Protein AF-A0A0K0G0W7-F1 (afdb_monomer)

InterPro domains:
  IPR012340 Nucleic acid-binding, OB-fold [G3DSA:2.40.50.140] (9-122)
  IPR012340 Nucleic acid-binding, OB-fold [G3DSA:2.40.50.140] (170-282)
  IPR012340 Nucleic acid-binding, OB-fold [G3DSA:2.40.50.140] (296-405)
  IPR012340 Nucleic acid-binding, OB-fold [G3DSA:2.40.50.140] (406-592)
  IPR012340 Nucleic acid-binding, OB-fold [SSF50249] (8-112)
  IPR012340 Nucleic acid-binding, OB-fold [SSF50249] (171-283)
  IPR012340 Nucleic acid-binding, OB-fold [SSF50249] (294-398)
  IPR012340 Nucleic acid-binding, OB-fold [SSF50249] (419-581)
  IPR013955 Replication factor A, C-terminal [PF08646] (444-582)
  IPR031657 Replication protein A, OB domain [PF16900] (301-377)
  IPR047192 Replication factor A, C-terminal, eukaryotes [cd04476] (421-559)

Nearest PDB structures (foldseek):
  4gop-assembly2_Z  TM=4.334E-01  e=2.723E-31  Mycosarcoma maydis
  8rk2-assembly1_A  TM=8.733E-01  e=5.234E-13  Homo sapiens
  1l1o-assembly1_C  TM=8.180E-01  e=8.986E-13  Homo sapiens
  1l1o-assembly1_F  TM=8.497E-01  e=6.424E-11  Homo sapiens
  8aaj-assembly1_A  TM=4.268E-01  e=4.652E-16  Pyrococcus abyssi GE5

Radius of gyration: 32.48 Å; Cα contacts (8 Å, |Δi|>4): 1171; chains: 1; bounding box: 71×64×106 Å

Solvent-accessible surface area (backbone atoms only — not comparable to full-atom values): 34057 Å² total; per-residue (Å²): 142,78,86,82,76,87,72,85,77,80,42,34,59,61,48,66,62,29,53,44,65,73,61,53,87,93,67,65,47,30,33,35,39,69,45,61,42,74,41,97,84,69,74,40,34,40,30,31,35,30,21,36,40,36,33,44,71,53,28,37,30,29,67,64,28,40,54,53,43,58,76,67,66,43,72,87,38,28,25,33,32,37,39,74,39,69,49,80,43,84,42,80,55,94,96,43,70,30,51,31,44,37,34,39,31,61,46,83,77,36,71,65,51,79,88,64,61,72,73,40,80,55,89,44,46,56,82,84,50,79,88,64,62,64,73,60,50,52,56,66,61,69,64,73,67,84,79,83,81,71,83,77,90,77,85,91,76,94,76,79,73,78,64,56,84,74,73,66,62,79,61,46,63,64,85,72,68,56,69,85,41,70,63,52,30,34,56,26,31,23,78,42,71,53,79,73,40,71,52,96,47,96,88,44,94,70,46,31,38,23,44,35,29,33,24,18,85,84,32,41,49,40,44,38,38,24,62,29,80,60,11,60,58,49,51,74,72,56,55,76,61,30,24,35,40,42,34,37,41,31,88,32,48,42,76,42,52,73,92,83,40,73,49,90,41,73,42,29,38,42,58,49,95,76,42,50,78,43,64,55,35,78,53,94,60,78,57,47,82,74,79,70,70,48,61,74,89,54,46,75,81,39,67,75,37,67,43,23,34,62,34,29,30,67,48,67,58,94,52,43,83,40,84,52,99,92,44,80,37,39,40,24,51,33,32,31,27,42,94,84,69,51,60,36,46,34,38,29,47,44,77,64,37,70,77,68,49,80,86,46,49,70,38,57,33,38,39,36,41,26,34,27,39,76,58,96,72,36,67,29,37,35,52,49,98,62,33,46,80,44,74,42,93,75,49,88,63,64,70,70,63,74,71,56,84,56,91,80,67,69,77,67,71,75,81,40,57,75,35,52,57,42,55,49,54,57,52,58,72,73,53,58,94,72,45,72,48,56,36,26,34,62,31,24,34,74,51,68,51,89,65,40,62,45,55,13,37,68,53,90,97,41,79,51,64,51,42,81,52,95,92,35,45,31,27,84,88,77,70,44,67,52,96,62,67,36,57,40,34,51,32,39,33,34,34,33,48,100,65,39,72,47,68,36,32,26,47,42,74,56,35,29,64,67,50,73,46,54,45,57,60,53,49,53,50,46,72,76,32,84,81,62,58,67,58,83,60,39,56,93,47,45,77,43,48,30,42,35,37,30,38,38,39,40,46,76,56,93,94,41,79,46,73,48,37,34,52,77,47,73,43,83,53,55,67,68,60,52,51,52,52,52,50,51,55,49,53,53,50,52,52,52,64,73,77,105

Sequence (596 aa):
MTSTSNINYKLSSGFFHLVTNNKTNGIKPILQILRSRPMADGSDIRLCVSDGTFTYGTVVLKDKGFEKFKSHNLENKQPVIKVNDYFLVPVSKEFLKKMQLTIYDFELLCEESPQIGILKCHSGNPNDYPEVDIDKLIKEIATIEPNIVVKKEIPDNKSNNNASDEDFSGIIPIISINPHLRSWKICGTVTDKRETHGPRSELSESIQVTDFIITDDNGTEIKLTCFGIRASEVDDMVQLNERYIIRGNQKAIRNANKLYNPTRHEYEVFITDDVEIICCGNSSSQPVLKIYRIPLSEIKTRKGEYVDVIAKIVDMDSGKRLKTKSGFATKKNVRVCDEDKVPVTLTVWGDDCDQFTEEMIGKSFVLRNVMVQEFRGFFTLNYGFNSRIITCDNIQISKTLEDLDCSNLKTSSKTFTTLTIHAAKALTLRMNNKEEEYVTIFGRISTFNRNLIYEGCPQLNCKKKLIIKNNNYFCPKCNIYPESFKYFYLVSFEVYDHSGSLWLKAFDECAEKILGKTASEVGDIINKDKDFNIYDIAKDVIQKRYSFQVKASTQVYKESKSTTWIVQDYKEIDPKIDAENLRLMYEDVEKFLVEA

Secondary structure (DSSP, 8-state):
------------TTHHHHHHTT--TT---EEEEEEEEE-TTSS-EEEEEE-SSEEEEEEEE-HHHHHHHHHTT-TTS--EEEEEEEEEEEEEETTEEEEEEEEEEEEEEES--PPPS-PEEP-S-GGG-TT--HHHHHHHHHT-PPPPPP--------------GGGGTTPPPGGG--TT-SEEEEEEEEEEEPPPB--SSTT-TT--EEEEEEE-TT--EEEEEEESTHHHHHHHH--TTEEEEEEEEGGGEEE--TTT--S--SEEEEE-TT-EEEEEEE-SS-------B--GGGGGGGTT-EEEEEEEEEEE---EEEEETTEEEEEEEEEEE-TT---EEEEEEGGGGGG--GGGTT-EEEEEEEEEEEETTEEEEE--TT-EEEEGGGS---HHHHT---TT-------PEEE-HHHHHHHHHTPPTT-EEEEEEEEEEEEE-S--EEEE--STT--PBPEEETTEEEBTTTTB--S--EEEEEEEEEEEETTEEEEEEEEHHHHHHHHTS-HHHHHHHHHH-TT--HHHHHTTTBT-EEEEEEEEEEEEETTEEEEEEEEEEEEEPPHHHHHHHHHHHHHHHHHHHHH-

Structure (mmCIF, N/CA/C/O backbone):
data_AF-A0A0K0G0W7-F1
#
_entry.id   AF-A0A0K0G0W7-F1
#
loop_
_atom_site.group_PDB
_atom_site.id
_atom_site.type_symbol
_atom_site.label_atom_id
_atom_site.label_alt_id
_atom_site.label_comp_id
_atom_site.label_asym_id
_atom_site.label_entity_id
_atom_site.label_seq_id
_atom_site.pdbx_PDB_ins_code
_atom_site.Cartn_x
_atom_site.Cartn_y
_atom_site.Cartn_z
_atom_site.occupancy
_atom_site.B_iso_or_equiv
_atom_site.auth_seq_id
_atom_site.auth_comp_id
_atom_site.auth_asym_id
_atom_site.auth_atom_id
_atom_site.pdbx_PDB_model_num
ATOM 1 N N . MET A 1 1 ? 13.897 6.559 -49.600 1.00 34.81 1 MET A N 1
ATOM 2 C CA . MET A 1 1 ? 13.233 7.378 -48.567 1.00 34.81 1 MET A CA 1
ATOM 3 C C . MET A 1 1 ? 11.974 6.653 -48.122 1.00 34.81 1 MET A C 1
ATOM 5 O O . MET A 1 1 ? 10.967 6.764 -48.798 1.00 34.81 1 MET A O 1
ATOM 9 N N . THR A 1 2 ? 12.050 5.892 -47.034 1.00 23.89 2 THR A N 1
ATOM 10 C CA . THR A 1 2 ? 10.893 5.421 -46.255 1.00 23.89 2 THR A CA 1
ATOM 11 C C . THR A 1 2 ? 11.414 5.184 -44.844 1.00 23.89 2 THR A C 1
ATOM 13 O O . THR A 1 2 ? 12.189 4.264 -44.601 1.00 23.89 2 THR A O 1
ATOM 16 N N . SER A 1 3 ? 11.081 6.106 -43.951 1.00 26.61 3 SER A N 1
ATOM 17 C CA . SER A 1 3 ? 11.418 6.095 -42.532 1.00 26.61 3 SER A CA 1
ATOM 18 C C . SER A 1 3 ? 10.708 4.933 -41.834 1.00 26.61 3 SER A C 1
ATOM 20 O O . SER A 1 3 ? 9.497 4.986 -41.629 1.00 26.61 3 SER A O 1
ATOM 22 N N . THR A 1 4 ? 11.441 3.889 -41.457 1.00 28.16 4 THR A N 1
ATOM 23 C CA . THR A 1 4 ? 10.947 2.841 -40.555 1.00 28.16 4 THR A CA 1
ATOM 24 C C . THR A 1 4 ? 10.907 3.395 -39.132 1.00 28.16 4 THR A C 1
ATOM 26 O O . THR A 1 4 ? 11.891 3.338 -38.398 1.00 28.16 4 THR A O 1
ATOM 29 N N . SER A 1 5 ? 9.778 3.984 -38.742 1.00 32.12 5 SER A N 1
ATOM 30 C CA . SER A 1 5 ? 9.480 4.300 -37.346 1.00 32.12 5 SER A CA 1
ATOM 31 C C . SER A 1 5 ? 9.315 2.992 -36.565 1.00 32.12 5 SER A C 1
ATOM 33 O O . SER A 1 5 ? 8.343 2.270 -36.783 1.00 32.12 5 SER A O 1
ATOM 35 N N . ASN A 1 6 ? 10.256 2.685 -35.666 1.00 38.34 6 ASN A N 1
ATOM 36 C CA . ASN A 1 6 ? 10.173 1.558 -34.729 1.00 38.34 6 ASN A CA 1
ATOM 37 C C . ASN A 1 6 ? 9.067 1.814 -33.693 1.00 38.34 6 ASN A C 1
ATOM 39 O O . ASN A 1 6 ? 9.306 2.247 -32.569 1.00 38.34 6 ASN A O 1
ATOM 43 N N . ILE A 1 7 ? 7.823 1.570 -34.089 1.00 47.00 7 ILE A N 1
ATOM 44 C CA . ILE A 1 7 ? 6.672 1.554 -33.192 1.00 47.00 7 ILE A CA 1
ATOM 45 C C . ILE A 1 7 ? 6.669 0.184 -32.501 1.00 47.00 7 ILE A C 1
ATOM 47 O O . ILE A 1 7 ? 6.553 -0.851 -33.154 1.00 47.00 7 ILE A O 1
ATOM 51 N N . ASN A 1 8 ? 6.823 0.161 -31.174 1.00 54.88 8 ASN A N 1
ATOM 52 C CA . ASN A 1 8 ? 6.697 -1.068 -30.388 1.00 54.88 8 ASN A CA 1
ATOM 53 C C . ASN A 1 8 ? 5.213 -1.429 -30.231 1.00 54.88 8 ASN A C 1
ATOM 55 O O . ASN A 1 8 ? 4.490 -0.812 -29.446 1.00 54.88 8 ASN A O 1
ATOM 59 N N . TYR A 1 9 ? 4.762 -2.436 -30.975 1.00 71.00 9 TYR A N 1
ATOM 60 C CA . TYR A 1 9 ? 3.390 -2.930 -30.909 1.00 71.00 9 TYR A CA 1
ATOM 61 C C . TYR A 1 9 ? 3.210 -3.880 -29.724 1.00 71.00 9 TYR A C 1
ATOM 63 O O . TYR A 1 9 ? 3.895 -4.897 -29.614 1.00 71.00 9 TYR A O 1
ATOM 71 N N . LYS A 1 10 ? 2.257 -3.575 -28.837 1.00 80.75 10 LYS A N 1
ATOM 72 C CA . LYS A 1 10 ? 1.816 -4.514 -27.801 1.00 80.75 10 LYS A CA 1
ATOM 73 C C . LYS A 1 10 ? 0.923 -5.565 -28.460 1.00 80.75 10 LYS A C 1
ATOM 75 O O . LYS A 1 10 ? -0.211 -5.262 -28.827 1.00 80.75 10 LYS A O 1
ATOM 80 N N . LEU A 1 11 ? 1.450 -6.775 -28.630 1.00 86.75 11 LEU A N 1
ATOM 81 C CA . LEU A 1 11 ? 0.671 -7.910 -29.118 1.00 86.75 11 LEU A CA 1
ATOM 82 C C . LEU A 1 11 ? -0.378 -8.330 -28.074 1.00 86.75 11 LEU A C 1
ATOM 84 O O . LEU A 1 11 ? -0.230 -8.068 -26.876 1.00 86.75 11 LEU A O 1
ATOM 88 N N . SER A 1 12 ? -1.457 -8.959 -28.532 1.00 89.56 12 SER A N 1
ATOM 89 C CA . SER A 1 12 ? -2.566 -9.412 -27.686 1.00 89.56 12 SER A CA 1
ATOM 90 C C . SER A 1 12 ? -2.225 -10.702 -26.929 1.00 89.56 12 SER A C 1
ATOM 92 O O . SER A 1 12 ? -2.841 -11.739 -27.163 1.00 89.56 12 SER A O 1
ATOM 94 N N . SER A 1 13 ? -1.240 -10.639 -26.027 1.00 87.06 13 SER A N 1
ATOM 95 C CA . SER A 1 13 ? -0.742 -11.781 -25.248 1.00 87.06 13 SER A CA 1
ATOM 96 C C . SER A 1 13 ? -1.863 -12.586 -24.592 1.00 87.06 13 SER A C 1
ATOM 98 O O . SER A 1 13 ? -2.705 -12.031 -23.891 1.00 87.06 13 SER A O 1
ATOM 100 N N . GLY A 1 14 ? -1.852 -13.906 -24.794 1.00 85.75 14 GLY A N 1
ATOM 101 C CA . GLY A 1 14 ? -2.859 -14.820 -24.252 1.00 85.75 14 GLY A CA 1
ATOM 102 C C . GLY A 1 14 ? -4.077 -15.016 -25.160 1.00 85.75 14 GLY A C 1
ATOM 103 O O . GLY A 1 14 ? -4.949 -15.828 -24.843 1.00 85.75 14 GLY A O 1
ATOM 104 N N . PHE A 1 15 ? -4.133 -14.351 -26.319 1.00 89.50 15 PHE A N 1
ATOM 105 C CA . PHE A 1 15 ? -5.217 -14.510 -27.288 1.00 89.50 15 PHE A CA 1
ATOM 106 C C . PHE A 1 15 ? -5.418 -15.970 -27.716 1.00 89.50 15 PHE A C 1
ATOM 108 O O . PHE A 1 15 ? -6.557 -16.411 -27.880 1.00 89.50 15 PHE A O 1
ATOM 115 N N . PHE A 1 16 ? -4.352 -16.768 -27.840 1.00 90.06 16 PHE A N 1
ATOM 116 C CA . PHE A 1 16 ? -4.512 -18.167 -28.256 1.00 90.06 16 PHE A CA 1
ATOM 117 C C . PHE A 1 16 ? -5.198 -19.055 -27.208 1.00 90.06 16 PHE A C 1
ATOM 119 O O . PHE A 1 16 ? -5.850 -20.027 -27.595 1.00 90.06 16 PHE A O 1
ATOM 126 N N . HIS A 1 17 ? -5.169 -18.688 -25.921 1.00 88.38 17 HIS A N 1
ATOM 127 C CA . HIS A 1 17 ? -5.996 -19.349 -24.905 1.00 88.38 17 HIS A CA 1
ATOM 128 C C . HIS A 1 17 ? -7.488 -19.073 -25.127 1.00 88.38 17 HIS A C 1
ATOM 130 O O . HIS A 1 17 ? -8.315 -19.972 -24.955 1.00 88.38 17 HIS A O 1
ATOM 136 N N . LEU A 1 18 ? -7.842 -17.860 -25.567 1.00 84.75 18 LEU A N 1
ATOM 137 C CA . LEU A 1 18 ? -9.220 -17.515 -25.925 1.00 84.75 18 LEU A CA 1
ATOM 138 C C . LEU A 1 18 ? -9.681 -18.276 -27.171 1.00 84.75 18 LEU A C 1
ATOM 140 O O . LEU A 1 18 ? -10.796 -18.802 -27.194 1.00 84.75 18 LEU A O 1
ATOM 144 N N . VAL A 1 19 ? -8.799 -18.393 -28.172 1.00 84.69 19 VAL A N 1
ATOM 145 C CA . VAL A 1 19 ? -9.047 -19.155 -29.407 1.00 84.69 19 VAL A CA 1
ATOM 146 C C . VAL A 1 19 ? -9.369 -20.613 -29.097 1.00 84.69 19 VAL A C 1
ATOM 148 O O . VAL A 1 19 ? -10.351 -21.142 -29.611 1.00 84.69 19 VAL A O 1
ATOM 151 N N . THR A 1 20 ? -8.600 -21.275 -28.228 1.00 83.19 20 THR A N 1
ATOM 152 C CA . THR A 1 20 ? -8.856 -22.689 -27.912 1.00 83.19 20 THR A CA 1
ATOM 153 C C . THR A 1 20 ? -10.107 -22.915 -27.067 1.00 83.19 20 THR A C 1
ATOM 155 O O . THR A 1 20 ? -10.694 -23.990 -27.151 1.00 83.19 20 THR A O 1
ATOM 158 N N . ASN A 1 21 ? -10.543 -21.911 -26.300 1.00 80.19 21 ASN A N 1
ATOM 159 C CA . ASN A 1 21 ? -11.760 -21.963 -25.482 1.00 80.19 21 ASN A CA 1
ATOM 160 C C . ASN A 1 21 ? -13.009 -21.410 -26.196 1.00 80.19 21 ASN A C 1
ATOM 162 O O . ASN A 1 21 ? -14.071 -21.333 -25.584 1.00 80.19 21 ASN A O 1
ATOM 166 N N . ASN A 1 22 ? -12.899 -21.032 -27.477 1.00 77.25 22 ASN A N 1
ATOM 167 C CA . ASN A 1 22 ? -13.978 -20.433 -28.273 1.00 77.25 22 ASN A CA 1
ATOM 168 C C . ASN A 1 22 ? -14.619 -19.184 -27.625 1.00 77.25 22 ASN A C 1
ATOM 170 O O . ASN A 1 22 ? -15.819 -18.946 -27.756 1.00 77.25 22 ASN A O 1
ATOM 174 N N . LYS A 1 23 ? -13.820 -18.394 -26.896 1.00 79.25 23 LYS A N 1
ATOM 175 C CA . LYS A 1 23 ? -14.254 -17.193 -26.158 1.00 79.25 23 LYS A CA 1
ATOM 176 C C . LYS A 1 23 ? -13.596 -15.927 -26.729 1.00 79.25 23 LYS A C 1
ATOM 178 O O . LYS A 1 23 ? -12.933 -15.184 -26.014 1.00 79.25 23 LYS A O 1
ATOM 183 N N . THR A 1 24 ? -13.743 -15.691 -28.034 1.00 76.06 24 THR A N 1
ATOM 184 C CA . THR A 1 24 ? -13.083 -14.570 -28.740 1.00 76.06 24 THR A CA 1
ATOM 185 C C . THR A 1 24 ? -14.039 -13.461 -29.209 1.00 76.06 24 THR A C 1
ATOM 187 O O . THR A 1 24 ? -13.632 -12.572 -29.955 1.00 76.06 24 THR A O 1
ATOM 190 N N . ASN A 1 25 ? -15.314 -13.495 -28.801 1.00 71.94 25 ASN A N 1
ATOM 191 C CA . ASN A 1 25 ? -16.356 -12.597 -29.316 1.00 71.94 25 ASN A CA 1
ATOM 192 C C . ASN A 1 25 ? -15.981 -11.110 -29.183 1.00 71.94 25 ASN A C 1
ATOM 194 O O . ASN A 1 25 ? -15.765 -10.611 -28.083 1.00 71.94 25 ASN A O 1
ATOM 198 N N . GLY A 1 26 ? -15.943 -10.403 -30.319 1.00 66.94 26 GLY A N 1
ATOM 199 C CA . GLY A 1 26 ? -15.713 -8.954 -30.386 1.00 66.94 26 GLY A CA 1
ATOM 200 C C . GLY A 1 26 ? -14.256 -8.500 -30.232 1.00 66.94 26 GLY A C 1
ATOM 201 O O . GLY A 1 26 ? -13.990 -7.302 -30.306 1.00 66.94 26 GLY A O 1
ATOM 202 N N . ILE A 1 27 ? -13.302 -9.418 -30.051 1.00 83.19 27 ILE A N 1
ATOM 203 C CA . ILE A 1 27 ? -11.888 -9.080 -29.844 1.00 83.19 27 ILE A CA 1
ATOM 204 C C . ILE A 1 27 ? -11.184 -8.914 -31.190 1.00 83.19 27 ILE A C 1
ATOM 206 O O . ILE A 1 27 ? -11.219 -9.831 -32.006 1.00 83.19 27 ILE A O 1
ATOM 210 N N . LYS A 1 28 ? -10.483 -7.791 -31.388 1.00 89.38 28 LYS A N 1
ATOM 211 C CA . LYS A 1 28 ? -9.618 -7.528 -32.552 1.00 89.38 28 LYS A CA 1
ATOM 212 C C . LYS A 1 28 ? -8.142 -7.585 -32.143 1.00 89.38 28 LYS A C 1
ATOM 214 O O . LYS A 1 28 ? -7.605 -6.564 -31.706 1.00 89.38 28 LYS A O 1
ATOM 219 N N . PRO A 1 29 ? -7.491 -8.760 -32.213 1.00 91.75 29 PRO A N 1
ATOM 220 C CA . PRO A 1 29 ? -6.152 -8.936 -31.671 1.00 91.75 29 PRO A CA 1
ATOM 221 C C . PRO A 1 29 ? -5.077 -8.293 -32.554 1.00 91.75 29 PRO A C 1
ATOM 223 O O . PRO A 1 29 ? -5.190 -8.258 -33.781 1.00 91.75 29 PRO A O 1
ATOM 226 N N . ILE A 1 30 ? -3.994 -7.848 -31.921 1.00 92.88 30 ILE A N 1
ATOM 227 C CA . ILE A 1 30 ? 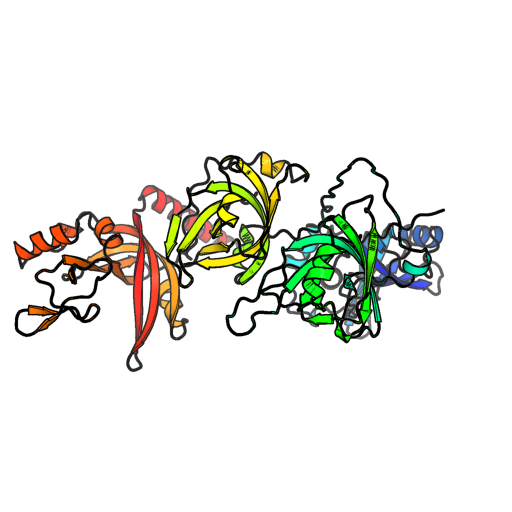-2.750 -7.461 -32.590 1.00 92.88 30 ILE A CA 1
ATOM 228 C C . ILE A 1 30 ? -1.795 -8.652 -32.513 1.00 92.88 30 ILE A C 1
ATOM 230 O O . ILE A 1 30 ? -1.437 -9.091 -31.419 1.00 92.88 30 ILE A O 1
ATOM 234 N N . LEU A 1 31 ? -1.399 -9.185 -33.667 1.00 93.44 31 LEU A N 1
ATOM 235 C CA . LEU A 1 31 ? -0.579 -10.390 -33.801 1.00 93.44 31 LEU A CA 1
ATOM 236 C C . LEU A 1 31 ? 0.617 -10.123 -34.719 1.00 93.44 31 LEU A C 1
ATOM 238 O O . LEU A 1 31 ? 0.537 -9.319 -35.647 1.00 93.44 31 LEU A O 1
ATOM 242 N N . GLN A 1 32 ? 1.716 -10.836 -34.499 1.00 93.88 32 GLN A N 1
ATOM 243 C CA . GLN A 1 32 ? 2.868 -10.823 -35.400 1.00 93.88 32 GLN A CA 1
ATOM 244 C C . GLN A 1 32 ? 2.872 -12.084 -36.263 1.00 93.88 32 GLN A C 1
ATOM 246 O O . GLN A 1 32 ? 2.783 -13.198 -35.743 1.00 93.88 32 GLN A O 1
ATOM 251 N N . ILE A 1 33 ? 3.009 -11.935 -37.579 1.00 93.69 33 ILE A N 1
ATOM 252 C CA . ILE A 1 33 ? 3.249 -13.069 -38.476 1.00 93.69 33 ILE A CA 1
ATOM 253 C C . ILE A 1 33 ? 4.738 -13.406 -38.406 1.00 93.69 33 ILE A C 1
ATOM 255 O O . ILE A 1 33 ? 5.581 -12.560 -38.676 1.00 93.69 33 ILE A O 1
ATOM 259 N N . LEU A 1 34 ? 5.072 -14.646 -38.053 1.00 90.00 34 LEU A N 1
ATOM 260 C CA . LEU A 1 34 ? 6.463 -15.104 -37.973 1.00 90.00 34 LEU A CA 1
ATOM 261 C C . LEU A 1 34 ? 6.914 -15.835 -39.230 1.00 90.00 34 LEU A C 1
ATOM 263 O O . LEU A 1 34 ? 8.085 -15.777 -39.600 1.00 90.00 34 LEU A O 1
ATOM 267 N N . ARG A 1 35 ? 6.005 -16.615 -39.823 1.00 89.81 35 ARG A N 1
ATOM 268 C CA . ARG A 1 35 ? 6.256 -17.403 -41.034 1.00 89.81 35 ARG A CA 1
ATOM 269 C C . ARG A 1 35 ? 4.979 -17.505 -41.848 1.00 89.81 35 ARG A C 1
ATOM 271 O O . ARG A 1 35 ? 3.903 -17.699 -41.281 1.00 89.81 35 ARG A O 1
ATOM 278 N N . SER A 1 36 ? 5.129 -17.474 -43.163 1.00 91.25 36 SER A N 1
ATOM 279 C CA . SER A 1 36 ? 4.056 -17.722 -44.117 1.00 91.25 36 SER A CA 1
ATOM 280 C C . SER A 1 36 ? 4.441 -18.881 -45.041 1.00 91.25 36 SER A C 1
ATOM 282 O O . SER A 1 36 ? 5.621 -19.088 -45.331 1.00 91.25 36 SER A O 1
ATOM 284 N N . ARG A 1 37 ? 3.469 -19.707 -45.435 1.00 87.88 37 ARG A N 1
ATOM 285 C CA . ARG A 1 37 ? 3.648 -20.761 -46.443 1.00 87.88 37 ARG A CA 1
ATOM 286 C C . ARG A 1 37 ? 2.408 -20.824 -47.336 1.00 87.88 37 ARG A C 1
ATOM 288 O O . ARG A 1 37 ? 1.320 -21.026 -46.794 1.00 87.88 37 ARG A O 1
ATOM 295 N N . PRO A 1 38 ? 2.539 -20.691 -48.664 1.00 85.62 38 PRO A N 1
ATOM 296 C CA . PRO A 1 38 ? 1.409 -20.882 -49.565 1.00 85.62 38 PRO A CA 1
ATOM 297 C C . PRO A 1 38 ? 0.929 -22.338 -49.513 1.00 85.62 38 PRO A C 1
ATOM 299 O O . PRO A 1 38 ? 1.731 -23.262 -49.338 1.00 85.62 38 PRO A O 1
ATOM 302 N N . MET A 1 39 ? -0.382 -22.542 -49.623 1.00 82.12 39 MET A N 1
ATOM 303 C CA . MET A 1 39 ? -0.975 -23.875 -49.747 1.00 82.12 39 MET A CA 1
ATOM 304 C C . MET A 1 39 ? -0.877 -24.390 -51.193 1.00 82.12 39 MET A C 1
ATOM 306 O O . MET A 1 39 ? -0.584 -23.634 -52.117 1.00 82.12 39 MET A O 1
ATOM 310 N N . ALA A 1 40 ? -1.056 -25.702 -51.385 1.00 74.69 40 ALA A N 1
ATOM 311 C CA . ALA A 1 40 ? -0.842 -26.369 -52.676 1.00 74.69 40 ALA A CA 1
ATOM 312 C C . ALA A 1 40 ? -1.823 -25.924 -53.780 1.00 74.69 40 ALA A C 1
ATOM 314 O O . ALA A 1 40 ? -1.523 -26.078 -54.959 1.00 74.69 40 ALA A O 1
ATOM 315 N N . ASP A 1 41 ? -2.973 -25.376 -53.393 1.00 72.38 41 ASP A N 1
ATOM 316 C CA . ASP A 1 41 ? -3.987 -24.780 -54.269 1.00 72.38 41 ASP A CA 1
ATOM 317 C C . ASP A 1 41 ? -3.654 -23.337 -54.693 1.00 72.38 41 ASP A C 1
ATOM 319 O O . ASP A 1 41 ? -4.267 -22.813 -55.620 1.00 72.38 41 ASP A O 1
ATOM 323 N N . GLY A 1 42 ? -2.682 -22.692 -54.038 1.00 70.50 42 GLY A N 1
ATOM 324 C CA . GLY A 1 42 ? -2.259 -21.317 -54.305 1.00 70.50 42 GLY A CA 1
ATOM 325 C C . GLY A 1 42 ? -3.264 -20.234 -53.895 1.00 70.50 42 GLY A C 1
ATOM 326 O O . GLY A 1 42 ? -2.941 -19.054 -54.034 1.00 70.50 42 GLY A O 1
ATOM 327 N N . SER A 1 43 ? -4.444 -20.604 -53.384 1.00 74.75 43 SER A N 1
ATOM 328 C CA . SER A 1 43 ? -5.514 -19.673 -52.997 1.00 74.75 43 SER A CA 1
ATOM 329 C C . SER A 1 43 ? -5.413 -19.197 -51.549 1.00 74.75 43 SER A C 1
ATOM 331 O O . SER A 1 43 ? -5.887 -18.111 -51.230 1.00 74.75 43 SER A O 1
ATOM 333 N N . ASP A 1 44 ? -4.774 -19.987 -50.682 1.00 83.75 44 ASP A N 1
ATOM 334 C CA . ASP A 1 44 ? -4.657 -19.704 -49.253 1.00 83.75 44 ASP A CA 1
ATOM 335 C C . ASP A 1 44 ? -3.188 -19.639 -48.799 1.00 83.75 44 ASP A C 1
ATOM 337 O O . ASP A 1 44 ? -2.292 -20.283 -49.361 1.00 83.75 44 ASP A O 1
ATOM 341 N N . ILE A 1 45 ? -2.935 -18.915 -47.703 1.00 88.75 45 ILE A N 1
ATOM 342 C CA . ILE A 1 45 ? -1.624 -18.896 -47.037 1.00 88.75 45 ILE A CA 1
ATOM 343 C C . ILE A 1 45 ? -1.770 -19.426 -45.617 1.00 88.75 45 ILE A C 1
ATOM 345 O O . ILE A 1 45 ? -2.555 -18.919 -44.816 1.00 88.75 45 ILE A O 1
ATOM 349 N N . ARG A 1 46 ? -0.958 -20.424 -45.268 1.00 89.38 46 ARG A N 1
ATOM 350 C CA . ARG A 1 46 ? -0.833 -20.898 -43.894 1.00 89.38 46 ARG A CA 1
ATOM 351 C C . ARG A 1 46 ? 0.167 -20.037 -43.135 1.00 89.38 46 ARG A C 1
ATOM 353 O O . ARG A 1 46 ? 1.303 -19.856 -43.576 1.00 89.38 46 ARG A O 1
ATOM 360 N N . LEU A 1 47 ? -0.242 -19.556 -41.970 1.00 93.12 47 LEU A N 1
ATOM 361 C CA . LEU A 1 47 ? 0.556 -18.675 -41.130 1.00 93.12 47 LEU A CA 1
ATOM 362 C C . LEU A 1 47 ? 0.991 -19.370 -39.837 1.00 93.12 47 LEU A C 1
ATOM 364 O O . LEU A 1 47 ? 0.272 -20.190 -39.261 1.00 93.12 47 LEU A O 1
ATOM 368 N N . CYS A 1 48 ? 2.181 -19.003 -39.371 1.00 91.50 48 CYS A N 1
ATOM 369 C CA . CYS A 1 48 ? 2.575 -19.134 -37.976 1.00 91.50 48 CYS A CA 1
ATOM 370 C C . CYS A 1 48 ? 2.556 -17.733 -37.369 1.00 91.50 48 CYS A C 1
ATOM 372 O O . CYS A 1 48 ? 3.336 -16.876 -37.792 1.00 91.50 48 CYS A O 1
ATOM 374 N N . VAL A 1 49 ? 1.656 -17.503 -36.420 1.00 93.88 49 VAL A N 1
ATOM 375 C CA . VAL A 1 49 ? 1.439 -16.195 -35.790 1.00 93.88 49 VAL A CA 1
ATOM 376 C C . VAL A 1 49 ? 1.794 -16.232 -34.311 1.00 93.88 49 VAL A C 1
ATOM 378 O O . VAL A 1 49 ? 1.726 -17.282 -33.672 1.00 93.88 49 VAL A O 1
ATOM 381 N N . SER A 1 50 ? 2.170 -15.077 -33.780 1.00 92.31 50 SER A N 1
ATOM 382 C CA . SER A 1 50 ? 2.523 -14.850 -32.386 1.00 92.31 50 SER A CA 1
ATOM 383 C C . SER A 1 50 ? 1.596 -13.818 -31.759 1.00 92.31 50 SER A C 1
ATOM 385 O O . SER A 1 50 ? 1.286 -12.804 -32.387 1.00 92.31 50 SER A O 1
ATOM 387 N N . ASP A 1 51 ? 1.201 -14.062 -30.513 1.00 91.12 51 ASP A N 1
ATOM 388 C CA . ASP A 1 51 ? 0.509 -13.091 -29.664 1.00 91.12 51 ASP A CA 1
ATOM 389 C C . ASP A 1 51 ? 1.464 -12.402 -28.669 1.00 91.12 51 ASP A C 1
ATOM 391 O O . ASP A 1 51 ? 1.024 -11.617 -27.840 1.00 91.12 51 ASP A O 1
ATOM 395 N N . GLY A 1 52 ? 2.772 -12.679 -28.752 1.00 84.19 52 GLY A N 1
ATOM 396 C CA . GLY A 1 52 ? 3.811 -12.145 -27.861 1.00 84.19 52 GLY A CA 1
ATOM 397 C C . GLY A 1 52 ? 4.192 -13.070 -26.703 1.00 84.19 52 GLY A C 1
ATOM 398 O O . GLY A 1 52 ? 5.241 -12.884 -26.090 1.00 84.19 52 GLY A O 1
ATOM 399 N N . THR A 1 53 ? 3.390 -14.098 -26.423 1.00 85.19 53 THR A N 1
ATOM 400 C CA . THR A 1 53 ? 3.694 -15.132 -25.412 1.00 85.19 53 THR A CA 1
ATOM 401 C C . THR A 1 53 ? 3.705 -16.522 -26.040 1.00 85.19 53 THR A C 1
ATOM 403 O O . THR A 1 53 ? 4.564 -17.363 -25.761 1.00 85.19 53 THR A O 1
ATOM 406 N N . PHE A 1 54 ? 2.757 -16.759 -26.937 1.00 88.88 54 PHE A N 1
ATOM 407 C CA . PHE A 1 54 ? 2.526 -18.021 -27.595 1.00 88.88 54 PHE A CA 1
ATOM 408 C C . PHE A 1 54 ? 2.597 -17.886 -29.111 1.00 88.88 54 PHE A C 1
ATOM 410 O O . PHE A 1 54 ? 2.322 -16.841 -29.693 1.00 88.88 54 PHE A O 1
ATOM 417 N N . THR A 1 55 ? 2.942 -18.994 -29.756 1.00 90.25 55 THR A N 1
ATOM 418 C CA . THR A 1 55 ? 2.865 -19.166 -31.206 1.00 90.25 55 THR A CA 1
ATOM 419 C C . THR A 1 55 ? 1.782 -20.159 -31.565 1.00 90.25 55 THR A C 1
ATOM 421 O O . THR A 1 55 ? 1.616 -21.189 -30.901 1.00 90.25 55 THR A O 1
ATOM 424 N N . TYR A 1 56 ? 1.070 -19.858 -32.647 1.00 91.31 56 TYR A N 1
ATOM 425 C CA . TYR A 1 56 ? -0.007 -20.683 -33.167 1.00 91.31 56 TYR A CA 1
ATOM 426 C C . TYR A 1 56 ? 0.157 -20.912 -34.669 1.00 91.31 56 TYR A C 1
ATOM 428 O O . TYR A 1 56 ? 0.260 -19.973 -35.455 1.00 91.31 56 TYR A O 1
ATOM 436 N N . GLY A 1 57 ? 0.206 -22.187 -35.066 1.00 86.62 57 GLY A N 1
ATOM 437 C CA . GLY A 1 57 ? 0.462 -22.615 -36.451 1.00 86.62 57 GLY A CA 1
ATOM 438 C C . GLY A 1 57 ? -0.756 -23.178 -37.194 1.00 86.62 57 GLY A C 1
ATOM 439 O O . GLY A 1 57 ? -0.635 -23.648 -38.332 1.00 86.62 57 GLY A O 1
ATOM 440 N N . THR A 1 58 ? -1.928 -23.189 -36.556 1.00 87.06 58 THR A N 1
ATOM 441 C CA . THR A 1 58 ? -3.201 -23.596 -37.176 1.00 87.06 58 THR A CA 1
ATOM 442 C C . THR A 1 58 ? -3.955 -22.352 -37.642 1.00 87.06 58 THR A C 1
ATOM 444 O O . THR A 1 58 ? -5.098 -22.125 -37.252 1.00 87.06 58 THR A O 1
ATOM 447 N N . VAL A 1 59 ? -3.275 -21.509 -38.426 1.00 91.25 59 VAL A N 1
ATOM 448 C CA . VAL A 1 59 ? -3.809 -20.230 -38.907 1.00 91.25 59 VAL A CA 1
ATOM 449 C C . VAL A 1 59 ? -3.773 -20.181 -40.427 1.00 91.25 59 VAL A C 1
ATOM 451 O O . VAL A 1 59 ? -2.758 -20.536 -41.030 1.00 91.25 59 VAL A O 1
ATOM 454 N N . VAL A 1 60 ? -4.878 -19.764 -41.039 1.00 89.38 60 VAL A N 1
ATOM 455 C CA . VAL A 1 60 ? -5.029 -19.644 -42.494 1.00 89.38 60 VAL A CA 1
ATOM 456 C C . VAL A 1 60 ? -5.485 -18.232 -42.836 1.00 89.38 60 VAL A C 1
ATOM 458 O O . VAL A 1 60 ? -6.345 -17.680 -42.159 1.00 89.38 60 VAL A O 1
ATOM 461 N N . LEU A 1 61 ? -4.899 -17.651 -43.873 1.00 90.25 61 LEU A N 1
ATOM 462 C CA . LEU A 1 61 ? -5.242 -16.339 -44.405 1.00 90.25 61 LEU A CA 1
ATOM 463 C C . LEU A 1 61 ? -5.987 -16.507 -45.734 1.00 90.25 61 LEU A C 1
ATOM 465 O O . LEU A 1 61 ? -5.478 -17.199 -46.620 1.00 90.25 61 LEU A O 1
ATOM 469 N N . LYS A 1 62 ? -7.163 -15.880 -45.849 1.00 85.69 62 LYS A N 1
ATOM 470 C CA . LYS A 1 62 ? -8.072 -15.972 -47.006 1.00 85.69 62 LYS A CA 1
ATOM 471 C C . LYS A 1 62 ? -8.568 -14.596 -47.462 1.00 85.69 62 LYS A C 1
ATOM 473 O O . LYS A 1 62 ? -8.376 -13.597 -46.767 1.00 85.69 62 LYS A O 1
ATOM 478 N N . ASP A 1 63 ? -9.222 -14.569 -48.623 1.00 84.56 63 ASP A N 1
ATOM 479 C CA . ASP A 1 63 ? -9.971 -13.437 -49.184 1.00 84.56 63 ASP A CA 1
ATOM 480 C C . ASP A 1 63 ? -9.191 -12.107 -49.174 1.00 84.56 63 ASP A C 1
ATOM 482 O O . ASP A 1 63 ? -8.062 -12.030 -49.664 1.00 84.56 63 ASP A O 1
ATOM 486 N N . LYS A 1 64 ? -9.769 -11.044 -48.597 1.00 83.69 64 LYS A N 1
ATOM 487 C CA . LYS A 1 64 ? -9.183 -9.693 -48.562 1.00 83.69 64 LYS A CA 1
ATOM 488 C C . LYS A 1 64 ? -7.824 -9.667 -47.864 1.00 83.69 64 LYS A C 1
ATOM 490 O O . LYS A 1 64 ? -6.934 -8.917 -48.264 1.00 83.69 64 LYS A O 1
ATOM 495 N N . GLY A 1 65 ? -7.645 -10.490 -46.833 1.00 86.25 65 GLY A N 1
ATOM 496 C CA . GLY A 1 65 ? -6.379 -10.656 -46.133 1.00 86.25 65 GLY A CA 1
ATOM 497 C C . GLY A 1 65 ? -5.299 -11.234 -47.046 1.00 86.25 65 GLY A C 1
ATOM 498 O O . GLY A 1 65 ? -4.172 -10.741 -47.043 1.00 86.25 65 GLY A O 1
ATOM 499 N N . PHE A 1 66 ? -5.639 -12.225 -47.873 1.00 88.12 66 PHE A N 1
ATOM 500 C CA . PHE A 1 66 ? -4.710 -12.795 -48.853 1.00 88.12 66 PHE A CA 1
ATOM 501 C C . PHE A 1 66 ? -4.276 -11.750 -49.893 1.00 88.12 66 PHE A C 1
ATOM 503 O O . PHE A 1 66 ? -3.077 -11.575 -50.126 1.00 88.12 66 PHE A O 1
ATOM 510 N N . GLU A 1 67 ? -5.230 -10.999 -50.452 1.00 86.56 67 GLU A N 1
ATOM 511 C CA . GLU A 1 67 ? -4.945 -9.930 -51.420 1.00 86.56 67 GLU A CA 1
ATOM 512 C C . GLU A 1 67 ? -4.029 -8.849 -50.825 1.00 86.56 67 GLU A C 1
ATOM 514 O O . GLU A 1 67 ? -3.014 -8.493 -51.431 1.00 86.56 67 GLU A O 1
ATOM 519 N N . LYS A 1 68 ? -4.320 -8.387 -49.598 1.00 89.00 68 LYS A N 1
ATOM 520 C CA . LYS A 1 68 ? -3.493 -7.403 -48.873 1.00 89.00 68 LYS A CA 1
ATOM 521 C C . LYS A 1 68 ? -2.089 -7.917 -48.570 1.00 89.00 68 LYS A C 1
ATOM 523 O O . LYS A 1 68 ? -1.124 -7.155 -48.634 1.00 89.00 68 LYS A O 1
ATOM 528 N N . PHE A 1 69 ? -1.957 -9.194 -48.224 1.00 88.88 69 PHE A N 1
ATOM 529 C CA . PHE A 1 69 ? -0.663 -9.798 -47.912 1.00 88.88 69 PHE A CA 1
ATOM 530 C C . PHE A 1 69 ? 0.243 -9.877 -49.144 1.00 88.88 69 PHE A C 1
ATOM 532 O O . PHE A 1 69 ? 1.442 -9.598 -49.053 1.00 88.88 69 PHE A O 1
ATOM 539 N N . LYS A 1 70 ? -0.342 -10.186 -50.308 1.00 86.81 70 LYS A N 1
ATOM 540 C CA . LYS A 1 70 ? 0.353 -10.157 -51.600 1.00 86.81 70 LYS A CA 1
ATOM 541 C C . LYS A 1 70 ? 0.694 -8.732 -52.030 1.00 86.81 70 LYS A C 1
ATOM 543 O O . LYS A 1 70 ? 1.830 -8.486 -52.419 1.00 86.81 70 LYS A O 1
ATOM 548 N N . SER A 1 71 ? -0.237 -7.782 -51.905 1.00 86.19 71 SER A N 1
ATOM 549 C CA . SER A 1 71 ? -0.012 -6.396 -52.343 1.00 86.19 71 SER A CA 1
ATOM 550 C C . SER A 1 71 ? 1.122 -5.698 -51.581 1.00 86.19 71 SER A C 1
ATOM 552 O O . SER A 1 71 ? 1.828 -4.877 -52.157 1.00 86.19 71 SER A O 1
ATOM 554 N N . HIS A 1 72 ? 1.319 -6.040 -50.302 1.00 85.12 72 HIS A N 1
ATOM 555 C CA . HIS A 1 72 ? 2.382 -5.486 -49.451 1.00 85.12 72 HIS A CA 1
ATOM 556 C C . HIS A 1 72 ? 3.688 -6.310 -49.471 1.00 85.12 72 HIS A C 1
ATOM 558 O O . HIS A 1 72 ? 4.619 -5.996 -48.728 1.00 85.12 72 HIS A O 1
ATOM 564 N N . ASN A 1 73 ? 3.788 -7.355 -50.308 1.00 86.19 73 ASN A N 1
ATOM 565 C CA . ASN A 1 73 ? 4.973 -8.218 -50.444 1.00 86.19 73 ASN A CA 1
ATOM 566 C C . ASN A 1 73 ? 5.493 -8.786 -49.102 1.00 86.19 73 ASN A C 1
ATOM 568 O O . ASN A 1 73 ? 6.678 -8.680 -48.777 1.00 86.19 73 ASN A O 1
ATOM 572 N N . LEU A 1 74 ? 4.606 -9.393 -48.305 1.00 87.31 74 LEU A N 1
ATOM 573 C CA . LEU A 1 74 ? 4.907 -9.821 -46.928 1.00 87.31 74 LEU A CA 1
ATOM 574 C C . LEU A 1 74 ? 5.450 -11.261 -46.790 1.00 87.31 74 LEU A C 1
ATOM 576 O O . LEU A 1 74 ? 5.690 -11.719 -45.676 1.00 87.31 74 LEU A O 1
ATOM 580 N N . GLU A 1 75 ? 5.671 -11.988 -47.890 1.00 81.56 75 GLU A N 1
ATOM 581 C CA . GLU A 1 75 ? 5.981 -13.436 -47.894 1.00 81.56 75 GLU A CA 1
ATOM 582 C C . GLU A 1 75 ? 7.235 -13.836 -47.100 1.00 81.56 75 GLU A C 1
ATOM 584 O O . GLU A 1 75 ? 7.270 -14.924 -46.522 1.00 81.56 75 GLU A O 1
ATOM 589 N N . ASN A 1 76 ? 8.218 -12.935 -47.003 1.00 82.44 76 ASN A N 1
ATOM 590 C CA . ASN A 1 76 ? 9.490 -13.154 -46.304 1.00 82.44 76 ASN A CA 1
ATOM 591 C C . ASN A 1 76 ? 9.729 -12.178 -45.142 1.00 82.44 76 ASN A C 1
ATOM 593 O O . ASN A 1 76 ? 10.846 -12.099 -44.635 1.00 82.44 76 ASN A O 1
ATOM 597 N N . LYS A 1 77 ? 8.704 -11.428 -44.730 1.00 87.31 77 LYS A N 1
ATOM 598 C CA . LYS A 1 77 ? 8.803 -10.449 -43.643 1.00 87.31 77 LYS A CA 1
ATOM 599 C C . LYS A 1 77 ? 8.139 -10.974 -42.369 1.00 87.31 77 LYS A C 1
ATOM 601 O O . LYS A 1 77 ? 7.385 -11.948 -42.400 1.00 87.31 77 LYS A O 1
ATOM 606 N N . GLN A 1 78 ? 8.392 -10.294 -41.251 1.00 89.69 78 GLN A N 1
ATOM 607 C CA . GLN A 1 78 ? 7.714 -10.536 -39.974 1.00 89.69 78 GLN A CA 1
ATOM 608 C C . GLN A 1 78 ? 6.791 -9.364 -39.599 1.00 89.69 78 GLN A C 1
ATOM 610 O O . GLN A 1 78 ? 7.115 -8.594 -38.689 1.00 89.69 78 GLN A O 1
ATOM 615 N N . PRO A 1 79 ? 5.667 -9.173 -40.318 1.00 91.69 79 PRO A N 1
ATOM 616 C CA . PRO A 1 79 ? 4.796 -8.028 -40.111 1.00 91.69 79 PRO A CA 1
ATOM 617 C C . PRO A 1 79 ? 3.987 -8.138 -38.818 1.00 91.69 79 PRO A C 1
ATOM 619 O O . PRO A 1 79 ? 3.642 -9.231 -38.356 1.00 91.69 79 PRO A O 1
ATOM 622 N N . VAL A 1 80 ? 3.609 -6.978 -38.286 1.00 91.25 80 VAL A N 1
ATOM 623 C CA . VAL A 1 80 ? 2.626 -6.863 -37.205 1.00 91.25 80 VAL A CA 1
ATOM 624 C C . VAL A 1 80 ? 1.297 -6.424 -37.801 1.00 91.25 80 VAL A C 1
ATOM 626 O O . VAL A 1 80 ? 1.219 -5.416 -38.508 1.00 91.25 80 VAL A O 1
ATOM 629 N N . ILE A 1 81 ? 0.251 -7.190 -37.509 1.00 93.00 81 ILE A N 1
ATOM 630 C CA . ILE A 1 81 ? -1.089 -6.998 -38.052 1.00 93.00 81 ILE A CA 1
ATOM 631 C C . ILE A 1 81 ? -2.111 -6.855 -36.927 1.00 93.00 81 ILE A C 1
ATOM 633 O O . ILE A 1 81 ? -2.031 -7.531 -35.902 1.00 93.00 81 ILE A O 1
ATOM 637 N N . LYS A 1 82 ? -3.110 -6.002 -37.135 1.00 92.56 82 LYS A N 1
ATOM 638 C CA . LYS A 1 82 ? -4.331 -5.976 -36.330 1.00 92.56 82 LYS A CA 1
ATOM 639 C C . LYS A 1 82 ? -5.417 -6.724 -37.086 1.00 92.56 82 LYS A C 1
ATOM 641 O O . LYS A 1 82 ? -5.794 -6.333 -38.189 1.00 92.56 82 LYS A O 1
ATOM 646 N N . VAL A 1 83 ? -5.898 -7.821 -36.517 1.00 91.75 83 VAL A N 1
ATOM 647 C CA . VAL A 1 83 ? -6.908 -8.663 -37.160 1.00 91.75 83 VAL A CA 1
ATOM 648 C C . VAL A 1 83 ? -8.277 -8.010 -36.988 1.00 91.75 83 VAL A C 1
ATOM 650 O O . VAL A 1 83 ? -8.738 -7.805 -35.865 1.00 91.75 83 VAL A O 1
ATOM 653 N N . ASN A 1 84 ? -8.917 -7.673 -38.106 1.00 85.94 84 ASN A N 1
ATOM 654 C CA . ASN A 1 84 ? -10.227 -7.025 -38.116 1.00 85.94 84 ASN A CA 1
ATOM 655 C C . ASN A 1 84 ? -11.365 -8.033 -38.225 1.00 85.94 84 ASN A C 1
ATOM 657 O O . ASN A 1 84 ? -12.402 -7.824 -37.595 1.00 85.94 84 ASN A O 1
ATOM 661 N N . ASP A 1 85 ? -11.154 -9.092 -39.008 1.00 80.56 85 ASP A N 1
ATOM 662 C CA . ASP A 1 85 ? -12.147 -10.127 -39.268 1.00 80.56 85 ASP A CA 1
ATOM 663 C C . ASP A 1 85 ? -11.489 -11.511 -39.327 1.00 80.56 85 ASP A C 1
ATOM 665 O O . ASP A 1 85 ? -10.495 -11.726 -40.035 1.00 80.56 85 ASP A O 1
ATOM 669 N N . TYR A 1 86 ? -12.027 -12.443 -38.546 1.00 89.69 86 TYR A N 1
ATOM 670 C CA . TYR A 1 86 ? -11.564 -13.821 -38.462 1.00 89.69 86 TYR A CA 1
ATOM 671 C C . TYR A 1 86 ? -12.680 -14.754 -38.001 1.00 89.69 86 TYR A C 1
ATOM 673 O O . TYR A 1 86 ? -13.647 -14.350 -37.358 1.00 89.69 86 TYR A O 1
ATOM 681 N N . PHE A 1 87 ? -12.498 -16.039 -38.280 1.00 78.38 87 PHE A N 1
ATOM 682 C CA . PHE A 1 87 ? -13.428 -17.091 -37.909 1.00 78.38 87 PHE A CA 1
ATOM 683 C C . PHE A 1 87 ? -12.693 -18.311 -37.353 1.00 78.38 87 PHE A C 1
ATOM 685 O O . PHE A 1 87 ? -11.605 -18.664 -37.818 1.00 78.38 87 PHE A O 1
ATOM 692 N N . LEU A 1 88 ? -13.290 -18.963 -36.356 1.00 83.19 88 LEU A N 1
ATOM 693 C CA . LEU A 1 88 ? -12.742 -20.157 -35.719 1.00 83.19 88 LEU A CA 1
ATOM 694 C C . LEU A 1 88 ? -13.462 -21.406 -36.226 1.00 83.19 88 LEU A C 1
ATOM 696 O O . LEU A 1 88 ? -14.683 -21.506 -36.138 1.00 83.19 88 LEU A O 1
ATOM 700 N N . VAL A 1 89 ? -12.701 -22.377 -36.729 1.00 75.00 89 VAL A N 1
ATOM 701 C CA . VAL A 1 89 ? -13.229 -23.666 -37.198 1.00 75.00 89 VAL A CA 1
ATOM 702 C C . VAL A 1 89 ? -12.653 -24.787 -36.334 1.00 75.00 89 VAL A C 1
ATOM 704 O O . VAL A 1 89 ? -11.431 -24.920 -36.267 1.00 75.00 89 VAL A O 1
ATOM 707 N N . PRO A 1 90 ? -13.469 -25.632 -35.686 1.00 73.44 90 PRO A N 1
ATOM 708 C CA . PRO A 1 90 ? -12.952 -26.802 -34.989 1.00 73.44 90 PRO A CA 1
ATOM 709 C C . PRO A 1 90 ? -12.424 -27.824 -36.003 1.00 73.44 90 PRO A C 1
ATOM 711 O O . PRO A 1 90 ? -13.147 -28.275 -36.890 1.00 73.44 90 PRO A O 1
ATOM 714 N N . VAL A 1 91 ? -11.163 -28.228 -35.854 1.00 71.62 91 VAL A N 1
ATOM 715 C CA . VAL A 1 91 ? -10.513 -29.245 -36.686 1.00 71.62 91 VAL A CA 1
ATOM 716 C C . VAL A 1 91 ? -10.177 -30.450 -35.818 1.00 71.62 91 VAL A C 1
ATOM 718 O O . VAL A 1 91 ? -9.451 -30.346 -34.827 1.00 71.62 91 VAL A O 1
ATOM 721 N N . SER A 1 92 ? -10.705 -31.612 -36.199 1.00 57.62 92 SER A N 1
ATOM 722 C CA . SER A 1 92 ? -10.395 -32.884 -35.544 1.00 57.62 92 SER A CA 1
ATOM 723 C C . SER A 1 92 ? -9.323 -33.621 -36.340 1.00 57.62 92 SER A C 1
ATOM 725 O O . SER A 1 92 ? -9.556 -34.016 -37.481 1.00 57.62 92 SER A O 1
ATOM 727 N N . LYS A 1 93 ? -8.149 -33.819 -35.738 1.00 53.22 93 LYS A N 1
ATOM 728 C CA . LYS A 1 93 ? -7.134 -34.766 -36.220 1.00 53.22 93 LYS A CA 1
ATOM 729 C C . LYS A 1 93 ? -6.679 -35.623 -35.045 1.00 53.22 93 LYS A C 1
ATOM 731 O O . LYS A 1 93 ? -6.324 -35.074 -34.009 1.00 53.22 93 LYS A O 1
ATOM 736 N N . GLU A 1 94 ? -6.713 -36.945 -35.221 1.00 45.56 94 GLU A N 1
ATOM 737 C CA . GLU A 1 94 ? -6.040 -37.923 -34.347 1.00 45.56 94 GLU A CA 1
ATOM 738 C C . GLU A 1 94 ? -6.262 -37.668 -32.842 1.00 45.56 94 GLU A C 1
ATOM 740 O O . GLU A 1 94 ? -5.322 -37.454 -32.085 1.00 45.56 94 GLU A O 1
ATOM 745 N N . PHE A 1 95 ? -7.527 -37.667 -32.404 1.00 49.62 95 PHE A N 1
ATOM 746 C CA . PHE A 1 95 ? -7.944 -37.523 -30.996 1.00 49.62 95 PHE A CA 1
ATOM 747 C C . PHE A 1 95 ? -7.700 -36.151 -30.329 1.00 49.62 95 PHE A C 1
ATOM 749 O O . PHE A 1 95 ? -8.090 -35.966 -29.177 1.00 49.62 95 PHE A O 1
ATOM 756 N N . LEU A 1 96 ? -7.163 -35.155 -31.046 1.00 55.03 96 LEU A N 1
ATOM 757 C CA . LEU A 1 96 ? -7.027 -33.774 -30.567 1.00 55.03 96 LEU A CA 1
ATOM 758 C C . LEU A 1 96 ? -8.052 -32.854 -31.253 1.00 55.03 96 LEU A C 1
ATOM 760 O O . LEU A 1 96 ? -8.040 -32.685 -32.475 1.00 55.03 96 LEU A O 1
ATOM 764 N N . LYS A 1 97 ? -8.924 -32.215 -30.461 1.00 61.03 97 LYS A N 1
ATOM 765 C CA . LYS A 1 97 ? -9.757 -31.092 -30.922 1.00 61.03 97 LYS A CA 1
ATOM 766 C C . LYS A 1 97 ? -8.900 -29.825 -30.905 1.00 61.03 97 LYS A C 1
ATOM 768 O O . LYS A 1 97 ? -8.612 -29.307 -29.831 1.00 61.03 97 LYS A O 1
ATOM 773 N N . LYS A 1 98 ? -8.476 -29.335 -32.074 1.00 73.38 98 LYS A N 1
ATOM 774 C CA . LYS A 1 98 ? -7.788 -28.037 -32.210 1.00 73.38 98 LYS A CA 1
ATOM 775 C C . LYS A 1 98 ? -8.703 -27.037 -32.904 1.00 73.38 98 LYS A C 1
ATOM 777 O O . LYS A 1 98 ? -9.495 -27.417 -33.758 1.00 73.38 98 LYS A O 1
ATOM 782 N N . MET A 1 99 ? -8.573 -25.760 -32.570 1.00 81.12 99 MET A N 1
ATOM 783 C CA . MET A 1 99 ? -9.261 -24.687 -33.287 1.00 81.12 99 MET A CA 1
ATOM 784 C C . MET A 1 99 ? -8.366 -24.162 -34.411 1.00 81.12 99 MET A C 1
ATOM 786 O O . MET A 1 99 ? -7.190 -23.884 -34.207 1.00 81.12 99 MET A O 1
ATOM 790 N N . GLN A 1 100 ? -8.899 -24.041 -35.617 1.00 84.50 100 GLN A N 1
ATOM 791 C CA . GLN A 1 100 ? -8.243 -23.354 -36.720 1.00 84.50 100 GLN A CA 1
ATOM 792 C C . GLN A 1 100 ? -8.719 -21.906 -36.759 1.00 84.50 100 GLN A C 1
ATOM 794 O O . GLN A 1 100 ? -9.917 -21.652 -36.840 1.00 84.50 100 GLN A O 1
ATOM 799 N N . LEU A 1 101 ? -7.773 -20.969 -36.744 1.00 88.00 101 LEU A N 1
ATOM 800 C CA . LEU A 1 101 ? -8.037 -19.543 -36.902 1.00 88.00 101 LEU A CA 1
ATOM 801 C C . LEU A 1 101 ? -7.939 -19.175 -38.386 1.00 88.00 101 LEU A C 1
ATOM 803 O O . LEU A 1 101 ? -6.875 -19.296 -38.986 1.00 88.00 101 LEU A O 1
ATOM 807 N N . THR A 1 102 ? -9.035 -18.723 -38.982 1.00 85.25 102 THR A N 1
ATOM 808 C CA . THR A 1 102 ? -9.062 -18.248 -40.370 1.00 85.25 102 THR A CA 1
ATOM 809 C C . THR A 1 102 ? -9.196 -16.733 -40.369 1.00 85.25 102 THR A C 1
ATOM 811 O O . THR A 1 102 ? -10.192 -16.224 -39.875 1.00 85.25 102 THR A O 1
ATOM 814 N N . ILE A 1 103 ? -8.197 -16.015 -40.875 1.00 90.75 103 ILE A N 1
ATOM 815 C CA . ILE A 1 103 ? -8.179 -14.550 -40.953 1.00 90.75 103 ILE A CA 1
ATOM 816 C C . ILE A 1 103 ? -8.671 -14.130 -42.341 1.00 90.75 103 ILE A C 1
ATOM 818 O O . ILE A 1 103 ? -8.076 -14.531 -43.344 1.00 90.75 103 ILE A O 1
ATOM 822 N N . TYR A 1 104 ? -9.726 -13.315 -42.385 1.00 84.38 104 TYR A N 1
ATOM 823 C CA . TYR A 1 104 ? -10.306 -12.779 -43.623 1.00 84.38 104 TYR A CA 1
ATOM 824 C C . TYR A 1 104 ? -9.871 -11.346 -43.900 1.00 84.38 104 TYR A C 1
ATOM 826 O O . TYR A 1 104 ? -9.751 -10.962 -45.062 1.00 84.38 104 TYR A O 1
ATOM 834 N N . ASP A 1 105 ? -9.618 -10.553 -42.853 1.00 88.50 105 ASP A N 1
ATOM 835 C CA . ASP A 1 105 ? -9.140 -9.184 -43.009 1.00 88.50 105 ASP A CA 1
ATOM 836 C C . ASP A 1 105 ? -8.223 -8.734 -41.868 1.00 88.50 105 ASP A C 1
ATOM 838 O O . ASP A 1 105 ? -8.437 -9.040 -40.689 1.00 88.50 105 ASP A O 1
ATOM 842 N N . PHE A 1 106 ? -7.217 -7.941 -42.228 1.00 92.50 106 PHE A N 1
ATOM 843 C CA . PHE A 1 106 ? -6.316 -7.302 -41.282 1.00 92.50 106 PHE A CA 1
ATOM 844 C C . PHE A 1 106 ? -5.929 -5.885 -41.719 1.00 92.50 106 PHE A C 1
ATOM 846 O O . PHE A 1 106 ? -5.987 -5.507 -42.895 1.00 92.50 106 PHE A O 1
ATOM 853 N N . GLU A 1 107 ? -5.528 -5.096 -40.732 1.00 91.75 107 GLU A N 1
ATOM 854 C CA . GLU A 1 107 ? -4.855 -3.814 -40.886 1.00 91.75 107 GLU A CA 1
ATOM 855 C C . GLU A 1 107 ? -3.357 -4.029 -40.644 1.00 91.75 107 GLU A C 1
ATOM 857 O O . GLU A 1 107 ? -2.953 -4.595 -39.623 1.00 91.75 107 GLU A O 1
ATOM 862 N N . LEU A 1 108 ? -2.530 -3.640 -41.615 1.00 89.12 108 LEU A N 1
ATOM 863 C CA . LEU A 1 108 ? -1.081 -3.744 -41.504 1.00 89.12 108 LEU A CA 1
ATOM 864 C C . LEU A 1 108 ? -0.572 -2.601 -40.630 1.00 89.12 108 LEU A C 1
ATOM 866 O O . LEU A 1 108 ? -0.711 -1.439 -41.000 1.00 89.12 108 LEU A O 1
ATOM 870 N N . LEU A 1 109 ? 0.020 -2.935 -39.487 1.00 86.19 109 LEU A N 1
ATOM 871 C CA . LEU A 1 109 ? 0.603 -1.941 -38.590 1.00 86.19 109 LEU A CA 1
ATOM 872 C C . LEU A 1 109 ? 2.101 -1.761 -38.862 1.00 86.19 109 LEU A C 1
ATOM 874 O O . LEU A 1 109 ? 2.622 -0.651 -38.832 1.00 86.19 109 LEU A O 1
ATOM 878 N N . CYS A 1 110 ? 2.803 -2.859 -39.145 1.00 85.69 110 CYS A N 1
ATOM 879 C CA . CYS A 1 110 ? 4.225 -2.839 -39.468 1.00 85.69 110 CYS A CA 1
ATOM 880 C C . CYS A 1 110 ? 4.558 -3.891 -40.513 1.00 85.69 110 CYS A C 1
ATOM 882 O O . CYS A 1 110 ? 4.126 -5.034 -40.379 1.00 85.69 110 CYS A O 1
ATOM 884 N N . GLU A 1 111 ? 5.357 -3.529 -41.513 1.00 84.31 111 GLU A N 1
ATOM 885 C CA . GLU A 1 111 ? 5.816 -4.465 -42.541 1.00 84.31 111 GLU A CA 1
ATOM 886 C C . GLU A 1 111 ? 6.848 -5.462 -42.018 1.00 84.31 111 GLU A C 1
ATOM 888 O O . GLU A 1 111 ? 6.836 -6.619 -42.428 1.00 84.31 111 GLU A O 1
ATOM 893 N N . GLU A 1 112 ? 7.731 -5.034 -41.118 1.00 84.38 112 GLU A N 1
ATOM 894 C CA . GLU A 1 112 ? 8.804 -5.868 -40.593 1.00 84.38 112 GLU A CA 1
ATOM 895 C C . GLU A 1 112 ? 9.144 -5.458 -39.164 1.00 84.38 112 GLU A C 1
ATOM 897 O O . GLU A 1 112 ? 9.430 -4.299 -38.873 1.00 84.38 112 GLU A O 1
ATOM 902 N N . SER A 1 113 ? 9.082 -6.423 -38.255 1.00 82.06 113 SER A N 1
ATOM 903 C CA . SER A 1 113 ? 9.400 -6.234 -36.849 1.00 82.06 113 SER A CA 1
ATOM 904 C C . SER A 1 113 ? 10.206 -7.436 -36.363 1.00 82.06 113 SER A C 1
ATOM 906 O O . SER A 1 113 ? 9.865 -8.563 -36.733 1.00 82.06 113 SER A O 1
ATOM 908 N N . PRO A 1 114 ? 11.256 -7.242 -35.541 1.00 82.06 114 PRO A N 1
ATOM 909 C CA . PRO A 1 114 ? 11.926 -8.362 -34.891 1.00 82.06 114 PRO A CA 1
ATOM 910 C C . PRO A 1 114 ? 10.923 -9.157 -34.050 1.00 82.06 114 PRO A C 1
ATOM 912 O O . PRO A 1 114 ? 9.891 -8.635 -33.631 1.00 82.06 114 PRO A O 1
ATOM 915 N N . GLN A 1 115 ? 11.212 -10.431 -33.795 1.00 83.00 115 GLN A N 1
ATOM 916 C CA . GLN A 1 115 ? 10.330 -11.286 -33.003 1.00 83.00 115 GLN A CA 1
ATOM 917 C C . GLN A 1 115 ? 10.002 -10.646 -31.641 1.00 83.00 115 GLN A C 1
ATOM 919 O O . GLN A 1 115 ? 10.894 -10.413 -30.824 1.00 83.00 115 GLN A O 1
ATOM 924 N N . ILE A 1 116 ? 8.715 -10.397 -31.390 1.00 81.56 116 ILE A N 1
ATOM 925 C CA . ILE A 1 116 ? 8.231 -9.753 -30.168 1.00 81.56 116 ILE A CA 1
ATOM 926 C C . ILE A 1 116 ? 7.888 -10.834 -29.136 1.00 81.56 116 ILE A C 1
ATOM 928 O O . ILE A 1 116 ? 6.994 -11.652 -29.358 1.00 81.56 116 ILE A O 1
ATOM 932 N N . GLY A 1 117 ? 8.578 -10.808 -27.993 1.00 77.81 117 GLY A N 1
ATOM 933 C CA . GLY A 1 117 ? 8.306 -11.665 -26.834 1.00 77.81 117 GLY A CA 1
ATOM 934 C C . GLY A 1 117 ? 9.046 -13.010 -26.805 1.00 77.81 117 GLY A C 1
ATOM 935 O O . GLY A 1 117 ? 9.732 -13.405 -27.752 1.00 77.81 117 GLY A O 1
ATOM 936 N N . ILE A 1 118 ? 8.925 -13.720 -25.676 1.00 72.81 118 ILE A N 1
ATOM 937 C CA . ILE A 1 118 ? 9.514 -15.054 -25.469 1.00 72.81 118 ILE A CA 1
ATOM 938 C C . ILE A 1 118 ? 8.464 -16.098 -25.827 1.00 72.81 118 ILE A C 1
ATOM 940 O O . ILE A 1 118 ? 7.511 -16.326 -25.085 1.00 72.81 118 ILE A O 1
ATOM 944 N N . LEU A 1 119 ? 8.649 -16.731 -26.981 1.00 80.69 119 LEU A N 1
ATOM 945 C CA . LEU A 1 119 ? 7.596 -17.504 -27.621 1.00 80.69 119 LEU A CA 1
ATOM 946 C C . LEU A 1 119 ? 7.595 -18.971 -27.202 1.00 80.69 119 LEU A C 1
ATOM 948 O O . LEU A 1 119 ? 8.567 -19.697 -27.413 1.00 80.69 119 LEU A O 1
ATOM 952 N N . LYS A 1 120 ? 6.455 -19.431 -26.686 1.00 85.19 120 LYS A N 1
ATOM 953 C CA . LYS A 1 120 ? 6.161 -20.855 -26.471 1.00 85.19 120 LYS A CA 1
ATOM 954 C C . LYS A 1 120 ? 5.208 -21.359 -27.554 1.00 85.19 120 LYS A C 1
ATOM 956 O O . LYS A 1 120 ? 4.325 -20.636 -27.999 1.00 85.19 120 LYS A O 1
ATOM 961 N N . CYS A 1 121 ? 5.352 -22.599 -28.012 1.00 82.75 121 CYS A N 1
ATOM 962 C CA . CYS A 1 121 ? 4.337 -23.196 -28.887 1.00 82.75 121 CYS A CA 1
ATOM 963 C C . CYS A 1 121 ? 3.079 -23.494 -28.067 1.00 82.75 121 CYS A C 1
ATOM 965 O O . CYS A 1 121 ? 3.158 -24.206 -27.067 1.00 82.75 121 CYS A O 1
ATOM 967 N N . HIS A 1 122 ? 1.928 -22.966 -28.482 1.00 86.44 122 HIS A N 1
ATOM 968 C CA . HIS A 1 122 ? 0.661 -23.305 -27.843 1.00 86.44 122 HIS A CA 1
ATOM 969 C C . HIS A 1 122 ? 0.191 -24.676 -28.338 1.00 86.44 122 HIS A C 1
ATOM 971 O O . HIS A 1 122 ? 0.133 -24.920 -29.548 1.00 86.44 122 HIS A O 1
ATOM 977 N N . SER A 1 123 ? -0.165 -25.578 -27.422 1.00 78.88 123 SER A N 1
ATOM 978 C CA . SER A 1 123 ? -0.531 -26.959 -27.779 1.00 78.88 123 SER A CA 1
ATOM 979 C C . SER A 1 123 ? -1.801 -27.040 -28.640 1.00 78.88 123 SER A C 1
ATOM 981 O O . SER A 1 123 ? -1.943 -27.922 -29.497 1.00 78.88 123 SER A O 1
ATOM 983 N N . GLY A 1 124 ? -2.699 -26.067 -28.462 1.00 76.88 124 GLY A N 1
ATOM 984 C CA . GLY A 1 124 ? -4.001 -26.007 -29.122 1.00 76.88 124 GLY A CA 1
ATOM 985 C C . GLY A 1 124 ? -5.096 -26.775 -28.383 1.00 76.88 124 GLY A C 1
ATOM 986 O O . GLY A 1 124 ? -6.222 -26.786 -28.868 1.00 76.88 124 GLY A O 1
ATOM 987 N N . ASN A 1 125 ? -4.766 -27.383 -27.241 1.00 77.12 125 ASN A N 1
ATOM 988 C CA . ASN A 1 125 ? -5.681 -28.110 -26.373 1.00 77.12 125 ASN A CA 1
ATOM 989 C C . ASN A 1 125 ? -5.912 -27.304 -25.078 1.00 77.12 125 ASN A C 1
ATOM 991 O O . ASN A 1 125 ? -4.945 -27.056 -24.357 1.00 77.12 125 ASN A O 1
ATOM 995 N N . PRO A 1 126 ? -7.158 -26.906 -24.756 1.00 72.56 126 PRO A N 1
ATOM 996 C CA . PRO A 1 126 ? -7.468 -26.179 -23.521 1.00 72.56 126 PRO A CA 1
ATOM 997 C C . PRO A 1 126 ? -7.024 -26.898 -22.241 1.00 72.56 126 PRO A C 1
ATOM 999 O O . PRO A 1 126 ? -6.606 -26.249 -21.288 1.00 72.56 126 PRO A O 1
ATOM 1002 N N . ASN A 1 127 ? -7.071 -28.235 -22.231 1.00 76.75 127 ASN A N 1
ATOM 1003 C CA . ASN A 1 127 ? -6.794 -29.040 -21.037 1.00 76.75 127 ASN A CA 1
ATOM 1004 C C . ASN A 1 127 ? -5.327 -29.001 -20.588 1.00 76.75 127 ASN A C 1
ATOM 1006 O O . ASN A 1 127 ? -5.034 -29.375 -19.457 1.00 76.75 127 ASN A O 1
ATOM 1010 N N . ASP A 1 128 ? -4.412 -28.542 -21.445 1.00 77.56 128 ASP A N 1
ATOM 1011 C CA . ASP A 1 128 ? -2.994 -28.415 -21.096 1.00 77.56 128 ASP A CA 1
ATOM 1012 C C . ASP A 1 128 ? -2.724 -27.150 -20.254 1.00 77.56 128 ASP A C 1
ATOM 1014 O O . ASP A 1 128 ? -1.613 -26.959 -19.760 1.00 77.56 128 ASP A O 1
ATOM 1018 N N . TYR A 1 129 ? -3.737 -26.287 -20.086 1.00 80.62 129 TYR A N 1
ATOM 1019 C CA . TYR A 1 129 ? -3.652 -25.009 -19.375 1.00 80.62 129 TYR A CA 1
ATOM 1020 C C . TYR A 1 129 ? -4.848 -24.791 -18.414 1.00 80.62 129 TYR A C 1
ATOM 1022 O O . TYR A 1 129 ? -5.563 -23.796 -18.545 1.00 80.62 129 TYR A O 1
ATOM 1030 N N . PRO A 1 130 ? -5.094 -25.687 -17.434 1.00 66.75 130 PRO A N 1
ATOM 1031 C CA . PRO A 1 130 ? -6.279 -25.626 -16.567 1.00 66.75 130 PRO A CA 1
ATOM 1032 C C . PRO A 1 130 ? -6.256 -24.468 -15.553 1.00 66.75 130 PRO A C 1
ATOM 1034 O O . PRO A 1 130 ? -7.294 -24.110 -15.010 1.00 66.75 130 PRO A O 1
ATOM 1037 N N . GLU A 1 131 ? -5.085 -23.881 -15.293 1.00 73.06 131 GLU A N 1
ATOM 1038 C CA . GLU A 1 131 ? -4.890 -22.795 -14.318 1.00 73.06 131 GLU A CA 1
ATOM 1039 C C . GLU A 1 131 ? -5.215 -21.395 -14.882 1.00 73.06 131 GLU A C 1
ATOM 1041 O O . GLU A 1 131 ? -5.126 -20.399 -14.164 1.00 73.06 131 GLU A O 1
ATOM 1046 N N . VAL A 1 132 ? -5.563 -21.288 -16.169 1.00 75.50 132 VAL A N 1
ATOM 1047 C CA . VAL A 1 132 ? -5.773 -19.999 -16.844 1.00 75.50 132 VAL A CA 1
ATOM 1048 C C . VAL A 1 132 ? -7.205 -19.498 -16.636 1.00 75.50 132 VAL A C 1
ATOM 1050 O O . VAL A 1 132 ? -8.161 -20.093 -17.129 1.00 75.50 132 VAL A O 1
ATOM 1053 N N . ASP A 1 133 ? -7.352 -18.353 -15.965 1.00 77.19 133 ASP A N 1
ATOM 1054 C CA . ASP A 1 133 ? -8.632 -17.646 -15.836 1.00 77.19 133 ASP A CA 1
ATOM 1055 C C . ASP A 1 133 ? -8.978 -16.902 -17.138 1.00 77.19 133 ASP A C 1
ATOM 1057 O O . ASP A 1 133 ? -8.440 -15.834 -17.449 1.00 77.19 133 ASP A O 1
ATOM 1061 N N . ILE A 1 134 ? -9.892 -17.490 -17.912 1.00 76.38 134 ILE A N 1
ATOM 1062 C CA . ILE A 1 134 ? -10.303 -16.979 -19.222 1.00 76.38 134 ILE A CA 1
ATOM 1063 C C . ILE A 1 134 ? -11.074 -15.656 -19.118 1.00 76.38 134 ILE A C 1
ATOM 1065 O O . ILE A 1 134 ? -10.925 -14.795 -19.987 1.00 76.38 134 ILE A O 1
ATOM 1069 N N . ASP A 1 135 ? -11.867 -15.456 -18.065 1.00 71.44 135 ASP A N 1
ATOM 1070 C CA . ASP A 1 135 ? -12.707 -14.260 -17.937 1.00 71.44 135 ASP A CA 1
ATOM 1071 C C . ASP A 1 135 ? -11.868 -13.041 -17.516 1.00 71.44 135 ASP A C 1
ATOM 1073 O O . ASP A 1 135 ? -12.147 -11.909 -17.929 1.00 71.44 135 ASP A O 1
ATOM 1077 N N . LYS A 1 136 ? -10.772 -13.275 -16.781 1.00 77.06 136 LYS A N 1
ATOM 1078 C CA . LYS A 1 136 ? -9.728 -12.271 -16.537 1.00 77.06 136 LYS A CA 1
ATOM 1079 C C . LYS A 1 136 ? -8.997 -11.871 -17.825 1.00 77.06 136 LYS A C 1
ATOM 1081 O O . LYS A 1 136 ? -8.858 -10.676 -18.085 1.00 77.06 136 LYS A O 1
ATOM 1086 N N . LEU A 1 137 ? -8.600 -12.836 -18.663 1.00 74.69 137 LEU A N 1
ATOM 1087 C CA . LEU A 1 137 ? -7.922 -12.544 -19.938 1.00 74.69 137 LEU A CA 1
ATOM 1088 C C . LEU A 1 137 ? -8.780 -11.699 -20.891 1.00 74.69 137 LEU A C 1
ATOM 1090 O O . LEU A 1 137 ? -8.257 -10.809 -21.562 1.00 74.69 137 LEU A O 1
ATOM 1094 N N . ILE A 1 138 ? -10.094 -11.948 -20.951 1.00 71.50 138 ILE A N 1
ATOM 1095 C CA . ILE A 1 138 ? -11.014 -11.164 -21.794 1.00 71.50 138 ILE A CA 1
ATOM 1096 C C . ILE A 1 138 ? -10.987 -9.683 -21.389 1.00 71.50 138 ILE A C 1
ATOM 1098 O O . ILE A 1 138 ? -10.919 -8.814 -22.257 1.00 71.50 138 ILE A O 1
ATOM 1102 N N . LYS A 1 139 ? -10.975 -9.384 -20.082 1.00 69.19 139 LYS A N 1
ATOM 1103 C CA . LYS A 1 139 ? -10.906 -8.003 -19.570 1.00 69.19 139 LYS A CA 1
ATOM 1104 C C . LYS A 1 139 ? -9.566 -7.332 -19.878 1.00 69.19 139 LYS A C 1
ATOM 1106 O O . LYS A 1 139 ? -9.550 -6.161 -20.254 1.00 69.19 139 LYS A O 1
ATOM 1111 N N . GLU A 1 140 ? -8.462 -8.067 -19.763 1.00 68.88 140 GLU A N 1
ATOM 1112 C CA . GLU A 1 140 ? -7.108 -7.563 -20.052 1.00 68.88 140 GLU A CA 1
ATOM 1113 C C . GLU A 1 140 ? -6.886 -7.278 -21.547 1.00 68.88 140 GLU A C 1
ATOM 1115 O O . GLU A 1 140 ? -6.194 -6.323 -21.904 1.00 68.88 140 GLU A O 1
ATOM 1120 N N . ILE A 1 141 ? -7.490 -8.077 -22.433 1.00 63.25 141 ILE A N 1
ATOM 1121 C CA . ILE A 1 141 ? -7.391 -7.888 -23.888 1.00 63.25 141 ILE A CA 1
ATOM 1122 C C . ILE A 1 141 ? -8.368 -6.804 -24.381 1.00 63.25 141 ILE A C 1
ATOM 1124 O O . ILE A 1 141 ? -8.047 -6.078 -25.322 1.00 63.25 141 ILE A O 1
ATOM 1128 N N . ALA A 1 142 ? -9.531 -6.644 -23.737 1.00 54.81 142 ALA A N 1
ATOM 1129 C CA . ALA A 1 142 ? -10.527 -5.628 -24.094 1.00 54.81 142 ALA A CA 1
ATOM 1130 C C . ALA A 1 142 ? -10.154 -4.195 -23.659 1.00 54.81 142 ALA A C 1
ATOM 1132 O O . ALA A 1 142 ? -10.645 -3.240 -24.250 1.00 54.81 142 ALA A O 1
ATOM 1133 N N . THR A 1 143 ? -9.270 -4.024 -22.669 1.00 52.16 143 THR A N 1
ATOM 1134 C CA . THR A 1 143 ? -8.833 -2.707 -22.149 1.00 52.16 143 THR A CA 1
ATOM 1135 C C . THR A 1 143 ? -7.690 -2.063 -22.945 1.00 52.16 143 THR A C 1
ATOM 1137 O O . THR A 1 143 ? -7.132 -1.049 -22.526 1.00 52.16 143 THR A O 1
ATOM 1140 N N . ILE A 1 144 ? -7.328 -2.614 -24.110 1.00 45.59 144 ILE A N 1
ATOM 1141 C CA . ILE A 1 144 ? -6.305 -2.040 -24.997 1.00 45.59 144 ILE A CA 1
ATOM 1142 C C . ILE A 1 144 ? -6.913 -0.859 -25.784 1.00 45.59 144 ILE A C 1
ATOM 1144 O O . ILE A 1 144 ? -7.175 -0.950 -26.981 1.00 45.59 144 ILE A O 1
ATOM 1148 N N . GLU A 1 145 ? -7.139 0.263 -25.101 1.00 30.92 145 GLU A N 1
ATOM 1149 C CA . GLU A 1 145 ?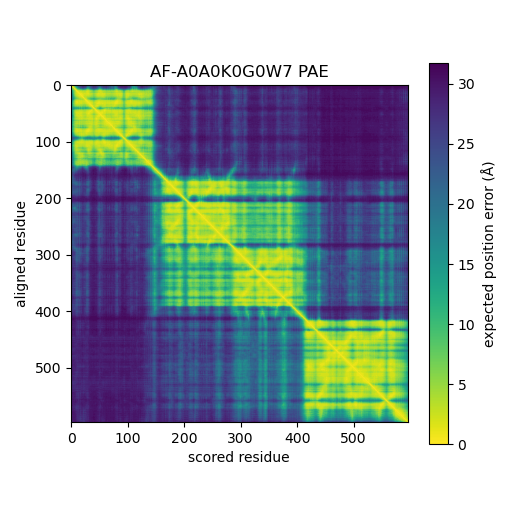 -7.290 1.592 -25.707 1.00 30.92 145 GLU A CA 1
ATOM 1150 C C . GLU A 1 145 ? -5.924 2.314 -25.756 1.00 30.92 145 GLU A C 1
ATOM 1152 O O . GLU A 1 145 ? -5.006 1.957 -25.008 1.00 30.92 145 GLU A O 1
ATOM 1157 N N . PRO A 1 146 ? -5.715 3.258 -26.696 1.00 30.92 146 PRO A N 1
ATOM 1158 C CA . PRO A 1 146 ? -4.382 3.714 -27.079 1.00 30.92 146 PRO A CA 1
ATOM 1159 C C . PRO A 1 146 ? -3.686 4.496 -25.957 1.00 30.92 146 PRO A C 1
ATOM 1161 O O . PRO A 1 146 ? -4.266 5.378 -25.329 1.00 30.92 146 PRO A O 1
ATOM 1164 N N . ASN A 1 147 ? -2.406 4.181 -25.740 1.00 30.91 147 ASN A N 1
ATOM 1165 C CA . ASN A 1 147 ? -1.530 4.872 -24.795 1.00 30.91 147 ASN A CA 1
ATOM 1166 C C . ASN A 1 147 ? -1.479 6.386 -25.076 1.00 30.91 147 ASN A C 1
ATOM 1168 O O . ASN A 1 147 ? -1.295 6.805 -26.220 1.00 30.91 147 ASN A O 1
ATOM 1172 N N . ILE A 1 148 ? -1.580 7.192 -24.016 1.00 35.53 148 ILE A N 1
ATOM 1173 C CA . ILE A 1 148 ? -1.427 8.652 -24.055 1.00 35.53 148 ILE A CA 1
ATOM 1174 C C . ILE A 1 148 ? 0.024 8.997 -24.427 1.00 35.53 148 ILE A C 1
ATOM 1176 O O . ILE A 1 148 ? 0.967 8.560 -23.767 1.00 35.53 148 ILE A O 1
ATOM 1180 N N . VAL A 1 149 ? 0.193 9.782 -25.493 1.00 34.09 149 VAL A N 1
ATOM 1181 C CA . VAL A 1 149 ? 1.487 10.252 -26.011 1.00 34.09 149 VAL A CA 1
ATOM 1182 C C . VAL A 1 149 ? 1.758 11.658 -25.480 1.00 34.09 149 VAL A C 1
ATOM 1184 O O . VAL A 1 149 ? 0.948 12.559 -25.676 1.00 34.09 149 VAL A O 1
ATOM 1187 N N . VAL A 1 150 ? 2.916 11.863 -24.852 1.00 33.00 150 VAL A N 1
ATOM 1188 C CA . VAL A 1 150 ? 3.404 13.193 -24.458 1.00 33.00 150 VAL A CA 1
ATOM 1189 C C . VAL A 1 150 ? 4.444 13.647 -25.482 1.00 33.00 150 VAL A C 1
ATOM 1191 O O . VAL A 1 150 ? 5.444 12.962 -25.687 1.00 33.00 150 VAL A O 1
ATOM 1194 N N . LYS A 1 151 ? 4.222 14.799 -26.123 1.00 28.84 151 LYS A N 1
ATOM 1195 C CA . LYS A 1 151 ? 5.250 15.533 -26.876 1.00 28.84 151 LYS A CA 1
ATOM 1196 C C . LYS A 1 151 ? 5.467 16.876 -26.192 1.00 28.84 151 LYS A C 1
ATOM 1198 O O . LYS A 1 151 ? 4.499 17.579 -25.922 1.00 28.84 151 LYS A O 1
ATOM 1203 N N . LYS A 1 152 ? 6.724 17.226 -25.932 1.00 32.28 152 LYS A N 1
ATOM 1204 C CA . LYS A 1 152 ? 7.129 18.548 -25.451 1.00 32.28 152 LYS A CA 1
ATOM 1205 C C . LYS A 1 152 ? 8.045 19.156 -26.508 1.00 32.28 152 LYS A C 1
ATOM 1207 O O . LYS A 1 152 ? 9.034 18.528 -26.869 1.00 32.28 152 LYS A O 1
ATOM 1212 N N . GLU A 1 153 ? 7.699 20.329 -27.026 1.00 27.02 153 GLU A N 1
ATOM 1213 C CA . GLU A 1 153 ? 8.571 21.107 -27.914 1.00 27.02 153 GLU A CA 1
ATOM 1214 C C . GLU A 1 153 ? 9.337 22.138 -27.076 1.00 27.02 153 GLU A C 1
ATOM 1216 O O . GLU A 1 153 ? 8.749 22.817 -26.232 1.00 27.02 153 GLU A O 1
ATOM 1221 N N . ILE A 1 154 ? 10.652 22.242 -27.285 1.00 32.44 154 ILE A N 1
ATOM 1222 C CA . ILE A 1 154 ? 11.522 23.279 -26.709 1.00 32.44 154 ILE A CA 1
ATOM 1223 C C . ILE A 1 154 ? 12.416 23.817 -27.846 1.00 32.44 154 ILE A C 1
ATOM 1225 O O . ILE A 1 154 ? 12.773 23.034 -28.726 1.00 32.44 154 ILE A O 1
ATOM 1229 N N . PRO A 1 155 ? 12.758 25.123 -27.878 1.00 31.77 155 PRO A N 1
ATOM 1230 C CA . PRO A 1 155 ? 13.462 25.735 -29.005 1.00 31.77 155 PRO A CA 1
ATOM 1231 C C . PRO A 1 155 ? 14.930 25.304 -29.113 1.00 31.77 155 PRO A C 1
ATOM 1233 O O . PRO A 1 155 ? 15.628 25.195 -28.106 1.00 31.77 155 PRO A O 1
ATOM 1236 N N . ASP A 1 156 ? 15.391 25.149 -30.355 1.00 27.31 156 ASP A N 1
ATOM 1237 C CA . ASP A 1 156 ? 16.762 24.796 -30.730 1.00 27.31 156 ASP A CA 1
ATOM 1238 C C . ASP A 1 156 ? 17.803 25.794 -30.200 1.00 27.31 156 ASP A C 1
ATOM 1240 O O . ASP A 1 156 ? 17.796 26.973 -30.560 1.00 27.31 156 ASP A O 1
ATOM 1244 N N . ASN A 1 157 ? 18.785 25.287 -29.450 1.00 30.31 157 ASN A N 1
ATOM 1245 C CA . ASN A 1 157 ? 20.084 25.934 -29.288 1.00 30.31 157 ASN A CA 1
ATOM 1246 C C . ASN A 1 157 ? 21.189 24.967 -29.732 1.00 30.31 157 ASN A C 1
ATOM 1248 O O . ASN A 1 157 ? 21.273 23.831 -29.274 1.00 30.31 157 ASN A O 1
ATOM 1252 N N . LYS A 1 158 ? 22.036 25.435 -30.653 1.00 39.72 158 LYS A N 1
ATOM 1253 C CA . LYS A 1 158 ? 23.154 24.677 -31.234 1.00 39.72 158 LYS A CA 1
ATOM 1254 C C . LYS A 1 158 ? 24.257 24.426 -30.199 1.00 39.72 158 LYS A C 1
ATOM 1256 O O . LYS A 1 158 ? 24.775 25.389 -29.637 1.00 39.72 158 LYS A O 1
ATOM 1261 N N . SER A 1 159 ? 24.712 23.179 -30.055 1.00 37.41 159 SER A N 1
ATOM 1262 C CA . SER A 1 159 ? 26.047 22.865 -29.520 1.00 37.41 159 SER A CA 1
ATOM 1263 C C . SER A 1 159 ? 26.586 21.507 -30.011 1.00 37.41 159 SER A C 1
ATOM 1265 O O . SER A 1 159 ? 25.891 20.749 -30.678 1.00 37.41 159 SER A O 1
ATOM 1267 N N . ASN A 1 160 ? 27.886 21.309 -29.770 1.00 36.66 160 ASN A N 1
ATOM 1268 C CA . ASN A 1 160 ? 28.852 20.493 -30.512 1.00 36.66 160 ASN A CA 1
ATOM 1269 C C . ASN A 1 160 ? 28.616 18.970 -30.499 1.00 36.66 160 ASN A C 1
ATOM 1271 O O . ASN A 1 160 ? 28.587 18.348 -29.440 1.00 36.66 160 ASN A O 1
ATOM 1275 N N . ASN A 1 161 ? 28.609 18.360 -31.691 1.00 41.81 161 ASN A N 1
ATOM 1276 C CA . ASN A 1 161 ? 28.615 16.907 -31.873 1.00 41.81 161 ASN A CA 1
ATOM 1277 C C . ASN A 1 161 ? 30.048 16.353 -31.796 1.00 41.81 161 ASN A C 1
ATOM 1279 O O . ASN A 1 161 ? 30.873 16.667 -32.651 1.00 41.81 161 ASN A O 1
ATOM 1283 N N . ASN A 1 162 ? 30.317 15.493 -30.810 1.00 49.97 162 ASN A N 1
ATOM 1284 C CA . ASN A 1 162 ? 31.566 14.724 -30.690 1.00 49.97 162 ASN A CA 1
ATOM 1285 C C . ASN A 1 162 ? 31.441 13.272 -31.210 1.00 49.97 162 ASN A C 1
ATOM 1287 O O . ASN A 1 162 ? 32.407 12.521 -31.119 1.00 49.97 162 ASN A O 1
ATOM 1291 N N . ALA A 1 163 ? 30.276 12.860 -31.726 1.00 53.00 163 ALA A N 1
ATOM 1292 C CA . ALA A 1 163 ? 30.025 11.494 -32.200 1.00 53.00 163 ALA A CA 1
ATOM 1293 C C . ALA A 1 163 ? 30.173 11.388 -33.728 1.00 53.00 163 ALA A C 1
ATOM 1295 O O . ALA A 1 163 ? 29.642 12.222 -34.464 1.00 53.00 163 ALA A O 1
ATOM 1296 N N . SER A 1 164 ? 30.881 10.359 -34.196 1.00 57.41 164 SER A N 1
ATOM 1297 C CA . SER A 1 164 ? 31.047 10.040 -35.620 1.00 57.41 164 SER A CA 1
ATOM 1298 C C . SER A 1 164 ? 29.970 9.048 -36.093 1.00 57.41 164 SER A C 1
ATOM 1300 O O . SER A 1 164 ? 29.420 8.302 -35.287 1.00 57.41 164 SER A O 1
ATOM 1302 N N . ASP A 1 165 ? 29.650 8.992 -37.393 1.00 54.22 165 ASP A N 1
ATOM 1303 C CA . ASP A 1 165 ? 28.611 8.080 -37.923 1.00 54.22 165 ASP A CA 1
ATOM 1304 C C . ASP A 1 165 ? 28.916 6.582 -37.669 1.00 54.22 165 ASP A C 1
ATOM 1306 O O . ASP A 1 165 ? 28.002 5.755 -37.605 1.00 54.22 165 ASP A O 1
ATOM 1310 N N . GLU A 1 166 ? 30.184 6.212 -37.444 1.00 59.19 166 GLU A N 1
ATOM 1311 C CA . GLU A 1 166 ? 30.583 4.851 -37.046 1.00 59.19 166 GLU A CA 1
ATOM 1312 C C . GLU A 1 166 ? 30.103 4.489 -35.625 1.00 59.19 166 GLU A C 1
ATOM 1314 O O . GLU A 1 166 ? 29.806 3.320 -35.330 1.00 59.19 166 GLU A O 1
ATOM 1319 N N . ASP A 1 167 ? 29.919 5.492 -34.759 1.00 63.28 167 ASP A N 1
ATOM 1320 C CA . ASP A 1 167 ? 29.503 5.332 -33.366 1.00 63.28 167 ASP A CA 1
ATOM 1321 C C . ASP A 1 167 ? 28.025 4.962 -33.214 1.00 63.28 167 ASP A C 1
ATOM 1323 O O . ASP A 1 167 ? 27.626 4.521 -32.139 1.00 63.28 167 ASP A O 1
ATOM 1327 N N . PHE A 1 168 ? 27.213 5.008 -34.270 1.00 66.44 168 PHE A N 1
ATOM 1328 C CA . PHE A 1 168 ? 25.820 4.542 -34.221 1.00 66.44 168 PHE A CA 1
ATOM 1329 C C . PHE A 1 168 ? 25.641 3.089 -34.682 1.00 66.44 168 PHE A C 1
ATOM 1331 O O . PHE A 1 168 ? 24.568 2.502 -34.519 1.00 66.44 168 PHE A O 1
ATOM 1338 N N . SER A 1 169 ? 26.699 2.457 -35.196 1.00 69.06 169 SER A N 1
ATOM 1339 C CA . SER A 1 169 ? 26.660 1.044 -35.577 1.00 69.06 169 SER A CA 1
ATOM 1340 C C . SER A 1 169 ? 26.594 0.120 -34.348 1.00 69.06 169 SER A C 1
ATOM 1342 O O . SER A 1 169 ? 27.253 0.354 -33.328 1.00 69.06 169 SER A O 1
ATOM 1344 N N . GLY A 1 170 ? 25.782 -0.942 -34.436 1.00 74.94 170 GLY A N 1
ATOM 1345 C CA . GLY A 1 170 ? 25.712 -2.006 -33.425 1.00 74.94 170 GLY A CA 1
ATOM 1346 C C . GLY A 1 170 ? 24.966 -1.662 -32.130 1.00 74.94 170 GLY A C 1
ATOM 1347 O O . GLY A 1 170 ? 25.167 -2.352 -31.131 1.00 74.94 170 GLY A O 1
ATOM 1348 N N . ILE A 1 171 ? 24.131 -0.616 -32.120 1.00 85.12 171 ILE A N 1
ATOM 1349 C CA . ILE A 1 171 ? 23.284 -0.276 -30.966 1.00 85.12 171 ILE A CA 1
ATOM 1350 C C . ILE A 1 171 ? 22.162 -1.313 -30.819 1.00 85.12 171 ILE A C 1
ATOM 1352 O O . ILE A 1 171 ? 21.425 -1.586 -31.766 1.00 85.12 171 ILE A O 1
ATOM 1356 N N . ILE A 1 172 ? 22.012 -1.864 -29.616 1.00 84.56 172 ILE A N 1
ATOM 1357 C CA . ILE A 1 172 ? 20.904 -2.744 -29.237 1.00 84.56 172 ILE A CA 1
ATOM 1358 C C . ILE A 1 172 ? 19.886 -1.970 -28.385 1.00 84.56 172 ILE A C 1
ATOM 1360 O O . ILE A 1 172 ? 20.268 -1.037 -27.672 1.00 84.56 172 ILE A O 1
ATOM 1364 N N . PRO A 1 173 ? 18.592 -2.335 -28.420 1.00 84.06 173 PRO A N 1
ATOM 1365 C CA . PRO A 1 173 ? 17.598 -1.706 -27.559 1.00 84.06 173 PRO A CA 1
ATOM 1366 C C . PRO A 1 173 ? 17.852 -2.073 -26.094 1.00 84.06 173 PRO A C 1
ATOM 1368 O O . PRO A 1 173 ? 18.293 -3.190 -25.797 1.00 84.06 173 PRO A O 1
ATOM 1371 N N . ILE A 1 174 ? 17.517 -1.165 -25.171 1.00 87.56 174 ILE A N 1
ATOM 1372 C CA . ILE A 1 174 ? 17.833 -1.339 -23.744 1.00 87.56 174 ILE A CA 1
ATOM 1373 C C . ILE A 1 174 ? 17.206 -2.624 -23.191 1.00 87.56 174 ILE A C 1
ATOM 1375 O O . ILE A 1 174 ? 17.858 -3.351 -22.453 1.00 87.56 174 ILE A O 1
ATOM 1379 N N . ILE A 1 175 ? 15.993 -2.969 -23.634 1.00 82.25 175 ILE A N 1
ATOM 1380 C CA . ILE A 1 175 ? 15.280 -4.189 -23.217 1.00 82.25 175 ILE A CA 1
ATOM 1381 C C . ILE A 1 175 ? 16.022 -5.499 -23.537 1.00 82.25 175 ILE A C 1
ATOM 1383 O O . ILE A 1 175 ? 15.716 -6.536 -22.957 1.00 82.25 175 ILE A O 1
ATOM 1387 N N . SER A 1 176 ? 16.969 -5.484 -24.481 1.00 85.00 176 SER A N 1
ATOM 1388 C CA . SER A 1 176 ? 17.749 -6.673 -24.849 1.00 85.00 176 SER A CA 1
ATOM 1389 C C . SER A 1 176 ? 18.977 -6.887 -23.963 1.00 85.00 176 SER A C 1
ATOM 1391 O O . SER A 1 176 ? 19.646 -7.912 -24.108 1.00 85.00 176 SER A O 1
ATOM 1393 N N . ILE A 1 177 ? 19.293 -5.957 -23.054 1.00 86.69 177 ILE A N 1
ATOM 1394 C CA . ILE A 1 177 ? 20.439 -6.077 -22.151 1.00 86.69 177 ILE A CA 1
ATOM 1395 C C . ILE A 1 177 ? 20.253 -7.273 -21.223 1.00 86.69 177 ILE A C 1
ATOM 1397 O O . ILE A 1 177 ? 19.291 -7.359 -20.467 1.00 86.69 177 ILE A O 1
ATOM 1401 N N . ASN A 1 178 ? 21.209 -8.198 -21.266 1.00 84.25 178 ASN A N 1
ATOM 1402 C CA . ASN A 1 178 ? 21.242 -9.363 -20.395 1.00 84.25 178 ASN A CA 1
ATOM 1403 C C . ASN A 1 178 ? 22.690 -9.858 -20.186 1.00 84.25 178 ASN A C 1
ATOM 1405 O O . ASN A 1 178 ? 23.555 -9.599 -21.030 1.00 84.25 178 ASN A O 1
ATOM 1409 N N . PRO A 1 179 ? 22.971 -10.615 -19.109 1.00 84.44 179 PRO A N 1
ATOM 1410 C CA . PRO A 1 179 ? 24.314 -11.095 -18.784 1.00 84.44 179 PRO A CA 1
ATOM 1411 C C . PRO A 1 179 ? 24.925 -12.089 -19.777 1.00 84.44 179 PRO A C 1
ATOM 1413 O O . PRO A 1 179 ? 26.061 -12.496 -19.570 1.00 84.44 179 PRO A O 1
ATOM 1416 N N . HIS A 1 180 ? 24.225 -12.544 -20.819 1.00 81.00 180 HIS A N 1
ATOM 1417 C CA . HIS A 1 180 ? 24.802 -13.451 -21.821 1.00 81.00 180 HIS A CA 1
ATOM 1418 C C . HIS A 1 180 ? 25.470 -12.705 -22.984 1.00 81.00 180 HIS A C 1
ATOM 1420 O O . HIS A 1 180 ? 26.159 -13.321 -23.802 1.00 81.00 180 HIS A O 1
ATOM 1426 N N . LEU A 1 181 ? 25.311 -11.380 -23.053 1.00 81.44 181 LEU A N 1
ATOM 1427 C CA . LEU A 1 181 ? 25.948 -10.547 -24.065 1.00 81.44 181 LEU A CA 1
ATOM 1428 C C . LEU A 1 181 ? 27.432 -10.344 -23.743 1.00 81.44 181 LEU A C 1
ATOM 1430 O O . LEU A 1 181 ? 27.786 -9.734 -22.736 1.00 81.44 181 LEU A O 1
ATOM 1434 N N . ARG A 1 182 ? 28.312 -10.820 -24.632 1.00 83.69 182 ARG A N 1
ATOM 1435 C CA . ARG A 1 182 ? 29.770 -10.631 -24.501 1.00 83.69 182 ARG A CA 1
ATOM 1436 C C . ARG A 1 182 ? 30.163 -9.152 -24.565 1.00 83.69 182 ARG A C 1
ATOM 1438 O O . ARG A 1 182 ? 30.988 -8.701 -23.776 1.00 83.69 182 ARG A O 1
ATOM 1445 N N . SER A 1 183 ? 29.547 -8.415 -25.485 1.00 88.31 183 SER A N 1
ATOM 1446 C CA . SER A 1 183 ? 29.694 -6.972 -25.680 1.00 88.31 183 SER A CA 1
ATOM 1447 C C . SER A 1 183 ? 28.345 -6.377 -26.056 1.00 88.31 183 SER A C 1
ATOM 1449 O O . SER A 1 183 ? 27.588 -7.004 -26.800 1.00 88.31 183 SER A O 1
ATOM 1451 N N . TRP A 1 184 ? 28.062 -5.174 -25.580 1.00 89.81 184 TRP A N 1
ATOM 1452 C CA . TRP A 1 184 ? 26.807 -4.481 -25.839 1.00 89.81 184 TRP A CA 1
ATOM 1453 C C . TRP A 1 184 ? 27.048 -2.983 -25.999 1.00 89.81 184 TRP A C 1
ATOM 1455 O O . TRP A 1 184 ? 28.044 -2.429 -25.528 1.00 89.81 184 TRP A O 1
ATOM 1465 N N . LYS A 1 185 ? 26.118 -2.339 -26.695 1.00 91.19 185 LYS A N 1
ATOM 1466 C CA . LYS A 1 185 ? 26.131 -0.908 -26.960 1.00 91.19 185 LYS A CA 1
ATOM 1467 C C . LYS A 1 185 ? 24.696 -0.414 -26.947 1.00 91.19 185 LYS A C 1
ATOM 1469 O O . LYS A 1 185 ? 23.878 -0.925 -27.704 1.00 91.19 185 LYS A O 1
ATOM 1474 N N . ILE A 1 186 ? 24.385 0.527 -26.071 1.00 91.81 186 ILE A N 1
ATOM 1475 C CA . ILE A 1 186 ? 23.037 1.081 -25.901 1.00 91.81 186 ILE A CA 1
ATOM 1476 C C . ILE A 1 186 ? 23.081 2.588 -26.068 1.00 91.81 186 ILE A C 1
ATOM 1478 O O . ILE A 1 186 ? 24.108 3.220 -25.833 1.00 91.81 186 ILE A O 1
ATOM 1482 N N . CYS A 1 187 ? 21.958 3.158 -26.479 1.00 90.12 187 CYS A N 1
ATOM 1483 C CA . CYS A 1 187 ? 21.799 4.592 -26.628 1.00 90.12 187 CYS A CA 1
ATOM 1484 C C . CYS A 1 187 ? 20.521 5.022 -25.913 1.00 90.12 187 CYS A C 1
ATOM 1486 O O . CYS A 1 187 ? 19.476 4.394 -26.089 1.00 90.12 187 CYS A O 1
ATOM 1488 N N . GLY A 1 188 ? 20.614 6.071 -25.105 1.00 89.25 188 GLY A N 1
ATOM 1489 C CA . GLY A 1 188 ? 19.473 6.595 -24.369 1.00 89.25 188 GLY A CA 1
ATOM 1490 C C . GLY A 1 188 ? 19.715 8.005 -23.855 1.00 89.25 188 GLY A C 1
ATOM 1491 O O . GLY A 1 188 ? 20.854 8.460 -23.738 1.00 89.25 188 GLY A 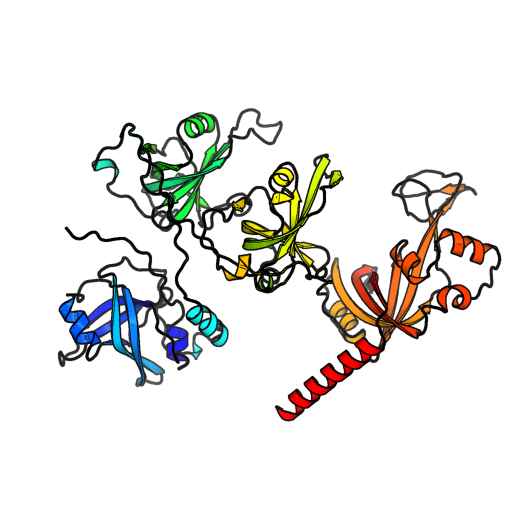O 1
ATOM 1492 N N . THR A 1 189 ? 18.622 8.693 -23.555 1.00 90.50 189 THR A N 1
ATOM 1493 C CA . THR A 1 189 ? 18.625 10.018 -22.938 1.00 90.50 189 THR A CA 1
ATOM 1494 C C . THR A 1 189 ? 18.548 9.871 -21.425 1.00 90.50 189 THR A C 1
ATOM 1496 O O . THR A 1 189 ? 17.772 9.057 -20.919 1.00 90.50 189 THR A O 1
ATOM 1499 N N . VAL A 1 190 ? 19.341 10.652 -20.693 1.00 89.94 190 VAL A N 1
ATOM 1500 C CA . VAL A 1 190 ? 19.337 10.642 -19.224 1.00 89.94 190 VAL A CA 1
ATOM 1501 C C . VAL A 1 190 ? 18.038 11.264 -18.732 1.00 89.94 190 VAL A C 1
ATOM 1503 O O . VAL A 1 190 ? 17.854 12.478 -18.764 1.00 89.94 190 VAL A O 1
ATOM 1506 N N . THR A 1 191 ? 17.118 10.420 -18.285 1.00 85.69 191 THR A N 1
ATOM 1507 C CA . THR A 1 191 ? 15.819 10.849 -17.751 1.00 85.69 191 THR A CA 1
ATOM 1508 C C . THR A 1 191 ? 15.874 11.193 -16.277 1.00 85.69 191 THR A C 1
ATOM 1510 O O . THR A 1 191 ? 14.987 11.869 -15.766 1.00 85.69 191 THR A O 1
ATOM 1513 N N . ASP A 1 192 ? 16.882 10.683 -15.580 1.00 83.38 192 ASP A N 1
ATOM 1514 C CA . ASP A 1 192 ? 17.040 10.913 -14.161 1.00 83.38 192 ASP A CA 1
ATOM 1515 C C . ASP A 1 192 ? 18.493 10.770 -13.745 1.00 83.38 192 ASP A C 1
ATOM 1517 O O . ASP A 1 192 ? 19.212 9.905 -14.244 1.00 83.38 192 ASP A O 1
ATOM 1521 N N . LYS A 1 193 ? 18.895 11.620 -12.811 1.00 86.25 193 LYS A N 1
ATOM 1522 C CA . LYS A 1 193 ? 20.241 11.678 -12.277 1.00 86.25 193 LYS A CA 1
ATOM 1523 C C . LYS A 1 193 ? 20.140 12.059 -10.808 1.00 86.25 193 LYS A C 1
ATOM 1525 O O . LYS A 1 193 ? 19.491 13.051 -10.479 1.00 86.25 193 LYS A O 1
ATOM 1530 N N . ARG A 1 194 ? 20.757 11.268 -9.936 1.00 76.00 194 ARG A N 1
ATOM 1531 C CA . ARG A 1 194 ? 20.844 11.583 -8.509 1.00 76.00 194 ARG A CA 1
ATOM 1532 C C . ARG A 1 194 ? 22.143 12.307 -8.208 1.00 76.00 194 ARG A C 1
ATOM 1534 O O . ARG A 1 194 ? 23.153 12.065 -8.861 1.00 76.00 194 ARG A O 1
ATOM 1541 N N . GLU A 1 195 ? 22.106 13.164 -7.195 1.00 71.94 195 GLU A N 1
ATOM 1542 C CA . GLU A 1 195 ? 23.318 13.776 -6.663 1.00 71.94 195 GLU A CA 1
ATOM 1543 C C . GLU A 1 195 ? 24.245 12.700 -6.093 1.00 71.94 195 GLU A C 1
ATOM 1545 O O . GLU A 1 195 ? 23.811 11.750 -5.422 1.00 71.94 195 GLU A O 1
ATOM 1550 N N . THR A 1 196 ? 25.535 12.860 -6.371 1.00 70.44 196 THR A N 1
ATOM 1551 C CA . THR A 1 196 ? 26.577 11.981 -5.855 1.00 70.44 196 THR A CA 1
ATOM 1552 C C . THR A 1 196 ? 26.548 11.997 -4.333 1.00 70.44 196 THR A C 1
ATOM 1554 O O . THR A 1 196 ? 26.727 13.036 -3.697 1.00 70.44 196 THR A O 1
ATOM 1557 N N . HIS A 1 197 ? 26.318 10.832 -3.730 1.00 65.19 197 HIS A N 1
ATOM 1558 C CA . HIS A 1 197 ? 26.251 10.698 -2.280 1.00 65.19 197 HIS A CA 1
ATOM 1559 C C . HIS A 1 197 ? 27.478 9.964 -1.744 1.00 65.19 197 HIS A C 1
ATOM 1561 O O . HIS A 1 197 ? 27.998 9.020 -2.346 1.00 65.19 197 HIS A O 1
ATOM 1567 N N . GLY A 1 198 ? 27.942 10.422 -0.581 1.00 60.31 198 GLY A N 1
ATOM 1568 C CA . GLY A 1 198 ? 29.034 9.798 0.152 1.00 60.31 198 GLY A CA 1
ATOM 1569 C C . GLY A 1 198 ? 28.626 8.488 0.848 1.00 60.31 198 GLY A C 1
ATOM 1570 O O . GLY A 1 198 ? 27.441 8.142 0.934 1.00 60.31 198 GLY A O 1
ATOM 1571 N N . PRO A 1 199 ? 29.609 7.753 1.384 1.00 52.94 199 PRO A N 1
ATOM 1572 C CA . PRO A 1 199 ? 29.393 6.480 2.059 1.00 52.94 199 PRO A CA 1
ATOM 1573 C C . PRO A 1 199 ? 28.530 6.650 3.323 1.00 52.94 199 PRO A C 1
ATOM 1575 O O . PRO A 1 199 ? 28.727 7.560 4.121 1.00 52.94 199 PRO A O 1
ATOM 1578 N N . ARG A 1 200 ? 27.577 5.730 3.542 1.00 47.75 200 ARG A N 1
ATOM 1579 C CA . ARG A 1 200 ? 26.683 5.708 4.726 1.00 47.75 200 ARG A CA 1
ATOM 1580 C C . ARG A 1 200 ? 27.322 5.102 5.990 1.00 47.75 200 ARG A C 1
ATOM 1582 O O . ARG A 1 200 ? 26.628 4.932 6.989 1.00 47.75 200 ARG A O 1
ATOM 1589 N N . SER A 1 201 ? 28.601 4.719 5.953 1.00 45.53 201 SER A N 1
ATOM 1590 C CA . SER A 1 201 ? 29.290 4.015 7.042 1.00 45.53 201 SER A CA 1
ATOM 1591 C C . SER A 1 201 ? 30.647 4.649 7.341 1.00 45.53 201 SER A C 1
ATOM 1593 O O . SER A 1 201 ? 31.432 4.886 6.428 1.00 45.53 201 SER A O 1
ATOM 1595 N N . GLU A 1 202 ? 30.933 4.844 8.631 1.00 46.09 202 GLU A N 1
ATOM 1596 C CA . GLU A 1 202 ? 32.193 5.381 9.177 1.00 46.09 202 GLU A CA 1
ATOM 1597 C C . GLU A 1 202 ? 33.437 4.526 8.840 1.00 46.09 202 GLU A C 1
ATOM 1599 O O . GLU A 1 202 ? 34.559 4.953 9.070 1.00 46.09 202 GLU A O 1
ATOM 1604 N N . LEU A 1 203 ? 33.265 3.321 8.280 1.00 47.88 203 LEU A N 1
ATOM 1605 C CA . LEU A 1 203 ? 34.354 2.385 7.960 1.00 47.88 203 LEU A CA 1
ATOM 1606 C C . LEU A 1 203 ? 34.919 2.516 6.537 1.00 47.88 203 LEU A C 1
ATOM 1608 O O . LEU A 1 203 ? 35.893 1.841 6.209 1.00 47.88 203 LEU A O 1
ATOM 1612 N N . SER A 1 204 ? 34.331 3.348 5.678 1.00 50.31 204 SER A N 1
ATOM 1613 C CA . SER A 1 204 ? 34.788 3.506 4.294 1.00 50.31 204 SER A CA 1
ATOM 1614 C C . SER A 1 204 ? 34.670 4.959 3.850 1.00 50.31 204 SER A C 1
ATOM 1616 O O . SER A 1 204 ? 33.769 5.280 3.091 1.00 50.31 204 SER A O 1
ATOM 1618 N N . GLU A 1 205 ? 35.559 5.837 4.315 1.00 48.00 205 GLU A N 1
ATOM 1619 C CA . GLU A 1 205 ? 35.525 7.296 4.083 1.00 48.00 205 GLU A CA 1
ATOM 1620 C C . GLU A 1 205 ? 35.645 7.746 2.604 1.00 48.00 205 GLU A C 1
ATOM 1622 O O . GLU A 1 205 ? 35.559 8.938 2.329 1.00 48.00 205 GLU A O 1
ATOM 1627 N N . SER A 1 206 ? 35.808 6.839 1.628 1.00 55.91 206 SER A N 1
ATOM 1628 C CA . SER A 1 206 ? 36.202 7.197 0.251 1.00 55.91 206 SER A CA 1
ATOM 1629 C C . SER A 1 206 ? 35.329 6.665 -0.897 1.00 55.91 206 SER A C 1
ATOM 1631 O O . SER A 1 206 ? 35.649 6.923 -2.057 1.00 55.91 206 SER A O 1
ATOM 1633 N N . ILE A 1 207 ? 34.236 5.935 -0.640 1.00 65.62 207 ILE A N 1
ATOM 1634 C CA . ILE A 1 207 ? 33.417 5.369 -1.731 1.00 65.62 207 ILE A CA 1
ATOM 1635 C C . ILE A 1 207 ? 32.231 6.289 -2.031 1.00 65.62 207 ILE A C 1
ATOM 1637 O O . ILE A 1 207 ? 31.175 6.183 -1.407 1.00 65.62 207 ILE A O 1
ATOM 1641 N N . GLN A 1 208 ? 32.420 7.185 -2.998 1.00 78.50 208 GLN A N 1
ATOM 1642 C CA . GLN A 1 208 ? 31.336 7.940 -3.626 1.00 78.50 208 GLN A CA 1
ATOM 1643 C C . GLN A 1 208 ? 30.533 7.037 -4.566 1.00 78.50 208 GLN A C 1
ATOM 1645 O O . GLN A 1 208 ? 31.079 6.102 -5.165 1.00 78.50 208 GLN A O 1
ATOM 1650 N N . VAL A 1 209 ? 29.233 7.305 -4.677 1.00 83.94 209 VAL A N 1
ATOM 1651 C CA . VAL A 1 209 ? 28.333 6.581 -5.577 1.00 83.94 209 VAL A CA 1
ATOM 1652 C C . VAL A 1 209 ? 27.484 7.576 -6.351 1.00 83.94 209 VAL A C 1
ATOM 1654 O O . VAL A 1 209 ? 26.844 8.447 -5.759 1.00 83.94 209 VAL A O 1
ATOM 1657 N N . THR A 1 210 ? 27.447 7.390 -7.666 1.00 87.75 210 THR A N 1
ATOM 1658 C CA . THR A 1 210 ? 26.602 8.159 -8.583 1.00 87.75 210 THR A CA 1
ATOM 1659 C C . THR A 1 210 ? 25.723 7.188 -9.348 1.00 87.75 210 THR A C 1
ATOM 1661 O O . THR A 1 210 ? 26.213 6.211 -9.926 1.00 87.75 210 THR A O 1
ATOM 1664 N N . ASP A 1 211 ? 24.418 7.441 -9.349 1.00 89.88 211 ASP A N 1
ATOM 1665 C CA . ASP A 1 211 ? 23.451 6.678 -10.121 1.00 89.88 211 ASP A CA 1
ATOM 1666 C C . ASP A 1 211 ? 22.561 7.569 -10.987 1.00 89.88 211 ASP A C 1
ATOM 1668 O O . ASP A 1 211 ? 22.086 8.630 -10.582 1.00 89.88 211 ASP A O 1
ATOM 1672 N N . PHE A 1 212 ? 22.330 7.105 -12.210 1.00 91.75 212 PHE A N 1
ATOM 1673 C CA . PHE A 1 212 ? 21.481 7.769 -13.190 1.00 91.75 212 PHE A CA 1
ATOM 1674 C C . PHE A 1 212 ? 20.721 6.735 -14.022 1.00 91.75 212 PHE A C 1
ATOM 1676 O O . PHE A 1 212 ? 21.064 5.550 -14.060 1.00 91.75 212 PHE A O 1
ATOM 1683 N N . ILE A 1 213 ? 19.644 7.170 -14.664 1.00 91.38 213 ILE A N 1
ATOM 1684 C CA . ILE A 1 213 ? 18.763 6.330 -15.473 1.00 91.38 213 ILE A CA 1
ATOM 1685 C C . ILE A 1 213 ? 18.730 6.905 -16.876 1.00 91.38 213 ILE A C 1
ATOM 1687 O O . ILE A 1 213 ? 18.420 8.085 -17.064 1.00 91.38 213 ILE A O 1
ATOM 1691 N N . ILE A 1 214 ? 18.994 6.047 -17.855 1.00 91.56 214 ILE A N 1
ATOM 1692 C CA . ILE A 1 214 ? 18.805 6.377 -19.264 1.00 91.56 214 ILE A CA 1
ATOM 1693 C C . ILE A 1 214 ? 17.557 5.684 -19.795 1.00 91.56 214 ILE A C 1
ATOM 1695 O O . ILE A 1 214 ? 17.240 4.561 -19.395 1.00 91.56 214 ILE A O 1
ATOM 1699 N N . THR A 1 215 ? 16.887 6.353 -20.723 1.00 88.69 215 THR A N 1
ATOM 1700 C CA . THR A 1 215 ? 15.719 5.837 -21.432 1.00 88.69 215 THR A CA 1
ATOM 1701 C C . THR A 1 215 ? 15.989 5.865 -22.927 1.00 88.69 215 THR A C 1
ATOM 1703 O O . THR A 1 215 ? 16.435 6.885 -23.454 1.00 88.69 215 THR A O 1
ATOM 1706 N N . ASP A 1 216 ? 15.748 4.748 -23.610 1.00 85.75 216 ASP A N 1
ATOM 1707 C CA . ASP A 1 216 ? 15.860 4.682 -25.069 1.00 85.75 216 ASP A CA 1
ATOM 1708 C C . ASP A 1 216 ? 14.644 5.317 -25.761 1.00 85.75 216 ASP A C 1
ATOM 1710 O O . ASP A 1 216 ? 13.646 5.679 -25.136 1.00 85.75 216 ASP A O 1
ATOM 1714 N N . ASP A 1 217 ? 14.696 5.412 -27.089 1.00 80.12 217 ASP A N 1
ATOM 1715 C CA . ASP A 1 217 ? 13.576 5.921 -27.897 1.00 80.12 217 ASP A CA 1
ATOM 1716 C C . ASP A 1 217 ? 12.301 5.078 -27.738 1.00 80.12 217 ASP A C 1
ATOM 1718 O O . ASP A 1 217 ? 11.190 5.548 -27.986 1.00 80.12 217 ASP A O 1
ATOM 1722 N N . ASN A 1 218 ? 12.449 3.829 -27.287 1.00 68.56 218 ASN A N 1
ATOM 1723 C CA . ASN A 1 218 ? 11.343 2.923 -27.023 1.00 68.56 218 ASN A CA 1
ATOM 1724 C C . ASN A 1 218 ? 10.695 3.156 -25.652 1.00 68.56 218 ASN A C 1
ATOM 1726 O O . ASN A 1 218 ? 9.714 2.471 -25.342 1.00 68.56 218 ASN A O 1
ATOM 1730 N N . GLY A 1 219 ? 11.217 4.057 -24.817 1.00 72.69 219 GLY A N 1
ATOM 1731 C CA . GLY A 1 219 ? 10.714 4.299 -23.466 1.00 72.69 219 GLY A CA 1
ATOM 1732 C C . GLY A 1 219 ? 11.099 3.220 -22.450 1.00 72.69 219 GLY A C 1
ATOM 1733 O O . GLY A 1 219 ? 10.451 3.109 -21.407 1.00 72.69 219 GLY A O 1
ATOM 1734 N N . THR A 1 220 ? 12.085 2.371 -22.757 1.00 80.25 220 THR A N 1
ATOM 1735 C CA . THR A 1 220 ? 12.639 1.405 -21.804 1.00 80.25 220 THR A CA 1
ATOM 1736 C C . THR A 1 220 ? 13.765 2.061 -21.021 1.00 80.25 220 THR A C 1
ATOM 1738 O O . THR A 1 220 ? 14.718 2.585 -21.590 1.00 80.25 220 THR A O 1
ATOM 1741 N N . GLU A 1 221 ? 13.663 1.983 -19.701 1.00 88.00 221 GLU A N 1
ATOM 1742 C CA . GLU A 1 221 ? 14.645 2.525 -18.770 1.00 88.00 221 GLU A CA 1
ATOM 1743 C C . GLU A 1 221 ? 15.628 1.465 -18.289 1.00 88.00 221 GLU A C 1
ATOM 1745 O O . GLU A 1 221 ? 15.236 0.327 -18.018 1.00 88.00 221 GLU A O 1
ATOM 1750 N N . ILE A 1 222 ? 16.878 1.867 -18.074 1.00 91.25 222 ILE A N 1
ATOM 1751 C CA . ILE A 1 222 ? 17.858 1.074 -17.331 1.00 91.25 222 ILE A CA 1
ATOM 1752 C C . ILE A 1 222 ? 18.668 1.964 -16.399 1.00 91.25 222 ILE A C 1
ATOM 1754 O O . ILE A 1 222 ? 19.045 3.088 -16.737 1.00 91.25 222 ILE A O 1
ATOM 1758 N N . LYS A 1 223 ? 18.925 1.443 -15.200 1.00 93.06 223 LYS A N 1
ATOM 1759 C CA . LYS A 1 223 ? 19.749 2.110 -14.199 1.00 93.06 223 LYS A CA 1
ATOM 1760 C C . LYS A 1 223 ? 21.229 1.853 -14.467 1.00 93.06 223 LYS A C 1
ATOM 1762 O O . LYS A 1 223 ? 21.633 0.703 -14.662 1.00 93.06 223 LYS A O 1
ATOM 1767 N N . LEU A 1 224 ? 22.023 2.914 -14.379 1.00 94.00 224 LEU A N 1
ATOM 1768 C CA . LEU A 1 224 ? 23.477 2.873 -14.358 1.00 94.00 224 LEU A CA 1
ATOM 1769 C C . LEU A 1 224 ? 24.006 3.353 -13.011 1.00 94.00 224 LEU A C 1
ATOM 1771 O O . LEU A 1 224 ? 23.478 4.299 -12.431 1.00 94.00 224 LEU A O 1
ATOM 1775 N N . THR A 1 225 ? 25.031 2.677 -12.498 1.00 92.00 225 THR A N 1
ATOM 1776 C CA . THR A 1 225 ? 25.659 3.014 -11.215 1.00 92.00 225 THR A CA 1
ATOM 1777 C C . THR A 1 225 ? 27.178 2.991 -11.341 1.00 92.00 225 THR A C 1
ATOM 1779 O O . THR A 1 225 ? 27.746 2.030 -11.860 1.00 92.00 225 THR A O 1
ATOM 1782 N N . CYS A 1 226 ? 27.842 4.024 -10.833 1.00 90.88 226 CYS A N 1
ATOM 1783 C CA . CYS A 1 226 ? 29.296 4.115 -10.738 1.00 90.88 226 CYS A CA 1
ATOM 1784 C C . CYS A 1 226 ? 29.715 4.213 -9.265 1.00 90.88 226 CYS A C 1
ATOM 1786 O O . CYS A 1 226 ? 29.068 4.908 -8.482 1.00 90.88 226 CYS A O 1
ATOM 1788 N N . PHE A 1 227 ? 30.791 3.518 -8.889 1.00 86.94 227 PHE A N 1
ATOM 1789 C CA . PHE A 1 227 ? 31.335 3.510 -7.527 1.00 86.94 227 PHE A CA 1
ATOM 1790 C C . PHE A 1 227 ? 32.778 4.018 -7.515 1.00 86.94 227 PHE A C 1
ATOM 1792 O O . PHE A 1 227 ? 33.536 3.779 -8.455 1.00 86.94 227 PHE A O 1
ATOM 1799 N N . GLY A 1 228 ? 33.185 4.630 -6.404 1.00 83.56 228 GLY A N 1
ATOM 1800 C CA . GLY A 1 228 ? 34.571 5.015 -6.150 1.00 83.56 228 GLY A CA 1
ATOM 1801 C C . GLY A 1 228 ? 34.962 6.329 -6.824 1.00 83.56 228 GLY A C 1
ATOM 1802 O O . GLY A 1 228 ? 34.133 7.208 -7.019 1.00 83.56 228 GLY A O 1
ATOM 1803 N N . ILE A 1 229 ? 36.243 6.466 -7.166 1.00 79.56 229 ILE A N 1
ATOM 1804 C CA . ILE A 1 229 ? 36.846 7.731 -7.629 1.00 79.56 229 ILE A CA 1
ATOM 1805 C C . ILE A 1 229 ? 36.231 8.204 -8.957 1.00 79.56 229 ILE A C 1
ATOM 1807 O O . ILE A 1 229 ? 35.994 9.393 -9.146 1.00 79.56 229 ILE A O 1
ATOM 1811 N N . ARG A 1 230 ? 35.885 7.261 -9.841 1.00 81.50 230 ARG A N 1
ATOM 1812 C CA . ARG A 1 230 ? 35.270 7.535 -11.149 1.00 81.50 230 ARG A CA 1
ATOM 1813 C C . ARG A 1 230 ? 33.815 8.016 -11.045 1.00 81.50 230 ARG A C 1
ATOM 1815 O O . ARG A 1 230 ? 33.268 8.493 -12.031 1.00 81.50 230 ARG A O 1
ATOM 1822 N N . ALA A 1 231 ? 33.183 7.912 -9.870 1.00 85.38 231 ALA A N 1
ATOM 1823 C CA . ALA A 1 231 ? 31.818 8.395 -9.663 1.00 85.38 231 ALA A CA 1
ATOM 1824 C C . ALA A 1 231 ? 31.717 9.910 -9.904 1.00 85.38 231 ALA A C 1
ATOM 1826 O O . ALA A 1 231 ? 30.865 10.326 -10.678 1.00 85.38 231 ALA A O 1
ATOM 1827 N N . SER A 1 232 ? 32.647 10.702 -9.352 1.00 84.38 232 SER A N 1
ATOM 1828 C CA . SER A 1 232 ? 32.686 12.158 -9.566 1.00 84.38 232 SER A CA 1
ATOM 1829 C C . SER A 1 232 ? 32.913 12.523 -11.036 1.00 84.38 232 SER A C 1
ATOM 1831 O O . SER A 1 232 ? 32.251 13.412 -11.553 1.00 84.38 232 SER A O 1
ATOM 1833 N N . GLU A 1 233 ? 33.804 11.809 -11.734 1.00 86.38 233 GLU A N 1
ATOM 1834 C CA . GLU A 1 233 ? 34.070 12.051 -13.161 1.00 86.38 233 GLU A CA 1
ATOM 1835 C C . GLU A 1 233 ? 32.826 11.787 -14.019 1.00 86.38 233 GLU A C 1
ATOM 1837 O O . GLU A 1 233 ? 32.472 12.579 -14.889 1.00 86.38 233 GLU A O 1
ATOM 1842 N N . VAL A 1 234 ? 32.144 10.667 -13.764 1.00 87.75 234 VAL A N 1
ATOM 1843 C CA . VAL A 1 234 ? 30.912 10.300 -14.471 1.00 87.75 234 VAL A CA 1
ATOM 1844 C C . VAL A 1 234 ? 29.785 11.275 -14.140 1.00 87.75 234 VAL A C 1
ATOM 1846 O O . VAL A 1 234 ? 29.003 11.615 -15.025 1.00 87.75 234 VAL A O 1
ATOM 1849 N N . ASP A 1 235 ? 29.710 11.744 -12.895 1.00 87.56 235 ASP A N 1
ATOM 1850 C CA . ASP A 1 235 ? 28.751 12.763 -12.480 1.00 87.56 235 ASP A CA 1
ATOM 1851 C C . ASP A 1 235 ? 28.948 14.064 -13.268 1.00 87.56 235 ASP A C 1
ATOM 1853 O O . ASP A 1 235 ? 27.984 14.596 -13.814 1.00 87.56 235 ASP A O 1
ATOM 1857 N N . ASP A 1 236 ? 30.185 14.533 -13.426 1.00 87.31 236 ASP A N 1
ATOM 1858 C CA . ASP A 1 236 ? 30.479 15.745 -14.201 1.00 87.31 236 ASP A CA 1
ATOM 1859 C C . ASP A 1 236 ? 30.212 15.562 -15.708 1.00 87.31 236 ASP A C 1
ATOM 1861 O O . ASP A 1 236 ? 29.758 16.487 -16.388 1.00 87.31 236 ASP A O 1
ATOM 1865 N N . MET A 1 237 ? 30.455 14.359 -16.244 1.00 87.94 237 MET A N 1
ATOM 1866 C CA . MET A 1 237 ? 30.235 14.036 -17.661 1.00 87.94 237 MET A CA 1
ATOM 1867 C C . MET A 1 237 ? 28.755 13.885 -18.042 1.00 87.94 237 MET A C 1
ATOM 1869 O O . MET A 1 237 ? 28.379 14.161 -19.188 1.00 87.94 237 MET A O 1
ATOM 1873 N N . VAL A 1 238 ? 27.921 13.387 -17.126 1.00 90.06 238 VAL A N 1
ATOM 1874 C CA . VAL A 1 238 ? 26.526 13.022 -17.401 1.00 90.06 238 VAL A CA 1
ATOM 1875 C C . VAL A 1 238 ? 25.589 14.159 -16.998 1.00 90.06 238 VAL A C 1
ATOM 1877 O O . VAL A 1 238 ? 25.505 14.530 -15.830 1.00 90.06 238 VAL A O 1
ATOM 1880 N N . GLN A 1 239 ? 24.823 14.688 -17.948 1.00 88.19 239 GLN A N 1
ATOM 1881 C CA . GLN A 1 239 ? 23.834 15.737 -17.718 1.00 88.19 239 GLN A CA 1
ATOM 1882 C C . GLN A 1 239 ? 22.416 15.236 -17.991 1.00 88.19 239 GLN A C 1
ATOM 1884 O O . GLN A 1 239 ? 22.185 14.345 -18.808 1.00 88.19 239 GLN A O 1
ATOM 1889 N N . LEU A 1 240 ? 21.457 15.800 -17.258 1.00 85.94 240 LEU A N 1
ATOM 1890 C CA . LEU A 1 240 ? 20.045 15.455 -17.386 1.00 85.94 240 LEU A CA 1
ATOM 1891 C C . LEU A 1 240 ? 19.512 15.926 -18.751 1.00 85.94 240 LEU A C 1
ATOM 1893 O O . LEU A 1 240 ? 19.837 17.024 -19.187 1.00 85.94 240 LEU A O 1
ATOM 1897 N N . ASN A 1 241 ? 18.665 15.119 -19.393 1.00 84.12 241 ASN A N 1
ATOM 1898 C CA . ASN A 1 241 ? 18.100 15.326 -20.737 1.00 84.12 241 ASN A CA 1
ATOM 1899 C C . ASN A 1 241 ? 19.092 15.290 -21.916 1.00 84.12 241 ASN A C 1
ATOM 1901 O O . ASN A 1 241 ? 18.669 15.461 -23.057 1.00 84.12 241 ASN A O 1
ATOM 1905 N N . GLU A 1 242 ? 20.367 14.991 -21.679 1.00 86.44 242 GLU A N 1
ATOM 1906 C CA . GLU A 1 242 ? 21.355 14.780 -22.741 1.00 86.44 242 GLU A CA 1
ATOM 1907 C C . GLU A 1 242 ? 21.394 13.301 -23.170 1.00 86.44 242 GLU A C 1
ATOM 1909 O O . GLU A 1 242 ? 21.056 12.391 -22.394 1.00 86.44 242 GLU A O 1
ATOM 1914 N N . ARG A 1 243 ? 21.777 13.044 -24.428 1.00 88.50 243 ARG A N 1
ATOM 1915 C CA . ARG A 1 243 ? 21.807 11.693 -25.006 1.00 88.50 243 ARG A CA 1
ATOM 1916 C C . ARG A 1 243 ? 23.212 11.105 -24.973 1.00 88.50 243 ARG A C 1
ATOM 1918 O O . ARG A 1 243 ? 24.178 11.736 -25.398 1.00 88.50 243 ARG A O 1
ATOM 1925 N N . TYR A 1 244 ? 23.308 9.851 -24.540 1.00 91.50 244 TYR A N 1
ATOM 1926 C CA . TYR A 1 244 ? 24.578 9.143 -24.416 1.00 91.50 244 TYR A CA 1
ATOM 1927 C C . TYR A 1 244 ? 24.538 7.793 -25.124 1.00 91.50 244 TYR A C 1
ATOM 1929 O O . TYR A 1 244 ? 23.527 7.082 -25.110 1.00 91.50 244 TYR A O 1
ATOM 1937 N N . ILE A 1 245 ? 25.671 7.429 -25.719 1.00 92.12 245 ILE A N 1
ATOM 1938 C CA . ILE A 1 245 ? 25.963 6.065 -26.152 1.00 92.12 245 ILE A CA 1
ATOM 1939 C C . ILE A 1 245 ? 26.865 5.442 -25.099 1.00 92.12 245 ILE A C 1
ATOM 1941 O O . ILE A 1 245 ? 27.904 5.997 -24.745 1.00 92.12 245 ILE A O 1
ATOM 1945 N N . ILE A 1 246 ? 26.451 4.286 -24.596 1.00 93.56 246 ILE A N 1
ATOM 1946 C CA . ILE A 1 246 ? 27.168 3.555 -23.559 1.00 93.56 246 ILE A CA 1
ATOM 1947 C C . ILE A 1 246 ? 27.541 2.196 -24.115 1.00 93.56 246 ILE A C 1
ATOM 1949 O O . ILE A 1 246 ? 26.685 1.441 -24.590 1.00 93.56 246 ILE A O 1
ATOM 1953 N N . ARG A 1 247 ? 28.832 1.890 -24.060 1.00 92.12 247 ARG A N 1
ATOM 1954 C CA . ARG A 1 247 ? 29.396 0.635 -24.540 1.00 92.12 247 ARG A CA 1
ATOM 1955 C C . ARG A 1 247 ? 30.043 -0.093 -23.380 1.00 92.12 247 ARG A C 1
ATOM 1957 O O . ARG A 1 247 ? 30.817 0.491 -22.631 1.00 92.12 247 ARG A O 1
ATOM 1964 N N . GLY A 1 248 ? 29.757 -1.382 -23.262 1.00 90.00 248 GLY A N 1
ATOM 1965 C CA . GLY A 1 248 ? 30.338 -2.204 -22.214 1.00 90.00 248 GLY A CA 1
ATOM 1966 C C . GLY A 1 248 ? 30.379 -3.680 -22.571 1.00 90.00 248 GLY A C 1
ATOM 1967 O O . GLY A 1 248 ? 30.061 -4.108 -23.686 1.00 90.00 248 GLY A O 1
ATOM 1968 N N . ASN A 1 249 ? 30.800 -4.471 -21.593 1.00 90.19 249 ASN A N 1
ATOM 1969 C CA . ASN A 1 249 ? 30.919 -5.917 -21.703 1.00 90.19 249 ASN A CA 1
ATOM 1970 C C . ASN A 1 249 ? 30.057 -6.627 -20.648 1.00 90.19 249 ASN A C 1
ATOM 1972 O O . ASN A 1 249 ? 29.384 -5.998 -19.828 1.00 90.19 249 ASN A O 1
ATOM 1976 N N . GLN A 1 250 ? 30.081 -7.957 -20.669 1.00 87.19 250 GLN A N 1
ATOM 1977 C CA . GLN A 1 250 ? 29.316 -8.803 -19.753 1.00 87.19 250 GLN A CA 1
ATOM 1978 C C . GLN A 1 250 ? 29.485 -8.450 -18.261 1.00 87.19 250 GLN A C 1
ATOM 1980 O O . GLN A 1 250 ? 28.521 -8.539 -17.503 1.00 87.19 250 GLN A O 1
ATOM 1985 N N . LYS A 1 251 ? 30.689 -8.058 -17.820 1.00 87.31 251 LYS A N 1
ATOM 1986 C CA . LYS A 1 251 ? 31.015 -7.847 -16.395 1.00 87.31 251 LYS A CA 1
ATOM 1987 C C . LYS A 1 251 ? 30.314 -6.632 -15.790 1.00 87.31 251 LYS A C 1
ATOM 1989 O O . LYS A 1 251 ? 30.132 -6.575 -14.574 1.00 87.31 251 LYS A O 1
ATOM 1994 N N . ALA A 1 252 ? 29.929 -5.682 -16.636 1.00 89.81 252 ALA A N 1
ATOM 1995 C CA . ALA A 1 252 ? 29.209 -4.486 -16.233 1.00 89.81 252 ALA A CA 1
ATOM 1996 C C . ALA A 1 252 ? 27.736 -4.774 -15.893 1.00 89.81 252 ALA A C 1
ATOM 1998 O O . ALA A 1 252 ? 27.127 -4.017 -15.147 1.00 89.81 252 ALA A O 1
ATOM 1999 N N . ILE A 1 253 ? 27.141 -5.862 -16.393 1.00 92.00 253 ILE A N 1
ATOM 2000 C CA . ILE A 1 253 ? 25.718 -6.159 -16.173 1.00 92.00 253 ILE A CA 1
ATOM 2001 C C . ILE A 1 253 ? 25.546 -6.955 -14.875 1.00 92.00 253 ILE A C 1
ATOM 2003 O O . ILE A 1 253 ? 26.159 -8.009 -14.692 1.00 92.00 253 ILE A O 1
ATOM 2007 N N . ARG A 1 254 ? 24.667 -6.488 -13.985 1.00 90.50 254 ARG A N 1
ATOM 2008 C CA . ARG A 1 254 ? 24.286 -7.193 -12.749 1.00 90.50 254 ARG A CA 1
ATOM 2009 C C . ARG A 1 254 ? 22.771 -7.257 -12.596 1.00 90.50 254 ARG A C 1
ATOM 2011 O O . ARG A 1 254 ? 22.044 -6.515 -13.244 1.00 90.50 254 ARG A O 1
ATOM 2018 N N . ASN A 1 255 ? 22.288 -8.148 -11.733 1.00 88.44 255 ASN A N 1
ATOM 2019 C CA . ASN A 1 255 ? 20.865 -8.203 -11.393 1.00 88.44 255 ASN A CA 1
ATOM 2020 C C . ASN A 1 255 ? 20.442 -6.911 -10.690 1.00 88.44 255 ASN A C 1
ATOM 2022 O O . ASN A 1 255 ? 21.108 -6.476 -9.750 1.00 88.44 255 ASN A O 1
ATOM 2026 N N . ALA A 1 256 ? 19.321 -6.339 -11.123 1.00 87.38 256 ALA A N 1
ATOM 2027 C CA . ALA A 1 256 ? 18.775 -5.131 -10.531 1.00 87.38 256 ALA A CA 1
ATOM 2028 C C . ALA A 1 256 ? 18.371 -5.384 -9.075 1.00 87.38 256 ALA A C 1
ATOM 2030 O O . ALA A 1 256 ? 17.574 -6.280 -8.766 1.00 87.38 256 ALA A O 1
ATOM 2031 N N . ASN A 1 257 ? 18.884 -4.562 -8.161 1.00 83.88 257 ASN A N 1
ATOM 2032 C CA . ASN A 1 257 ? 18.432 -4.610 -6.780 1.00 83.88 257 ASN A CA 1
ATOM 2033 C C . ASN A 1 257 ? 17.120 -3.830 -6.637 1.00 83.88 257 ASN A C 1
ATOM 2035 O O . ASN A 1 257 ? 17.135 -2.609 -6.488 1.00 83.88 257 ASN A O 1
ATOM 2039 N N . LYS A 1 258 ? 15.983 -4.536 -6.626 1.00 77.31 258 LYS A N 1
ATOM 2040 C CA . LYS A 1 258 ? 14.632 -3.939 -6.557 1.00 77.31 258 LYS A CA 1
ATOM 2041 C C . LYS A 1 258 ? 14.391 -3.025 -5.343 1.00 77.31 258 LYS A C 1
ATOM 2043 O O . LYS A 1 258 ? 13.445 -2.247 -5.354 1.00 77.31 258 LYS A O 1
ATOM 2048 N N . LEU A 1 259 ? 15.233 -3.084 -4.305 1.00 72.44 259 LEU A N 1
ATOM 2049 C CA . LEU A 1 259 ? 15.167 -2.156 -3.167 1.00 72.44 259 LEU A CA 1
ATOM 2050 C C . LEU A 1 259 ? 15.726 -0.760 -3.499 1.00 72.44 259 LEU A C 1
ATOM 2052 O O . LEU A 1 259 ? 15.297 0.232 -2.912 1.00 72.44 259 LEU A O 1
ATOM 2056 N N . TYR A 1 260 ? 16.678 -0.666 -4.432 1.00 75.06 260 TYR A N 1
ATOM 2057 C CA . TYR A 1 260 ? 17.415 0.568 -4.763 1.00 75.06 260 TYR A CA 1
ATOM 2058 C C . TYR A 1 260 ? 17.343 0.951 -6.246 1.00 75.06 260 TYR A C 1
ATOM 2060 O O . TYR A 1 260 ? 17.891 1.981 -6.654 1.00 75.06 260 TYR A O 1
ATOM 2068 N N . ASN A 1 261 ? 16.691 0.125 -7.058 1.00 82.44 261 ASN A N 1
ATOM 2069 C CA . ASN A 1 261 ? 16.511 0.325 -8.480 1.00 82.44 261 ASN A CA 1
ATOM 2070 C C . ASN A 1 261 ? 15.029 0.624 -8.771 1.00 82.44 261 ASN A C 1
ATOM 2072 O O . ASN A 1 261 ? 14.198 -0.264 -8.591 1.00 82.44 261 ASN A O 1
ATOM 2076 N N . PRO A 1 262 ? 14.688 1.863 -9.181 1.00 76.62 262 PRO A N 1
ATOM 2077 C CA . PRO A 1 262 ? 13.318 2.246 -9.531 1.00 76.62 262 PRO A CA 1
ATOM 2078 C C . PRO A 1 262 ? 12.883 1.753 -10.919 1.00 76.62 262 PRO A C 1
ATOM 2080 O O . PRO A 1 262 ? 11.713 1.881 -11.269 1.00 76.62 262 PRO A O 1
ATOM 2083 N N . THR A 1 263 ? 13.808 1.242 -11.737 1.00 82.94 263 THR A N 1
ATOM 2084 C CA . THR A 1 263 ? 13.497 0.775 -13.092 1.00 82.94 263 THR A CA 1
ATOM 2085 C C . THR A 1 263 ? 12.879 -0.619 -13.046 1.00 82.94 263 THR A C 1
ATOM 2087 O O . THR A 1 263 ? 13.122 -1.410 -12.135 1.00 82.94 263 THR A O 1
ATOM 2090 N N . ARG A 1 264 ? 12.075 -0.939 -14.061 1.00 77.50 264 ARG A N 1
ATOM 2091 C CA . ARG A 1 264 ? 11.449 -2.264 -14.207 1.00 77.50 264 ARG A CA 1
ATOM 2092 C C . ARG A 1 264 ? 12.358 -3.291 -14.880 1.00 77.50 264 ARG A C 1
ATOM 2094 O O . ARG A 1 264 ? 11.950 -4.434 -15.057 1.00 77.50 264 ARG A O 1
ATOM 2101 N N . HIS A 1 265 ? 13.555 -2.878 -15.284 1.00 83.19 265 HIS A N 1
ATOM 2102 C CA . HIS A 1 265 ? 14.510 -3.744 -15.949 1.00 83.19 265 HIS A CA 1
ATOM 2103 C C . HIS A 1 265 ? 15.052 -4.792 -14.965 1.00 83.19 265 HIS A C 1
ATOM 2105 O O . HIS A 1 265 ? 15.311 -4.490 -13.801 1.00 83.19 265 HIS A O 1
ATOM 2111 N N . GLU A 1 266 ? 15.228 -6.035 -15.419 1.00 84.38 266 GLU A N 1
ATOM 2112 C CA . GLU A 1 266 ? 15.720 -7.133 -14.565 1.00 84.38 266 GLU A CA 1
ATOM 2113 C C . GLU A 1 266 ? 17.191 -6.957 -14.167 1.00 84.38 266 GLU A C 1
ATOM 2115 O O . GLU A 1 266 ? 17.652 -7.504 -13.162 1.00 84.38 266 GLU A O 1
ATOM 2120 N N . TYR A 1 267 ? 17.914 -6.158 -14.947 1.00 90.81 267 TYR A N 1
ATOM 2121 C CA . TYR A 1 267 ? 19.339 -5.907 -14.804 1.00 90.81 267 TYR A CA 1
ATOM 2122 C C . TYR A 1 267 ? 19.649 -4.418 -14.661 1.00 90.81 267 TYR A C 1
ATOM 2124 O O . TYR A 1 267 ? 18.893 -3.563 -15.119 1.00 90.81 267 TYR A O 1
ATOM 2132 N N . GLU A 1 268 ? 20.802 -4.122 -14.082 1.00 92.56 268 GLU A N 1
ATOM 2133 C CA . GLU A 1 268 ? 21.386 -2.789 -13.991 1.00 92.56 268 GLU A CA 1
ATOM 2134 C C . GLU A 1 268 ? 22.844 -2.824 -14.451 1.00 92.56 268 GLU A C 1
ATOM 2136 O O . GLU A 1 268 ? 23.497 -3.873 -14.431 1.00 92.56 268 GLU A O 1
ATOM 2141 N N . VAL A 1 269 ? 23.345 -1.677 -14.899 1.00 93.81 269 VAL A N 1
ATOM 2142 C CA . VAL A 1 269 ? 24.697 -1.556 -15.442 1.00 93.81 269 VAL A CA 1
ATOM 2143 C C . VAL A 1 269 ? 25.599 -0.871 -14.422 1.00 93.81 269 VAL A C 1
ATOM 2145 O O . VAL A 1 269 ? 25.297 0.206 -13.916 1.00 93.81 269 VAL A O 1
ATOM 2148 N N . PHE A 1 270 ? 26.734 -1.491 -14.139 1.00 92.62 270 PHE A N 1
ATOM 2149 C CA . PHE A 1 270 ? 27.807 -0.941 -13.332 1.00 92.62 270 PHE A CA 1
ATOM 2150 C C . PHE A 1 270 ? 28.873 -0.377 -14.260 1.00 92.62 270 PHE A C 1
ATOM 2152 O O . PHE A 1 270 ? 29.413 -1.095 -15.101 1.00 92.62 270 PHE A O 1
ATOM 2159 N N . ILE A 1 271 ? 29.172 0.905 -14.100 1.00 91.44 271 ILE A N 1
ATOM 2160 C CA . ILE A 1 271 ? 30.202 1.581 -14.880 1.00 91.44 271 ILE A CA 1
ATOM 2161 C C . ILE A 1 271 ? 31.554 1.212 -14.267 1.00 91.44 271 ILE A C 1
ATOM 2163 O O . ILE A 1 271 ? 31.862 1.602 -13.141 1.00 91.44 271 ILE A O 1
ATOM 2167 N N . THR A 1 272 ? 32.322 0.407 -14.998 1.00 87.81 272 THR A N 1
ATOM 2168 C CA . THR A 1 272 ? 33.714 0.045 -14.696 1.00 87.81 272 THR A CA 1
ATOM 2169 C C . THR A 1 272 ? 34.658 0.726 -15.694 1.00 87.81 272 THR A C 1
ATOM 2171 O O . THR A 1 272 ? 34.200 1.426 -16.596 1.00 87.81 272 THR A O 1
ATOM 2174 N N . ASP A 1 273 ? 35.973 0.542 -15.554 1.00 84.31 273 ASP A N 1
ATOM 2175 C CA . ASP A 1 273 ? 36.977 1.174 -16.434 1.00 84.31 273 ASP A CA 1
ATOM 2176 C C . ASP A 1 273 ? 36.830 0.767 -17.910 1.00 84.31 273 ASP A C 1
ATOM 2178 O O . ASP A 1 273 ? 37.181 1.507 -18.822 1.00 84.31 273 ASP A O 1
ATOM 2182 N N . ASP A 1 274 ? 36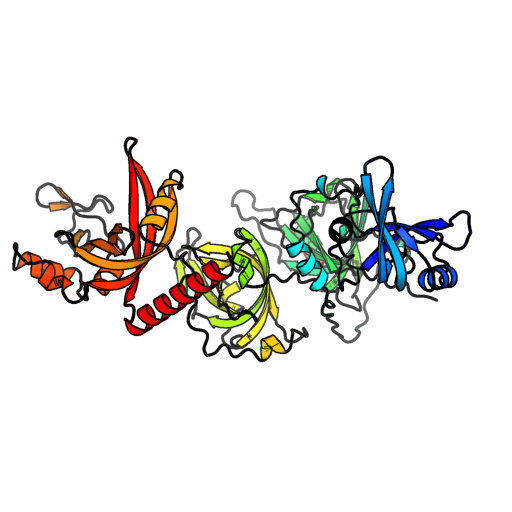.265 -0.412 -18.139 1.00 85.56 274 ASP A N 1
ATOM 2183 C CA . ASP A 1 274 ? 35.967 -1.028 -19.425 1.00 85.56 274 ASP A CA 1
ATOM 2184 C C . ASP A 1 274 ? 34.576 -0.655 -19.990 1.00 85.56 274 ASP A C 1
ATOM 2186 O O . ASP A 1 274 ? 34.142 -1.226 -20.995 1.00 85.56 274 ASP A O 1
ATOM 2190 N N . VAL A 1 275 ? 33.883 0.310 -19.366 1.00 90.31 275 VAL A N 1
ATOM 2191 C CA . VAL A 1 275 ? 32.647 0.927 -19.875 1.00 90.31 275 VAL A CA 1
ATOM 2192 C C . VAL A 1 275 ? 32.939 2.334 -20.404 1.00 90.31 275 VAL A C 1
ATOM 2194 O O . VAL A 1 275 ? 33.382 3.222 -19.673 1.00 90.31 275 VAL A O 1
ATOM 2197 N N . GLU A 1 276 ? 32.644 2.544 -21.684 1.00 90.62 276 GLU A N 1
ATOM 2198 C CA . GLU A 1 276 ? 32.823 3.816 -22.387 1.00 90.62 276 GLU A CA 1
ATOM 2199 C C . GLU A 1 276 ? 31.489 4.574 -22.453 1.00 90.62 276 GLU A C 1
ATOM 2201 O O . GLU A 1 276 ? 30.452 3.991 -22.785 1.00 90.62 276 GLU A O 1
ATOM 2206 N N . ILE A 1 277 ? 31.519 5.877 -22.153 1.00 92.00 277 ILE A N 1
ATOM 2207 C CA . ILE A 1 277 ? 30.363 6.783 -22.209 1.00 92.00 277 ILE A CA 1
ATOM 2208 C C . ILE A 1 277 ? 30.687 7.898 -23.200 1.00 92.00 277 ILE A C 1
ATOM 2210 O O . ILE A 1 277 ? 31.621 8.671 -22.990 1.00 92.00 277 ILE A O 1
ATOM 2214 N N . ILE A 1 278 ? 29.905 7.985 -24.272 1.00 90.25 278 ILE A N 1
ATOM 2215 C CA . ILE A 1 278 ? 30.085 8.958 -25.350 1.00 90.25 278 ILE A CA 1
ATOM 2216 C C . ILE A 1 278 ? 28.881 9.901 -25.349 1.00 90.25 278 ILE A C 1
ATOM 2218 O O . ILE A 1 278 ? 27.742 9.469 -25.542 1.00 90.25 278 ILE A O 1
ATOM 2222 N N . CYS A 1 279 ? 29.130 11.192 -25.122 1.00 86.44 279 CYS A N 1
ATOM 2223 C CA . CYS A 1 279 ? 28.102 12.226 -25.208 1.00 86.44 279 CYS A CA 1
ATOM 2224 C C . CYS A 1 279 ? 27.757 12.496 -26.676 1.00 86.44 279 CYS A C 1
ATOM 2226 O O . CYS A 1 279 ? 28.635 12.810 -27.481 1.00 86.44 279 CYS A O 1
ATOM 2228 N N . CYS A 1 280 ? 26.477 12.370 -27.013 1.00 79.50 280 CYS A N 1
ATOM 2229 C CA . CYS A 1 280 ? 25.959 12.601 -28.361 1.00 79.50 280 CYS A CA 1
ATOM 2230 C C . CYS A 1 280 ? 25.291 13.977 -28.511 1.00 79.50 280 CYS A C 1
ATOM 2232 O O . CYS A 1 280 ? 24.846 14.303 -29.607 1.00 79.50 280 CYS A O 1
ATOM 2234 N N . GLY A 1 281 ? 25.233 14.771 -27.435 1.00 68.50 281 GLY A N 1
ATOM 2235 C CA . GLY A 1 281 ? 24.573 16.075 -27.392 1.00 68.50 281 GLY A CA 1
ATOM 2236 C C . GLY A 1 281 ? 23.052 15.998 -27.227 1.00 68.50 281 GLY A C 1
ATOM 2237 O O . GLY A 1 281 ? 22.477 14.935 -26.953 1.00 68.50 281 GLY A O 1
ATOM 2238 N N . ASN A 1 282 ? 22.410 17.160 -27.398 1.00 60.31 282 ASN A N 1
ATOM 2239 C CA . ASN A 1 282 ? 21.001 17.362 -27.077 1.00 60.31 282 ASN A CA 1
ATOM 2240 C C . ASN A 1 282 ? 20.095 16.546 -28.003 1.00 60.31 282 ASN A C 1
ATOM 2242 O O . ASN A 1 282 ? 20.113 16.710 -29.225 1.00 60.31 282 ASN A O 1
ATOM 2246 N N . SER A 1 283 ? 19.250 15.688 -27.425 1.00 55.94 283 SER A N 1
ATOM 2247 C CA . SER A 1 283 ? 18.191 15.030 -28.189 1.00 55.94 283 SER A CA 1
ATOM 2248 C C . SER A 1 283 ? 17.105 16.046 -28.541 1.00 55.94 283 SER A C 1
ATOM 2250 O O . SER A 1 283 ? 16.509 16.632 -27.640 1.00 55.94 283 SER A O 1
ATOM 2252 N N . SER A 1 284 ? 16.777 16.192 -29.826 1.00 55.41 284 SER A N 1
ATOM 2253 C CA . SER A 1 284 ? 15.669 17.039 -30.301 1.00 55.41 284 SER A CA 1
ATOM 2254 C C . SER A 1 284 ? 14.280 16.563 -29.839 1.00 55.41 284 SER A C 1
ATOM 2256 O O . SER A 1 284 ? 13.293 17.277 -29.997 1.00 55.41 284 SER A O 1
ATOM 2258 N N . SER A 1 285 ? 14.183 15.373 -29.234 1.00 55.81 285 SER A N 1
ATOM 2259 C CA . SER A 1 285 ? 12.957 14.830 -28.649 1.00 55.81 285 SER A CA 1
ATOM 2260 C C . SER A 1 285 ? 13.237 14.079 -27.344 1.00 55.81 285 SER A C 1
ATOM 2262 O O . SER A 1 285 ? 14.037 13.143 -27.332 1.00 55.81 285 SER A O 1
ATOM 2264 N N . GLN A 1 286 ? 12.544 14.449 -26.264 1.00 57.69 286 GLN A N 1
ATOM 2265 C CA . GLN A 1 286 ? 12.598 13.742 -24.980 1.00 57.69 286 GLN A CA 1
ATOM 2266 C C . GLN A 1 286 ? 11.981 12.329 -25.121 1.00 57.69 286 GLN A C 1
ATOM 2268 O O . GLN A 1 286 ? 10.960 12.189 -25.802 1.00 57.69 286 GLN A O 1
ATOM 2273 N N . PRO A 1 287 ? 12.565 11.278 -24.510 1.00 60.62 287 PRO A N 1
ATOM 2274 C CA . PRO A 1 287 ? 12.066 9.909 -24.637 1.00 60.62 287 PRO A CA 1
ATOM 2275 C C . PRO A 1 287 ? 10.659 9.745 -24.047 1.00 60.62 287 PRO A C 1
ATOM 2277 O O . PRO A 1 287 ? 10.282 10.404 -23.075 1.00 60.62 287 PRO A O 1
ATOM 2280 N N . VAL A 1 288 ? 9.880 8.829 -24.628 1.00 63.03 288 VAL A N 1
ATOM 2281 C CA . VAL A 1 288 ? 8.499 8.555 -24.206 1.00 63.03 288 VAL A CA 1
ATOM 2282 C C . VAL A 1 288 ? 8.499 7.873 -22.835 1.00 63.03 288 VAL A C 1
ATOM 2284 O O . VAL A 1 288 ? 8.909 6.721 -22.704 1.00 63.03 288 VAL A O 1
ATOM 2287 N N . LEU A 1 289 ? 7.994 8.561 -21.808 1.00 65.94 289 LEU A N 1
ATOM 2288 C CA . LEU A 1 289 ? 7.856 8.001 -20.464 1.00 65.94 289 LEU A CA 1
ATOM 2289 C C . LEU A 1 289 ? 6.711 6.975 -20.416 1.00 65.94 289 LEU A C 1
ATOM 2291 O O . LEU A 1 289 ? 5.540 7.330 -20.551 1.00 65.94 289 LEU A O 1
ATOM 2295 N N . LYS A 1 290 ? 7.030 5.698 -20.177 1.00 67.12 290 LYS A N 1
ATOM 2296 C CA . LYS A 1 290 ? 6.024 4.639 -19.994 1.00 67.12 290 LYS A CA 1
ATOM 2297 C C . LYS A 1 290 ? 5.572 4.554 -18.536 1.00 67.12 290 LYS A C 1
ATOM 2299 O O . LYS A 1 290 ? 6.317 4.085 -17.680 1.00 67.12 290 LYS A O 1
ATOM 2304 N N . ILE A 1 291 ? 4.330 4.957 -18.269 1.00 71.44 291 ILE A N 1
ATOM 2305 C CA . ILE A 1 291 ? 3.687 4.816 -16.956 1.00 71.44 291 ILE A CA 1
ATOM 2306 C C . ILE A 1 291 ? 2.805 3.569 -16.973 1.00 71.44 291 ILE A C 1
ATOM 2308 O O . ILE A 1 291 ? 1.898 3.449 -17.794 1.00 71.44 291 ILE A O 1
ATOM 2312 N N . TYR A 1 292 ? 3.034 2.649 -16.041 1.00 75.12 292 TYR A N 1
ATOM 2313 C CA . TYR A 1 292 ? 2.215 1.447 -15.900 1.00 75.12 292 TYR A CA 1
ATOM 2314 C C . TYR A 1 292 ? 1.312 1.597 -14.682 1.00 75.12 292 TYR A C 1
ATOM 2316 O O . TYR A 1 292 ? 1.622 1.135 -13.579 1.00 75.12 292 TYR A O 1
ATOM 2324 N N . ARG A 1 293 ? 0.205 2.289 -14.919 1.00 82.25 293 ARG A N 1
ATOM 2325 C CA . ARG A 1 293 ? -0.782 2.646 -13.912 1.00 82.25 293 ARG A CA 1
ATOM 2326 C C . ARG A 1 293 ? -1.425 1.412 -13.273 1.00 82.25 293 ARG A C 1
ATOM 2328 O O . ARG A 1 293 ? -1.889 0.521 -13.979 1.00 82.25 293 ARG A O 1
ATOM 2335 N N . ILE A 1 294 ? -1.540 1.439 -11.949 1.00 84.69 294 ILE A N 1
ATOM 2336 C CA . ILE A 1 294 ? -2.408 0.565 -11.156 1.00 84.69 294 ILE A CA 1
ATOM 2337 C C . ILE A 1 294 ? -3.520 1.423 -10.521 1.00 84.69 294 ILE A C 1
ATOM 2339 O O . ILE A 1 294 ? -3.197 2.453 -9.918 1.00 84.69 294 ILE A O 1
ATOM 2343 N N . PRO A 1 295 ? -4.809 1.046 -10.652 1.00 83.75 295 PRO A N 1
ATOM 2344 C CA . PRO A 1 295 ? -5.909 1.702 -9.940 1.00 83.75 295 PRO A CA 1
ATOM 2345 C C . PRO A 1 295 ? -5.755 1.591 -8.418 1.00 83.75 295 PRO A C 1
ATOM 2347 O O . PRO A 1 295 ? -5.281 0.573 -7.899 1.00 83.75 295 PRO A O 1
ATOM 2350 N N . LEU A 1 296 ? -6.198 2.607 -7.675 1.00 86.38 296 LEU A N 1
ATOM 2351 C CA . LEU A 1 296 ? -6.149 2.605 -6.210 1.00 86.38 296 LEU A CA 1
ATOM 2352 C C . LEU A 1 296 ? -7.003 1.487 -5.603 1.00 86.38 296 LEU A C 1
ATOM 2354 O O . LEU A 1 296 ? -6.675 0.987 -4.528 1.00 86.38 296 LEU A O 1
ATOM 2358 N N . SER A 1 297 ? -8.055 1.041 -6.290 1.00 79.44 297 SER A N 1
ATOM 2359 C CA . SER A 1 297 ? -8.886 -0.095 -5.870 1.00 79.44 297 SER A CA 1
ATOM 2360 C C . SER A 1 297 ? -8.136 -1.441 -5.858 1.00 79.44 297 SER A C 1
ATOM 2362 O O . SER A 1 297 ? -8.474 -2.344 -5.078 1.00 79.44 297 SER A O 1
ATOM 2364 N N . GLU A 1 298 ? -7.074 -1.573 -6.658 1.00 80.62 298 GLU A N 1
ATOM 2365 C CA . GLU A 1 298 ? -6.324 -2.820 -6.849 1.00 80.62 298 GLU A CA 1
ATOM 2366 C C . GLU A 1 298 ? -5.059 -2.932 -5.989 1.00 80.62 298 GLU A C 1
ATOM 2368 O O . GLU A 1 298 ? -4.501 -4.029 -5.863 1.00 80.62 298 GLU A O 1
ATOM 2373 N N . ILE A 1 299 ? -4.626 -1.852 -5.325 1.00 86.12 299 ILE A N 1
ATOM 2374 C CA . ILE A 1 299 ? -3.356 -1.832 -4.570 1.00 86.12 299 ILE A CA 1
ATOM 2375 C C . ILE A 1 299 ? -3.299 -2.899 -3.472 1.00 86.12 299 ILE A C 1
ATOM 2377 O O . ILE A 1 299 ? -2.226 -3.404 -3.159 1.00 86.12 299 ILE A O 1
ATOM 2381 N N . LYS A 1 300 ? -4.449 -3.318 -2.929 1.00 81.31 300 LYS A N 1
ATOM 2382 C CA . LYS A 1 300 ? -4.545 -4.401 -1.934 1.00 81.31 300 LYS A CA 1
ATOM 2383 C C . LYS A 1 300 ? -3.913 -5.719 -2.393 1.00 81.31 300 LYS A C 1
ATOM 2385 O O . LYS A 1 300 ? -3.413 -6.483 -1.575 1.00 81.31 300 LYS A O 1
ATOM 2390 N N . THR A 1 301 ? -3.910 -5.978 -3.701 1.00 80.00 301 THR A N 1
ATOM 2391 C CA . THR A 1 301 ? -3.322 -7.191 -4.294 1.00 80.00 301 THR A CA 1
ATOM 2392 C C . THR A 1 301 ? -1.806 -7.096 -4.478 1.00 80.00 301 THR A C 1
ATOM 2394 O O . THR A 1 301 ? -1.165 -8.094 -4.790 1.00 80.00 301 THR A O 1
ATOM 2397 N N . ARG A 1 302 ? -1.222 -5.910 -4.259 1.00 80.06 302 ARG A N 1
ATOM 2398 C CA . ARG A 1 302 ? 0.170 -5.556 -4.580 1.00 80.06 302 ARG A CA 1
ATOM 2399 C C . ARG A 1 302 ? 1.006 -5.233 -3.340 1.00 80.06 302 ARG A C 1
ATOM 2401 O O . ARG A 1 302 ? 1.932 -4.430 -3.396 1.00 80.06 302 ARG A O 1
ATOM 2408 N N . LYS A 1 303 ? 0.673 -5.828 -2.190 1.00 85.50 303 LYS A N 1
ATOM 2409 C CA . LYS A 1 303 ? 1.371 -5.594 -0.914 1.00 85.50 303 LYS A CA 1
ATOM 2410 C C . LYS A 1 303 ? 2.881 -5.824 -1.045 1.00 85.50 303 LYS A C 1
ATOM 2412 O O . LYS A 1 303 ? 3.313 -6.921 -1.380 1.00 85.50 303 LYS A O 1
ATOM 2417 N N . GLY A 1 304 ? 3.676 -4.819 -0.683 1.00 82.38 304 GLY A N 1
ATOM 2418 C CA . GLY A 1 304 ? 5.139 -4.876 -0.716 1.00 82.38 304 GLY A CA 1
ATOM 2419 C C . GLY A 1 304 ? 5.755 -4.613 -2.092 1.00 82.38 304 GLY A C 1
ATOM 2420 O O . GLY A 1 304 ? 6.979 -4.569 -2.195 1.00 82.38 304 GLY A O 1
ATOM 2421 N N . GLU A 1 305 ? 4.940 -4.412 -3.129 1.00 84.38 305 GLU A N 1
ATOM 2422 C CA . GLU A 1 305 ? 5.405 -4.021 -4.457 1.00 84.38 305 GLU A CA 1
ATOM 2423 C C . GLU A 1 305 ? 5.473 -2.495 -4.584 1.00 84.38 305 GLU A C 1
ATOM 2425 O O . GLU A 1 305 ? 4.784 -1.749 -3.879 1.00 84.38 305 GLU A O 1
ATOM 2430 N N . TYR A 1 306 ? 6.312 -2.031 -5.509 1.00 85.81 306 TYR A N 1
ATOM 2431 C CA . TYR A 1 306 ? 6.295 -0.648 -5.958 1.00 85.81 306 TYR A CA 1
ATOM 2432 C C . TYR A 1 306 ? 5.406 -0.519 -7.192 1.00 85.81 306 TYR A C 1
ATOM 2434 O O . TYR A 1 306 ? 5.512 -1.315 -8.127 1.00 85.81 306 TYR A O 1
ATOM 2442 N N . VAL A 1 307 ? 4.533 0.483 -7.192 1.00 87.81 307 VAL A N 1
ATOM 2443 C CA . VAL A 1 307 ? 3.524 0.688 -8.235 1.00 87.81 307 VAL A CA 1
ATOM 2444 C C . VAL A 1 307 ? 3.520 2.135 -8.715 1.00 87.81 307 VAL A C 1
ATOM 2446 O O . VAL A 1 307 ? 3.970 3.036 -8.006 1.00 87.81 307 VAL A O 1
ATOM 2449 N N . ASP A 1 308 ? 2.986 2.347 -9.917 1.00 87.88 308 ASP A N 1
ATOM 2450 C CA . ASP A 1 308 ? 2.725 3.679 -10.454 1.00 87.88 308 ASP A CA 1
ATOM 2451 C C . ASP A 1 308 ? 1.223 3.960 -10.357 1.00 87.88 308 ASP A C 1
ATOM 2453 O O . ASP A 1 308 ? 0.402 3.125 -10.742 1.00 87.88 308 ASP A O 1
ATOM 2457 N N . VAL A 1 309 ? 0.856 5.127 -9.841 1.00 89.25 309 VAL A N 1
ATOM 2458 C CA . VAL A 1 309 ? -0.532 5.520 -9.579 1.00 89.25 309 VAL A CA 1
ATOM 2459 C C . VAL A 1 309 ? -0.772 6.902 -10.164 1.00 89.25 309 VAL A C 1
ATOM 2461 O O . VAL A 1 309 ? 0.062 7.793 -10.036 1.00 89.25 309 VAL A O 1
ATOM 2464 N N . ILE A 1 310 ? -1.932 7.095 -10.783 1.00 87.69 310 ILE A N 1
ATOM 2465 C CA . ILE A 1 310 ? -2.420 8.418 -11.177 1.00 87.69 310 ILE A CA 1
ATOM 2466 C C . ILE A 1 310 ? -3.529 8.783 -10.203 1.00 87.69 310 ILE A C 1
ATOM 2468 O O . ILE A 1 310 ? -4.475 8.009 -10.051 1.00 87.69 310 ILE A O 1
ATOM 2472 N N . ALA A 1 311 ? -3.387 9.915 -9.519 1.00 87.69 311 ALA A N 1
ATOM 2473 C CA . ALA A 1 311 ? -4.325 10.319 -8.484 1.00 87.69 311 ALA A CA 1
ATOM 2474 C C . ALA A 1 311 ? -4.419 11.844 -8.349 1.00 87.69 311 ALA A C 1
ATOM 2476 O O . ALA A 1 311 ? -3.552 12.589 -8.803 1.00 87.69 311 ALA A O 1
ATOM 2477 N N . LYS A 1 312 ? -5.486 12.287 -7.688 1.00 87.44 312 LYS A N 1
ATOM 2478 C CA . LYS A 1 312 ? -5.777 13.662 -7.286 1.00 87.44 312 LYS A CA 1
ATOM 2479 C C . LYS A 1 312 ? -5.655 13.790 -5.769 1.00 87.44 312 LYS A C 1
ATOM 2481 O O . LYS A 1 312 ? -6.123 12.910 -5.039 1.00 87.44 312 LYS A O 1
ATOM 2486 N N . ILE A 1 313 ? -5.041 14.871 -5.283 1.00 88.31 313 ILE A N 1
ATOM 2487 C CA . ILE A 1 313 ? -4.914 15.135 -3.841 1.00 88.31 313 ILE A CA 1
ATOM 2488 C C . ILE A 1 313 ? -6.266 15.631 -3.343 1.00 88.31 313 ILE A C 1
ATOM 2490 O O . ILE A 1 313 ? -6.805 16.608 -3.861 1.00 88.31 313 ILE A O 1
ATOM 2494 N N . VAL A 1 314 ? -6.782 14.965 -2.314 1.00 85.25 314 VAL A N 1
ATOM 2495 C CA . VAL A 1 314 ? -8.004 15.359 -1.606 1.00 85.25 314 VAL A CA 1
ATOM 2496 C C . VAL A 1 314 ? -7.664 16.351 -0.500 1.00 85.25 314 VAL A C 1
ATOM 2498 O O . VAL A 1 314 ? -8.230 17.434 -0.449 1.00 85.25 314 VAL A O 1
ATOM 2501 N N . ASP A 1 315 ? -6.731 15.981 0.377 1.00 85.50 315 ASP A N 1
ATOM 2502 C CA . ASP A 1 315 ? -6.176 16.855 1.407 1.00 85.50 315 ASP A CA 1
ATOM 2503 C C . ASP A 1 315 ? -4.789 16.366 1.849 1.00 85.50 315 ASP A C 1
ATOM 2505 O O . ASP A 1 315 ? -4.282 15.337 1.391 1.00 85.50 315 ASP A O 1
ATOM 2509 N N . MET A 1 316 ? -4.171 17.124 2.747 1.00 86.62 316 MET A N 1
ATOM 2510 C CA . MET A 1 316 ? -2.891 16.796 3.359 1.00 86.62 316 MET A CA 1
ATOM 2511 C C . MET A 1 316 ? -2.851 17.303 4.798 1.00 86.62 316 MET A C 1
ATOM 2513 O O . MET A 1 316 ? -3.520 18.277 5.142 1.00 86.62 316 MET A O 1
ATOM 2517 N N . ASP A 1 317 ? -2.065 16.647 5.649 1.00 85.88 317 ASP A N 1
ATOM 2518 C CA . ASP A 1 317 ? -1.758 17.182 6.973 1.00 85.88 317 ASP A CA 1
ATOM 2519 C C . ASP A 1 317 ? -0.625 18.226 6.920 1.00 85.88 317 ASP A C 1
ATOM 2521 O O . ASP A 1 317 ? 0.159 18.302 5.974 1.00 85.88 317 ASP A O 1
ATOM 2525 N N . SER A 1 318 ? -0.514 19.037 7.974 1.00 81.06 318 SER A N 1
ATOM 2526 C CA . SER A 1 318 ? 0.507 20.089 8.090 1.00 81.06 318 SER A CA 1
ATOM 2527 C C . SER A 1 318 ? 1.938 19.555 8.283 1.00 81.06 318 SER A C 1
ATOM 2529 O O . SER A 1 318 ? 2.852 20.332 8.545 1.00 81.06 318 SER A O 1
ATOM 2531 N N . GLY A 1 319 ? 2.149 18.234 8.224 1.00 83.06 319 GLY A N 1
ATOM 2532 C CA . GLY A 1 319 ? 3.394 17.586 8.622 1.00 83.06 319 GLY A CA 1
ATOM 2533 C C . GLY A 1 319 ? 3.597 17.559 10.144 1.00 83.06 319 GLY A C 1
ATOM 2534 O O . GLY A 1 319 ? 3.306 18.507 10.875 1.00 83.06 319 GLY A O 1
ATOM 2535 N N . LYS A 1 320 ? 4.104 16.438 10.662 1.00 84.50 320 LYS A N 1
ATOM 2536 C CA . LYS A 1 320 ? 4.443 16.256 12.083 1.00 84.50 320 LYS A CA 1
ATOM 2537 C C . LYS A 1 320 ? 5.875 15.776 12.221 1.00 84.50 320 LYS A C 1
ATOM 2539 O O . LYS A 1 320 ? 6.264 14.786 11.606 1.00 84.50 320 LYS A O 1
ATOM 2544 N N . ARG A 1 321 ? 6.655 16.424 13.086 1.00 85.75 321 ARG A N 1
ATOM 2545 C CA . ARG A 1 321 ? 8.015 15.980 13.408 1.00 85.75 321 ARG A CA 1
ATOM 2546 C C . ARG A 1 321 ? 7.958 14.799 14.377 1.00 85.75 321 ARG A C 1
ATOM 2548 O O . ARG A 1 321 ? 7.450 14.925 15.490 1.00 85.75 321 ARG A O 1
ATOM 2555 N N . LEU A 1 322 ? 8.476 13.649 13.958 1.00 82.44 322 LEU A N 1
ATOM 2556 C CA . LEU A 1 322 ? 8.478 12.408 14.729 1.00 82.44 322 LEU A CA 1
ATOM 2557 C C . LEU A 1 322 ? 9.905 11.965 15.052 1.00 82.44 322 LEU A C 1
ATOM 2559 O O . LEU A 1 322 ? 10.830 12.135 14.258 1.00 82.44 322 LEU A O 1
ATOM 2563 N N . LYS A 1 323 ? 10.078 11.355 16.228 1.00 78.69 323 LYS A N 1
ATOM 2564 C CA . LYS A 1 323 ? 11.327 10.690 16.602 1.00 78.69 323 LYS A CA 1
ATOM 2565 C C . LYS A 1 323 ? 11.333 9.275 16.017 1.00 78.69 323 LYS A C 1
ATOM 2567 O O . LYS A 1 323 ? 10.506 8.442 16.380 1.00 78.69 323 LYS A O 1
ATOM 2572 N N . THR A 1 324 ? 12.262 9.020 15.111 1.00 74.88 324 THR A N 1
ATOM 2573 C CA . THR A 1 324 ? 12.529 7.730 14.468 1.00 74.88 324 THR A CA 1
ATOM 2574 C C . THR A 1 324 ? 13.766 7.067 15.085 1.00 74.88 324 THR A C 1
ATOM 2576 O O . THR A 1 324 ? 14.452 7.657 15.923 1.00 74.88 324 THR A O 1
ATOM 2579 N N . LYS A 1 325 ? 14.069 5.827 14.679 1.00 72.94 325 LYS A N 1
ATOM 2580 C CA . LYS A 1 325 ? 15.282 5.114 15.121 1.00 72.94 325 LYS A CA 1
ATOM 2581 C C . LYS A 1 325 ? 16.576 5.802 14.661 1.00 72.94 325 LYS A C 1
ATOM 2583 O O . LYS A 1 325 ? 17.595 5.641 15.315 1.00 72.94 325 LYS A O 1
ATOM 2588 N N . SER A 1 326 ? 16.511 6.561 13.569 1.00 68.69 326 SER A N 1
ATOM 2589 C CA . SER A 1 326 ? 17.625 7.260 12.921 1.00 68.69 326 SER A CA 1
ATOM 2590 C C . SER A 1 326 ? 17.671 8.763 13.229 1.00 68.69 326 SER A C 1
ATOM 2592 O O . SER A 1 326 ? 18.447 9.482 12.616 1.00 68.69 326 SER A O 1
ATOM 2594 N N . GLY A 1 327 ? 16.851 9.259 14.166 1.00 79.12 327 GLY A N 1
ATOM 2595 C CA . GLY A 1 327 ? 16.796 10.679 14.533 1.00 79.12 327 GLY A CA 1
ATOM 2596 C C . GLY A 1 327 ? 15.402 11.278 14.363 1.00 79.12 327 GLY A C 1
ATOM 2597 O O . GLY A 1 327 ? 14.399 10.575 14.467 1.00 79.12 327 GLY A O 1
ATOM 2598 N N . PHE A 1 328 ? 15.308 12.584 14.130 1.00 82.62 328 PHE A N 1
ATOM 2599 C CA . PHE A 1 328 ? 14.026 13.252 13.893 1.00 82.62 328 PHE A CA 1
ATOM 2600 C C . PHE A 1 328 ? 13.731 13.330 12.398 1.00 82.62 328 PHE A C 1
ATOM 2602 O O . PHE A 1 328 ? 14.587 13.763 11.640 1.00 82.62 328 PHE A O 1
ATOM 2609 N N . ALA A 1 329 ? 12.515 12.970 11.997 1.00 84.38 329 ALA A N 1
ATOM 2610 C CA . ALA A 1 329 ? 12.045 13.100 10.623 1.00 84.38 329 ALA A CA 1
ATOM 2611 C C . ALA A 1 329 ? 10.647 13.720 10.609 1.00 84.38 329 ALA A C 1
ATOM 2613 O O . ALA A 1 329 ? 9.812 13.430 11.472 1.00 84.38 329 ALA A O 1
ATOM 2614 N N . THR A 1 330 ? 10.385 14.566 9.621 1.00 88.19 330 THR A N 1
ATOM 2615 C CA . THR A 1 330 ? 9.039 15.063 9.337 1.00 88.19 330 THR A CA 1
ATOM 2616 C C . THR A 1 330 ? 8.244 13.956 8.660 1.00 88.19 330 THR A C 1
ATOM 2618 O O . THR A 1 330 ? 8.772 13.241 7.813 1.00 88.19 330 THR A O 1
ATOM 2621 N N . LYS A 1 331 ? 6.996 13.769 9.080 1.00 89.69 331 LYS A N 1
ATOM 2622 C CA . LYS A 1 331 ? 6.037 12.856 8.463 1.00 89.69 331 LYS A CA 1
ATOM 2623 C C . LYS A 1 331 ? 4.842 13.665 7.995 1.00 89.69 331 LYS A C 1
ATOM 2625 O O . LYS A 1 331 ? 4.214 14.313 8.833 1.00 89.69 331 LYS A O 1
ATOM 2630 N N . LYS A 1 332 ? 4.499 13.567 6.716 1.00 89.88 332 LYS A N 1
ATOM 2631 C CA . LYS A 1 332 ? 3.288 14.152 6.141 1.00 89.88 332 LYS A CA 1
ATOM 2632 C C . LYS A 1 332 ? 2.394 13.038 5.595 1.00 89.88 332 LYS A C 1
ATOM 2634 O O . LYS A 1 332 ? 2.884 12.120 4.941 1.00 89.88 332 LYS A O 1
ATOM 2639 N N . ASN A 1 333 ? 1.103 13.062 5.904 1.00 90.38 333 ASN A N 1
ATOM 2640 C CA . ASN A 1 333 ? 0.119 12.161 5.303 1.00 90.38 333 ASN A CA 1
ATOM 2641 C C . ASN A 1 333 ? -0.716 12.951 4.297 1.00 90.38 333 ASN A C 1
ATOM 2643 O O . ASN A 1 333 ? -1.344 13.948 4.645 1.00 90.38 333 ASN A O 1
ATOM 2647 N N . VAL A 1 334 ? -0.732 12.471 3.061 1.00 91.12 334 VAL A N 1
ATOM 2648 C CA . VAL A 1 334 ? -1.449 13.059 1.934 1.00 91.12 334 VAL A CA 1
ATOM 2649 C C . VAL A 1 334 ? -2.557 12.092 1.534 1.00 91.12 334 VAL A C 1
ATOM 2651 O O . VAL A 1 334 ? -2.298 10.906 1.327 1.00 91.12 334 VAL A O 1
ATOM 2654 N N . ARG A 1 335 ? -3.806 12.552 1.449 1.00 88.62 335 ARG A N 1
ATOM 2655 C CA . ARG A 1 335 ? -4.909 11.728 0.940 1.00 88.62 335 ARG A CA 1
ATOM 2656 C C . ARG A 1 335 ? -5.022 11.908 -0.562 1.00 88.62 335 ARG A C 1
ATOM 2658 O O . ARG A 1 335 ? -5.170 13.027 -1.047 1.00 88.62 335 ARG A O 1
ATOM 2665 N N . VAL A 1 336 ? -5.000 10.796 -1.283 1.00 90.56 336 VAL A N 1
ATOM 2666 C CA . VAL A 1 336 ? -5.084 10.763 -2.744 1.00 90.56 336 VAL A CA 1
ATOM 2667 C C . VAL A 1 336 ? -6.260 9.896 -3.186 1.00 90.56 336 VAL A C 1
ATOM 2669 O O . VAL A 1 336 ? -6.629 8.960 -2.480 1.00 90.56 336 VAL A O 1
ATOM 2672 N N . CYS A 1 337 ? -6.866 10.210 -4.324 1.00 87.38 337 CYS A N 1
ATOM 2673 C CA . CYS A 1 337 ? -7.989 9.464 -4.900 1.00 87.38 337 CYS A CA 1
ATOM 2674 C C . CYS A 1 337 ? -7.875 9.396 -6.427 1.00 87.38 337 CYS A C 1
ATOM 2676 O O . CYS A 1 337 ? -7.221 10.239 -7.035 1.00 87.38 337 CYS A O 1
ATOM 2678 N N . ASP A 1 338 ? -8.508 8.409 -7.043 1.00 85.25 338 ASP A N 1
ATOM 2679 C CA . ASP A 1 338 ? -8.602 8.227 -8.493 1.00 85.25 338 ASP A CA 1
ATOM 2680 C C . ASP A 1 338 ? -10.078 8.199 -8.941 1.00 85.25 338 ASP A C 1
ATOM 2682 O O . ASP A 1 338 ? -10.969 8.575 -8.170 1.00 85.25 338 ASP A O 1
ATOM 2686 N N . GLU A 1 339 ? -10.365 7.789 -10.185 1.00 80.19 339 GLU A N 1
ATOM 2687 C CA . GLU A 1 339 ? -11.737 7.734 -10.719 1.00 80.19 339 GLU A CA 1
ATOM 2688 C C . GLU A 1 339 ? -12.633 6.756 -9.945 1.00 80.19 339 GLU A C 1
ATOM 2690 O O . GLU A 1 339 ? -13.850 6.952 -9.908 1.00 80.19 339 GLU A O 1
ATOM 2695 N N . ASP A 1 340 ? -12.043 5.771 -9.256 1.00 74.25 340 ASP A N 1
ATOM 2696 C CA . ASP A 1 340 ? -12.762 4.815 -8.408 1.00 74.25 340 ASP A CA 1
ATOM 2697 C C . ASP A 1 340 ? -13.270 5.454 -7.106 1.00 74.25 340 ASP A C 1
ATOM 2699 O O . ASP A 1 340 ? -13.997 4.817 -6.338 1.00 74.25 340 ASP A O 1
ATOM 2703 N N . LYS A 1 341 ? -12.913 6.721 -6.833 1.00 73.44 341 LYS A N 1
ATOM 2704 C CA . LYS A 1 341 ? -13.342 7.476 -5.644 1.00 73.44 341 LYS A CA 1
ATOM 2705 C C . LYS A 1 341 ? -12.947 6.793 -4.328 1.00 73.44 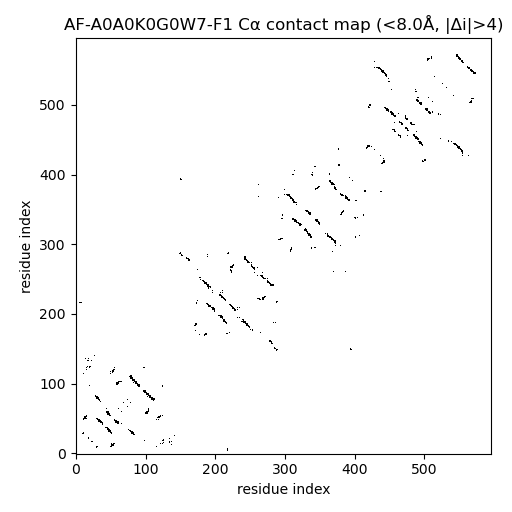341 LYS A C 1
ATOM 2707 O O . LYS A 1 341 ? -13.587 7.005 -3.297 1.00 73.44 341 LYS A O 1
ATOM 2712 N N . VAL A 1 342 ? -11.871 6.000 -4.336 1.00 71.94 342 VAL A N 1
ATOM 2713 C CA . VAL A 1 342 ? -11.322 5.343 -3.141 1.00 71.94 342 VAL A CA 1
ATOM 2714 C C . VAL A 1 342 ? -10.167 6.188 -2.588 1.00 71.94 342 VAL A C 1
ATOM 2716 O O . VAL A 1 342 ? -9.094 6.214 -3.189 1.00 71.94 342 VAL A O 1
ATOM 2719 N N . PRO A 1 343 ? -10.331 6.888 -1.444 1.00 81.62 343 PRO A N 1
ATOM 2720 C CA . PRO A 1 343 ? -9.242 7.673 -0.888 1.00 81.62 343 PRO A CA 1
ATOM 2721 C C . PRO A 1 343 ? -8.220 6.766 -0.194 1.00 81.62 343 PRO A C 1
ATOM 2723 O O . PRO A 1 343 ? -8.544 6.029 0.744 1.00 81.62 343 PRO A O 1
ATOM 2726 N N . VAL A 1 344 ? -6.968 6.873 -0.624 1.00 87.56 344 VAL A N 1
ATOM 2727 C CA . VAL A 1 344 ? -5.814 6.148 -0.088 1.00 87.56 344 VAL A CA 1
ATOM 2728 C C . VAL A 1 344 ? -4.849 7.139 0.554 1.00 87.56 344 VAL A C 1
ATOM 2730 O O . VAL A 1 344 ? -4.641 8.248 0.064 1.00 87.56 344 VAL A O 1
ATOM 2733 N N . THR A 1 345 ? -4.261 6.759 1.687 1.00 90.56 345 THR A N 1
ATOM 2734 C CA . THR A 1 345 ? -3.251 7.584 2.355 1.00 90.56 345 THR A CA 1
ATOM 2735 C C . THR A 1 345 ? -1.870 7.308 1.770 1.00 90.56 345 THR A C 1
ATOM 2737 O O . THR A 1 345 ? -1.371 6.185 1.855 1.00 90.56 345 THR A O 1
ATOM 2740 N N . LEU A 1 346 ? -1.244 8.349 1.231 1.00 92.94 346 LEU A N 1
ATOM 2741 C CA . LEU A 1 346 ? 0.169 8.416 0.893 1.00 92.94 346 LEU A CA 1
ATOM 2742 C C . LEU A 1 346 ? 0.942 8.989 2.087 1.00 92.94 346 LEU A C 1
ATOM 2744 O O . LEU A 1 346 ? 0.677 10.098 2.542 1.00 92.94 346 LEU A O 1
ATOM 2748 N N . THR A 1 347 ? 1.900 8.234 2.612 1.00 92.44 347 THR A N 1
ATOM 2749 C CA . THR A 1 347 ? 2.807 8.706 3.661 1.00 92.44 347 THR A CA 1
ATOM 2750 C C . THR A 1 347 ? 4.106 9.200 3.040 1.00 92.44 347 THR A C 1
ATOM 2752 O O . THR A 1 347 ? 4.788 8.423 2.376 1.00 92.44 347 THR A O 1
ATOM 2755 N N . VAL A 1 348 ? 4.468 10.448 3.320 1.00 92.06 348 VAL A N 1
ATOM 2756 C CA . VAL A 1 348 ? 5.693 11.115 2.865 1.00 92.06 348 VAL A CA 1
ATOM 2757 C C . VAL A 1 348 ? 6.579 11.422 4.073 1.00 92.06 348 VAL A C 1
ATOM 2759 O O . VAL A 1 348 ? 6.076 11.705 5.168 1.00 92.06 348 VAL A O 1
ATOM 2762 N N . TRP A 1 349 ? 7.897 11.330 3.898 1.00 89.62 349 TRP A N 1
ATOM 2763 C CA . TRP A 1 349 ? 8.874 11.483 4.975 1.00 89.62 349 TRP A CA 1
ATOM 2764 C C . TRP A 1 349 ? 9.993 12.455 4.605 1.00 89.62 349 TRP A C 1
ATOM 2766 O O . TRP A 1 349 ? 10.375 12.546 3.449 1.00 89.62 349 TRP A O 1
ATOM 2776 N N . GLY A 1 350 ? 10.562 13.120 5.613 1.00 87.19 350 GLY A N 1
ATOM 2777 C CA . GLY A 1 350 ? 11.751 13.960 5.457 1.00 87.19 350 GLY A CA 1
ATOM 2778 C C . GLY A 1 350 ? 11.515 15.158 4.540 1.00 87.19 350 GLY A C 1
ATOM 2779 O O . GLY A 1 350 ? 10.426 15.732 4.556 1.00 87.19 350 GLY A O 1
ATOM 2780 N N . ASP A 1 351 ? 12.536 15.497 3.759 1.00 84.75 351 ASP A N 1
ATOM 2781 C CA . ASP A 1 351 ? 12.565 16.671 2.878 1.00 84.75 351 ASP A CA 1
ATOM 2782 C C . ASP A 1 351 ? 11.608 16.519 1.681 1.00 84.75 351 ASP A C 1
ATOM 2784 O O . ASP A 1 351 ? 11.089 17.501 1.158 1.00 84.75 351 ASP A O 1
ATOM 2788 N N . ASP A 1 352 ? 11.243 15.282 1.316 1.00 86.94 352 ASP A N 1
ATOM 2789 C CA . ASP A 1 352 ? 10.209 15.023 0.305 1.00 86.94 352 ASP A CA 1
ATOM 2790 C C . ASP A 1 352 ? 8.838 15.586 0.715 1.00 86.94 352 ASP A C 1
ATOM 2792 O O . ASP A 1 352 ? 7.975 15.801 -0.135 1.00 86.94 352 ASP A O 1
ATOM 2796 N N . CYS A 1 353 ? 8.614 15.867 2.008 1.00 87.69 353 CYS A N 1
ATOM 2797 C CA . CYS A 1 353 ? 7.384 16.513 2.469 1.00 87.69 353 CYS A CA 1
ATOM 2798 C C . CYS A 1 353 ? 7.190 17.910 1.863 1.00 87.69 353 CYS A C 1
ATOM 2800 O O . CYS A 1 353 ? 6.041 18.351 1.756 1.00 87.69 353 CYS A O 1
ATOM 2802 N N . ASP A 1 354 ? 8.270 18.592 1.481 1.00 86.38 354 ASP A N 1
ATOM 2803 C CA . ASP A 1 354 ? 8.229 19.951 0.936 1.00 86.38 354 ASP A CA 1
ATOM 2804 C C . ASP A 1 354 ? 7.736 19.970 -0.518 1.00 86.38 354 ASP A C 1
ATOM 2806 O O . ASP A 1 354 ? 7.183 20.971 -0.966 1.00 86.38 354 ASP A O 1
ATOM 2810 N N . GLN A 1 355 ? 7.817 18.832 -1.223 1.00 85.88 355 GLN A N 1
ATOM 2811 C CA . GLN A 1 355 ? 7.249 18.665 -2.569 1.00 85.88 355 GLN A CA 1
ATOM 2812 C C . GLN A 1 355 ? 5.712 18.666 -2.566 1.00 85.88 355 GLN A C 1
ATOM 2814 O O . GLN A 1 355 ? 5.106 18.861 -3.612 1.00 85.88 355 GLN A O 1
ATOM 2819 N N . PHE A 1 356 ? 5.071 18.454 -1.411 1.00 87.94 356 PHE A N 1
ATOM 2820 C CA . PHE A 1 356 ? 3.612 18.403 -1.272 1.00 87.94 356 PHE A CA 1
ATOM 2821 C C . PHE A 1 356 ? 3.097 19.683 -0.603 1.00 87.94 356 PHE A C 1
ATOM 2823 O O . PHE A 1 356 ? 2.956 19.744 0.627 1.00 87.94 356 PHE A O 1
ATOM 2830 N N . THR A 1 357 ? 2.840 20.707 -1.418 1.00 86.94 357 THR A N 1
ATOM 2831 C CA . THR A 1 357 ? 2.314 22.015 -0.993 1.00 86.94 357 THR A CA 1
ATOM 2832 C C . THR A 1 357 ? 0.788 22.079 -1.100 1.00 86.94 357 THR A C 1
ATOM 2834 O O . THR A 1 357 ? 0.176 21.344 -1.874 1.00 86.94 357 THR A O 1
ATOM 2837 N N . GLU A 1 358 ? 0.154 22.985 -0.348 1.00 84.25 358 GLU A N 1
ATOM 2838 C CA . GLU A 1 358 ? -1.312 23.153 -0.358 1.00 84.25 358 GLU A CA 1
ATOM 2839 C C . GLU A 1 358 ? -1.864 23.522 -1.748 1.00 84.25 358 GLU A C 1
ATOM 2841 O O . GLU A 1 358 ? -2.989 23.163 -2.084 1.00 84.25 358 GLU A O 1
ATOM 2846 N N . GLU A 1 359 ? -1.054 24.145 -2.607 1.00 83.94 359 GLU A N 1
ATOM 2847 C CA . GLU A 1 359 ? -1.404 24.478 -3.998 1.00 83.94 359 GLU A CA 1
ATOM 2848 C C . GLU A 1 359 ? -1.616 23.251 -4.898 1.00 83.94 359 GLU A C 1
ATOM 2850 O O . GLU A 1 359 ? -2.159 23.363 -6.002 1.00 83.94 359 GLU A O 1
ATOM 2855 N N . MET A 1 360 ? -1.155 22.077 -4.457 1.00 82.50 360 MET A N 1
ATOM 2856 C CA . MET A 1 360 ? -1.362 20.811 -5.157 1.00 82.50 360 MET A CA 1
ATOM 2857 C C . MET A 1 360 ? -2.699 20.153 -4.807 1.00 82.50 360 MET A C 1
ATOM 2859 O O . MET A 1 360 ? -3.089 19.183 -5.461 1.00 82.50 360 MET A O 1
ATOM 2863 N N . ILE A 1 361 ? -3.416 20.655 -3.793 1.00 84.06 361 ILE A N 1
ATOM 2864 C CA . ILE A 1 361 ? -4.743 20.148 -3.438 1.00 84.06 361 ILE A CA 1
ATOM 2865 C C . ILE A 1 361 ? -5.686 20.347 -4.624 1.00 84.06 361 ILE A C 1
ATOM 2867 O O . ILE A 1 361 ? -5.763 21.423 -5.211 1.00 84.06 361 ILE A O 1
ATOM 2871 N N . GLY A 1 362 ? -6.396 19.284 -5.002 1.00 78.19 362 GLY A N 1
ATOM 2872 C CA . GLY A 1 362 ? -7.289 19.304 -6.155 1.00 78.19 362 GLY A CA 1
ATOM 2873 C C . GLY A 1 362 ? -6.588 19.229 -7.514 1.00 78.19 362 GLY A C 1
ATOM 2874 O O . GLY A 1 362 ? -7.283 19.251 -8.526 1.00 78.19 362 GLY A O 1
ATOM 2875 N N . LYS A 1 363 ? -5.258 19.085 -7.576 1.00 81.81 363 LYS A N 1
ATOM 2876 C CA . LYS A 1 363 ? -4.542 18.798 -8.828 1.00 81.81 363 LYS A CA 1
ATOM 2877 C C . LYS A 1 363 ? -4.302 17.299 -8.992 1.00 81.81 363 LYS A C 1
ATOM 2879 O O . LYS A 1 363 ? -4.116 16.573 -8.011 1.00 81.81 363 LYS A O 1
ATOM 2884 N N . SER A 1 364 ? -4.300 16.854 -10.244 1.00 83.12 364 SER A N 1
ATOM 2885 C CA . SER A 1 364 ? -3.889 15.505 -10.633 1.00 83.12 364 SER A CA 1
ATOM 2886 C C . SER A 1 364 ? -2.363 15.428 -10.728 1.00 83.12 364 SER A C 1
ATOM 2888 O O . SER A 1 364 ? -1.701 16.403 -11.091 1.00 83.12 364 SER A O 1
ATOM 2890 N N . PHE A 1 365 ? -1.799 14.270 -10.400 1.00 86.19 365 PHE A N 1
ATOM 2891 C CA . PHE A 1 365 ? -0.373 13.966 -10.535 1.00 86.19 365 PHE A CA 1
ATOM 2892 C C . PHE A 1 365 ? -0.179 12.470 -10.775 1.00 86.19 365 PHE A C 1
ATOM 2894 O O . PHE A 1 365 ? -1.039 11.632 -10.480 1.00 86.19 365 PHE A O 1
ATOM 2901 N N . VAL A 1 366 ? 0.998 12.134 -11.291 1.00 86.44 366 VAL A N 1
ATOM 2902 C CA . VAL A 1 366 ? 1.468 10.755 -11.379 1.00 86.44 366 VAL A CA 1
ATOM 2903 C C . VAL A 1 366 ? 2.437 10.509 -10.229 1.00 86.44 366 VAL A C 1
ATOM 2905 O O . VAL A 1 366 ? 3.465 11.176 -10.117 1.00 86.44 366 VAL A O 1
ATOM 2908 N N . LEU A 1 367 ? 2.111 9.541 -9.378 1.00 89.81 367 LEU A N 1
ATOM 2909 C CA . LEU A 1 367 ? 3.024 8.966 -8.400 1.00 89.81 367 LEU A CA 1
ATOM 2910 C C . LEU A 1 367 ? 3.714 7.771 -9.031 1.00 89.81 367 LEU A C 1
ATOM 2912 O O . LEU A 1 367 ? 3.080 6.756 -9.314 1.00 89.81 367 LEU A O 1
ATOM 2916 N N . ARG A 1 368 ? 5.019 7.873 -9.227 1.00 86.62 368 ARG A N 1
ATOM 2917 C CA . ARG A 1 368 ? 5.826 6.784 -9.757 1.00 86.62 368 ARG A CA 1
ATOM 2918 C C . ARG A 1 368 ? 6.512 6.033 -8.631 1.00 86.62 368 ARG A C 1
ATOM 2920 O O . ARG A 1 368 ? 7.049 6.661 -7.716 1.00 86.62 368 ARG A O 1
ATOM 2927 N N . ASN A 1 369 ? 6.551 4.710 -8.750 1.00 86.44 369 ASN A N 1
ATOM 2928 C CA . ASN A 1 369 ? 7.336 3.823 -7.902 1.00 86.44 369 ASN A CA 1
ATOM 2929 C C . ASN A 1 369 ? 7.096 4.082 -6.400 1.00 86.44 369 ASN A C 1
ATOM 2931 O O . ASN A 1 369 ? 8.029 4.242 -5.607 1.00 86.44 369 ASN A O 1
ATOM 2935 N N . VAL A 1 370 ? 5.822 4.172 -6.015 1.00 91.12 370 VAL A N 1
ATOM 2936 C CA . VAL A 1 370 ? 5.381 4.269 -4.616 1.00 91.12 370 VAL A CA 1
ATOM 2937 C C . VAL A 1 370 ? 5.175 2.874 -4.045 1.00 91.12 370 VAL A C 1
ATOM 2939 O O . VAL A 1 370 ? 4.642 1.993 -4.716 1.00 91.12 370 VAL A O 1
ATOM 2942 N N . MET A 1 371 ? 5.620 2.645 -2.809 1.00 90.44 371 MET A N 1
ATOM 2943 C CA . MET A 1 371 ? 5.524 1.322 -2.191 1.00 90.44 371 MET A CA 1
ATOM 2944 C C . MET A 1 371 ? 4.137 1.111 -1.597 1.00 90.44 371 MET A C 1
ATOM 2946 O O . MET A 1 371 ? 3.680 1.916 -0.783 1.00 90.44 371 MET A O 1
ATOM 2950 N N . VAL A 1 372 ? 3.504 -0.014 -1.917 1.00 90.50 372 VAL A N 1
ATOM 2951 C CA . VAL A 1 372 ? 2.280 -0.438 -1.240 1.00 90.50 372 VAL A CA 1
ATOM 2952 C C . VAL A 1 372 ? 2.640 -1.088 0.091 1.00 90.50 372 VAL A C 1
ATOM 2954 O O . VAL A 1 372 ? 3.311 -2.120 0.147 1.00 90.50 372 VAL A O 1
ATOM 2957 N N . GLN A 1 373 ? 2.163 -0.507 1.184 1.00 85.31 373 GLN A N 1
ATOM 2958 C CA . GLN A 1 373 ? 2.352 -1.026 2.534 1.00 85.31 373 GLN A CA 1
ATOM 2959 C C . GLN A 1 373 ? 1.014 -1.352 3.174 1.00 85.31 373 GLN A C 1
ATOM 2961 O O . GLN A 1 373 ? 0.011 -0.707 2.896 1.00 85.31 373 GLN A O 1
ATOM 2966 N N . GLU A 1 374 ? 1.014 -2.330 4.073 1.00 82.06 374 GLU A N 1
ATOM 2967 C CA . GLU A 1 374 ? -0.130 -2.590 4.933 1.00 82.06 374 GLU A CA 1
ATOM 2968 C C . GLU A 1 374 ? 0.159 -2.060 6.337 1.00 82.06 374 GLU A C 1
ATOM 2970 O O . GLU A 1 374 ? 1.096 -2.507 7.004 1.00 82.06 374 GLU A O 1
ATOM 2975 N N . PHE A 1 375 ? -0.643 -1.106 6.796 1.00 67.31 375 PHE A N 1
ATOM 2976 C CA . PHE A 1 375 ? -0.553 -0.555 8.138 1.00 67.31 375 PHE A CA 1
ATOM 2977 C C . PHE A 1 375 ? -1.883 -0.733 8.864 1.00 67.31 375 PHE A C 1
ATOM 2979 O O . PHE A 1 375 ? -2.871 -0.084 8.536 1.00 67.31 375 PHE A O 1
ATOM 2986 N N . ARG A 1 376 ? -1.904 -1.593 9.893 1.00 60.91 376 ARG A N 1
ATOM 2987 C CA . ARG A 1 376 ? -3.091 -1.862 10.731 1.00 60.91 376 ARG A CA 1
ATOM 2988 C C . ARG A 1 376 ? -4.330 -2.299 9.922 1.00 60.91 376 ARG A C 1
ATOM 2990 O O . ARG A 1 376 ? -5.428 -1.818 10.194 1.00 60.91 376 ARG A O 1
ATOM 2997 N N . GLY A 1 377 ? -4.137 -3.155 8.916 1.00 58.84 377 GLY A N 1
ATOM 2998 C CA . GLY A 1 377 ? -5.201 -3.641 8.027 1.00 58.84 377 GLY A CA 1
ATOM 2999 C C . GLY A 1 377 ? -5.562 -2.702 6.870 1.00 58.84 377 GLY A C 1
ATOM 3000 O O . GLY A 1 377 ? -6.475 -3.001 6.109 1.00 58.84 377 GLY A O 1
ATOM 3001 N N . PHE A 1 378 ? -4.867 -1.569 6.714 1.00 66.56 378 PHE A N 1
ATOM 3002 C CA . PHE A 1 378 ? -5.057 -0.654 5.588 1.00 66.56 378 PHE A CA 1
ATOM 3003 C C . PHE A 1 378 ? -3.915 -0.741 4.598 1.00 66.56 378 PHE A C 1
ATOM 3005 O O . PHE A 1 378 ? -2.754 -0.686 4.998 1.00 66.56 378 PHE A O 1
ATOM 3012 N N . PHE A 1 379 ? -4.243 -0.740 3.312 1.00 82.44 379 PHE A N 1
ATOM 3013 C CA . PHE A 1 379 ? -3.257 -0.519 2.268 1.00 82.44 379 PHE A CA 1
ATOM 3014 C C . PHE A 1 379 ? -3.009 0.980 2.113 1.00 82.44 379 PHE A C 1
ATOM 3016 O O . PHE A 1 379 ? -3.910 1.751 1.791 1.00 82.44 379 PHE A O 1
ATOM 3023 N N . THR A 1 380 ? -1.781 1.389 2.396 1.00 88.81 380 THR A N 1
ATOM 3024 C CA . THR A 1 380 ? -1.289 2.761 2.281 1.00 88.81 380 THR A CA 1
ATOM 3025 C C . THR A 1 380 ? -0.164 2.805 1.267 1.00 88.81 380 THR A C 1
ATOM 3027 O O . THR A 1 380 ? 0.575 1.831 1.114 1.00 88.81 380 THR A O 1
ATOM 3030 N N . LEU A 1 381 ? 0.014 3.949 0.624 1.00 93.00 381 LEU A N 1
ATOM 3031 C CA . LEU A 1 381 ? 1.170 4.194 -0.223 1.00 93.00 381 LEU A CA 1
ATOM 3032 C C . LEU A 1 381 ? 2.266 4.846 0.620 1.00 93.00 381 LEU A C 1
ATOM 3034 O O . LEU A 1 381 ? 1.993 5.697 1.466 1.00 93.00 381 LEU A O 1
ATOM 3038 N N . ASN A 1 382 ? 3.511 4.449 0.408 1.00 92.38 382 ASN A N 1
ATOM 3039 C CA . ASN A 1 382 ? 4.672 5.067 1.028 1.00 92.38 382 ASN A CA 1
ATOM 3040 C C . ASN A 1 382 ? 5.520 5.712 -0.066 1.00 92.38 382 ASN A C 1
ATOM 3042 O O . ASN A 1 382 ? 5.953 5.037 -1.005 1.00 92.38 382 ASN A O 1
ATOM 3046 N N . TYR A 1 383 ? 5.708 7.022 0.065 1.00 91.88 383 TYR A N 1
ATOM 3047 C CA . TYR A 1 383 ? 6.616 7.796 -0.759 1.00 91.88 383 TYR A CA 1
ATOM 3048 C C . TYR A 1 383 ? 8.022 7.635 -0.189 1.00 91.88 383 TYR A C 1
ATOM 3050 O O . TYR A 1 383 ? 8.345 8.163 0.878 1.00 91.88 383 TYR A O 1
ATOM 3058 N N . GLY A 1 384 ? 8.822 6.823 -0.872 1.00 83.31 384 GLY A N 1
ATOM 3059 C CA . GLY A 1 384 ? 10.183 6.513 -0.467 1.00 83.31 384 GLY A CA 1
ATOM 3060 C C . GLY A 1 384 ? 11.219 7.142 -1.389 1.00 83.31 384 GLY A C 1
ATOM 3061 O O . GLY A 1 384 ? 10.900 7.771 -2.386 1.00 83.31 384 GLY A O 1
ATOM 3062 N N . PHE A 1 385 ? 12.485 6.848 -1.107 1.00 75.56 385 PHE A N 1
ATOM 3063 C CA . PHE A 1 385 ? 13.650 7.350 -1.848 1.00 75.56 385 PHE A CA 1
ATOM 3064 C C . PHE A 1 385 ? 13.645 7.066 -3.367 1.00 75.56 385 PHE A C 1
ATOM 3066 O O . PHE A 1 385 ? 14.324 7.732 -4.147 1.00 75.56 385 PHE A O 1
ATOM 3073 N N . ASN A 1 386 ? 12.917 6.036 -3.804 1.00 76.94 386 ASN A N 1
ATOM 3074 C CA . ASN A 1 386 ? 12.791 5.690 -5.219 1.00 76.94 386 ASN A CA 1
ATOM 3075 C C . ASN A 1 386 ? 11.485 6.211 -5.847 1.00 76.94 386 ASN A C 1
ATOM 3077 O O . ASN A 1 386 ? 11.254 5.943 -7.025 1.00 76.94 386 ASN A O 1
ATOM 3081 N N . SER A 1 387 ? 10.625 6.878 -5.074 1.00 86.94 387 SER A N 1
ATOM 3082 C CA . SER A 1 387 ? 9.335 7.397 -5.523 1.00 86.94 387 SER A CA 1
ATOM 3083 C C . SER A 1 387 ? 9.495 8.774 -6.159 1.00 86.94 387 SER A C 1
ATOM 3085 O O . SER A 1 387 ? 10.417 9.514 -5.822 1.00 86.94 387 SER A O 1
ATOM 3087 N N . ARG A 1 388 ? 8.604 9.117 -7.094 1.00 82.81 388 ARG A N 1
ATOM 3088 C CA . ARG A 1 388 ? 8.579 10.441 -7.733 1.00 82.81 388 ARG A CA 1
ATOM 3089 C C . ARG A 1 388 ? 7.169 10.946 -7.919 1.00 82.81 388 ARG A C 1
ATOM 3091 O O . ARG A 1 388 ? 6.263 10.162 -8.195 1.00 82.81 388 ARG A O 1
ATOM 3098 N N . ILE A 1 389 ? 7.018 12.258 -7.849 1.00 86.44 389 ILE A N 1
ATOM 3099 C CA . ILE A 1 389 ? 5.814 12.965 -8.256 1.00 86.44 389 ILE A CA 1
ATOM 3100 C C . ILE A 1 389 ? 6.060 13.662 -9.596 1.00 86.44 389 ILE A C 1
ATOM 3102 O O . ILE A 1 389 ? 7.079 14.318 -9.792 1.00 86.44 389 ILE A O 1
ATOM 3106 N N . ILE A 1 390 ? 5.138 13.488 -10.538 1.00 81.81 390 ILE A N 1
ATOM 3107 C CA . ILE A 1 390 ? 5.155 14.165 -11.837 1.00 81.81 390 ILE A CA 1
ATOM 3108 C C . ILE A 1 390 ? 3.858 14.963 -11.940 1.00 81.81 390 ILE A C 1
ATOM 3110 O O . ILE A 1 390 ? 2.767 14.386 -11.887 1.00 81.81 390 ILE A O 1
ATOM 3114 N N . THR A 1 391 ? 3.974 16.287 -12.054 1.00 74.44 391 THR A N 1
ATOM 3115 C CA . THR A 1 391 ? 2.824 17.188 -12.180 1.00 74.44 391 THR A CA 1
ATOM 3116 C C . THR A 1 391 ? 2.215 17.120 -13.580 1.00 74.44 391 THR A C 1
ATOM 3118 O O . THR A 1 391 ? 2.908 16.935 -14.583 1.00 74.44 391 THR A O 1
ATOM 3121 N N . CYS A 1 392 ? 0.890 17.246 -13.646 1.00 63.09 392 CYS A N 1
ATOM 3122 C CA . CYS A 1 392 ? 0.115 17.017 -14.866 1.00 63.09 392 CYS A CA 1
ATOM 3123 C C . CYS A 1 392 ? 0.074 18.187 -15.849 1.00 63.09 392 CYS A C 1
ATOM 3125 O O . CYS A 1 392 ? -0.549 18.041 -16.894 1.00 63.09 392 CYS A O 1
ATOM 3127 N N . ASP A 1 393 ? 0.787 19.287 -15.594 1.00 55.06 393 ASP A N 1
ATOM 3128 C CA . ASP A 1 393 ? 0.756 20.492 -16.440 1.00 55.06 393 ASP A CA 1
ATOM 3129 C C . ASP A 1 393 ? 1.158 20.229 -17.912 1.00 55.06 393 ASP A C 1
ATOM 3131 O O . ASP A 1 393 ? 0.908 21.059 -18.780 1.00 55.06 393 ASP A O 1
ATOM 3135 N N . ASN A 1 394 ? 1.768 19.072 -18.214 1.00 44.72 394 ASN A N 1
ATOM 3136 C CA . ASN A 1 394 ? 2.211 18.666 -19.555 1.00 44.72 394 ASN A CA 1
ATOM 3137 C C . ASN A 1 394 ? 1.683 17.290 -20.017 1.00 44.72 394 ASN A C 1
ATOM 3139 O O . ASN A 1 394 ? 2.168 16.756 -21.016 1.00 44.72 394 ASN A O 1
ATOM 3143 N N . ILE A 1 395 ? 0.737 16.673 -19.300 1.00 50.00 395 ILE A N 1
ATOM 3144 C CA . ILE A 1 395 ? 0.220 15.334 -19.629 1.00 50.00 395 ILE A CA 1
ATOM 3145 C C . ILE A 1 395 ? -1.279 15.464 -19.892 1.00 50.00 395 ILE A C 1
ATOM 3147 O O . ILE A 1 395 ? -2.009 15.912 -19.015 1.00 50.00 395 ILE A O 1
ATOM 3151 N N . GLN A 1 396 ? -1.756 15.036 -21.069 1.00 47.25 396 GLN A N 1
ATOM 3152 C CA . GLN A 1 396 ? -3.190 14.835 -21.317 1.00 47.25 396 GLN A CA 1
ATOM 3153 C C . GLN A 1 396 ? -3.687 13.660 -20.469 1.00 47.25 396 GLN A C 1
ATOM 3155 O O . GLN A 1 396 ? -3.895 12.551 -20.957 1.00 47.25 396 GLN A O 1
ATOM 3160 N N . ILE A 1 397 ? -3.834 13.879 -19.170 1.00 51.06 397 ILE A N 1
ATOM 3161 C CA . ILE A 1 397 ? -4.562 12.960 -18.313 1.00 51.06 397 ILE A CA 1
ATOM 3162 C C . ILE A 1 397 ? -6.034 13.120 -18.670 1.00 51.06 397 ILE A C 1
ATOM 3164 O O . ILE A 1 397 ? -6.506 14.224 -18.926 1.00 51.06 397 ILE A O 1
ATOM 3168 N N . SER A 1 398 ? -6.725 11.986 -18.768 1.00 47.69 398 SER A N 1
ATOM 3169 C CA . SER A 1 398 ? -8.175 11.883 -18.912 1.00 47.69 398 SER A CA 1
ATOM 3170 C C . SER A 1 398 ? -8.882 13.083 -18.268 1.00 47.69 398 SER A C 1
ATOM 3172 O O . SER A 1 398 ? -8.804 13.242 -17.050 1.00 47.69 398 SER A O 1
ATOM 3174 N N . LYS A 1 399 ? -9.569 13.914 -19.073 1.00 50.66 399 LYS A N 1
ATOM 3175 C CA . LYS A 1 399 ? -10.384 15.064 -18.610 1.00 50.66 399 LYS A CA 1
ATOM 3176 C C . LYS A 1 399 ? -11.276 14.697 -17.409 1.00 50.66 399 LYS 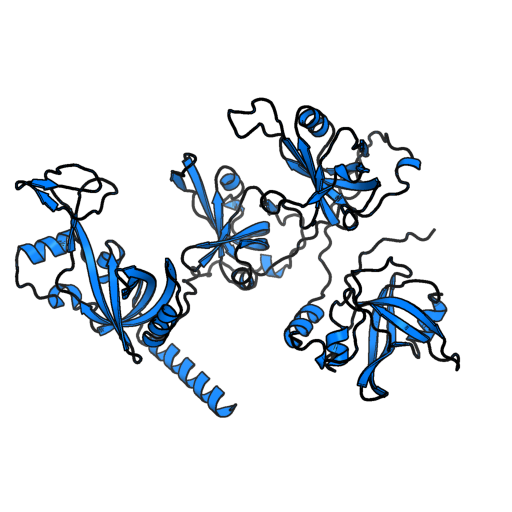A C 1
ATOM 3178 O O . LYS A 1 399 ? -11.511 15.500 -16.519 1.00 50.66 399 LYS A O 1
ATOM 3183 N N . THR A 1 400 ? -11.667 13.428 -17.343 1.00 52.03 400 THR A N 1
ATOM 3184 C CA . THR A 1 400 ? -12.419 12.779 -16.267 1.00 52.03 400 THR A CA 1
ATOM 3185 C C . THR A 1 400 ? -11.818 12.944 -14.863 1.00 52.03 400 THR A C 1
ATOM 3187 O O . THR A 1 400 ? -12.576 12.977 -13.901 1.00 52.03 400 THR A O 1
ATOM 3190 N N . LEU A 1 401 ? -10.489 13.037 -14.710 1.00 57.84 401 LEU A N 1
ATOM 3191 C CA . LEU A 1 401 ? -9.831 13.151 -13.395 1.00 57.84 401 LEU A CA 1
ATOM 3192 C C . LEU A 1 401 ? -9.800 14.595 -12.871 1.00 57.84 401 LEU A C 1
ATOM 3194 O O . LEU A 1 401 ? -9.875 14.824 -11.662 1.00 57.84 401 LEU A O 1
ATOM 3198 N N . GLU A 1 402 ? -9.721 15.573 -13.775 1.00 60.88 402 GLU A N 1
ATOM 3199 C CA . GLU A 1 402 ? -9.792 16.996 -13.426 1.00 60.88 402 GLU A CA 1
ATOM 3200 C C . GLU A 1 402 ? -11.201 17.359 -12.931 1.00 60.88 402 GLU A C 1
ATOM 3202 O O . GLU A 1 402 ? -11.330 17.977 -11.869 1.00 60.88 402 GLU A O 1
ATOM 3207 N N . ASP A 1 403 ? -12.233 16.828 -13.596 1.00 57.88 403 ASP A N 1
ATOM 3208 C CA . ASP A 1 403 ? -13.658 17.036 -13.289 1.00 57.88 403 ASP A CA 1
ATOM 3209 C C . ASP A 1 403 ? -14.179 16.242 -12.064 1.00 57.88 403 ASP A C 1
ATOM 3211 O O . ASP A 1 403 ? -15.348 16.363 -11.688 1.00 57.88 403 ASP A O 1
ATOM 3215 N N . LEU A 1 404 ? -13.343 15.426 -11.404 1.00 62.19 404 LEU A N 1
ATOM 3216 C CA . LEU A 1 404 ? -13.738 14.684 -10.198 1.00 62.19 404 LEU A CA 1
ATOM 3217 C C . LEU A 1 404 ? -14.001 15.632 -9.018 1.00 62.19 404 LEU A C 1
ATOM 3219 O O . LEU A 1 404 ? -13.068 16.205 -8.445 1.00 62.19 404 LEU A O 1
ATOM 3223 N N . ASP A 1 405 ? -15.264 15.740 -8.601 1.00 61.81 405 ASP A N 1
ATOM 3224 C CA . ASP A 1 405 ? -15.624 16.373 -7.332 1.00 61.81 405 ASP A CA 1
ATOM 3225 C C . ASP A 1 405 ? -15.276 15.451 -6.152 1.00 61.81 405 ASP A C 1
ATOM 3227 O O . ASP A 1 405 ? -15.942 14.448 -5.875 1.00 61.81 405 ASP A O 1
ATOM 3231 N N . CYS A 1 406 ? -14.199 15.812 -5.459 1.00 56.06 406 CYS A N 1
ATOM 3232 C CA . CYS A 1 406 ? -13.658 15.089 -4.312 1.00 56.06 406 CYS A CA 1
ATOM 3233 C C . CYS A 1 406 ? -14.037 15.729 -2.968 1.00 56.06 406 CYS A C 1
ATOM 3235 O O . CYS A 1 406 ? -13.662 15.203 -1.918 1.00 56.06 406 CYS A O 1
ATOM 3237 N N . SER A 1 407 ? -14.791 16.836 -2.978 1.00 56.72 407 SER A N 1
ATOM 3238 C CA . SER A 1 407 ? -15.134 17.615 -1.777 1.00 56.72 407 SER A CA 1
ATOM 3239 C C . SER A 1 407 ? -15.970 16.825 -0.757 1.00 56.72 407 SER A C 1
ATOM 3241 O O . SER A 1 407 ? -15.886 17.070 0.445 1.00 56.72 407 SER A O 1
ATOM 3243 N N . ASN A 1 408 ? -16.707 15.809 -1.223 1.00 51.38 408 ASN A N 1
ATOM 3244 C CA . ASN A 1 408 ? -17.583 14.958 -0.411 1.00 51.38 408 ASN A CA 1
ATOM 3245 C C . ASN A 1 408 ? -17.015 13.555 -0.110 1.00 51.38 408 ASN A C 1
ATOM 3247 O O . ASN A 1 408 ? -17.736 12.696 0.413 1.00 51.38 408 ASN A O 1
ATOM 3251 N N . LEU A 1 409 ? -15.733 13.297 -0.407 1.00 50.47 409 LEU A N 1
ATOM 3252 C CA . LEU A 1 409 ? -15.079 12.023 -0.089 1.00 50.47 409 LEU A CA 1
ATOM 3253 C C . LEU A 1 409 ? -14.842 11.903 1.421 1.00 50.47 409 LEU A C 1
ATOM 3255 O O . LEU A 1 409 ? -13.794 12.274 1.964 1.00 50.47 409 LEU A O 1
ATOM 3259 N N . LYS A 1 410 ? -15.851 11.352 2.106 1.00 49.59 410 LYS A N 1
ATOM 3260 C CA . LYS A 1 410 ? -15.747 10.924 3.502 1.00 49.59 410 LYS A CA 1
ATOM 3261 C C . LYS A 1 410 ? -14.545 9.993 3.647 1.00 49.59 410 LYS A C 1
ATOM 3263 O O . LYS A 1 410 ? -14.316 9.125 2.808 1.00 49.59 410 LYS A O 1
ATOM 3268 N N . THR A 1 411 ? -13.794 10.199 4.728 1.00 41.50 411 THR A N 1
ATOM 3269 C CA . THR A 1 411 ? -12.669 9.378 5.189 1.00 41.50 411 THR A CA 1
ATOM 3270 C C . THR A 1 411 ? -12.911 7.911 4.855 1.00 41.50 411 THR A C 1
ATOM 3272 O O . THR A 1 411 ? -13.937 7.376 5.286 1.00 41.50 411 THR A O 1
ATOM 3275 N N . SER A 1 412 ? -12.002 7.267 4.109 1.00 40.28 412 SER A N 1
ATOM 3276 C CA . SER A 1 412 ? -12.044 5.820 3.893 1.00 40.28 412 SER A CA 1
ATOM 3277 C C . SER A 1 412 ? -12.053 5.140 5.256 1.00 40.28 412 SER A C 1
ATOM 3279 O O . SER A 1 412 ? -11.042 4.984 5.941 1.00 40.28 412 SER A O 1
ATOM 3281 N N . SER A 1 413 ? -13.258 4.787 5.696 1.00 41.19 413 SER A N 1
ATOM 3282 C CA . SER A 1 413 ? -13.462 3.926 6.840 1.00 41.19 413 SER A CA 1
ATOM 3283 C C . SER A 1 413 ? -12.896 2.577 6.447 1.00 41.19 413 SER A C 1
ATOM 3285 O O . SER A 1 413 ? -13.465 1.906 5.597 1.00 41.19 413 SER A O 1
ATOM 3287 N N . LYS A 1 414 ? -11.760 2.223 7.055 1.00 46.09 414 LYS A N 1
ATOM 3288 C CA . LYS A 1 414 ? -11.476 0.884 7.586 1.00 46.09 414 LYS A CA 1
ATOM 3289 C C . LYS A 1 414 ? -12.211 -0.215 6.794 1.00 46.09 414 LYS A C 1
ATOM 3291 O O . LYS A 1 414 ? -13.256 -0.670 7.250 1.00 46.09 414 LYS A O 1
ATOM 3296 N N . THR A 1 415 ? -11.699 -0.679 5.652 1.00 45.91 415 THR A N 1
ATOM 3297 C CA . THR A 1 415 ? -12.224 -1.902 5.006 1.00 45.91 415 THR A CA 1
ATOM 3298 C C . THR A 1 415 ? -11.707 -3.136 5.743 1.00 45.91 415 THR A C 1
ATOM 3300 O O . THR A 1 415 ? -11.030 -3.998 5.200 1.00 45.91 415 THR A O 1
ATOM 3303 N N . PHE A 1 416 ? -12.010 -3.196 7.034 1.00 55.25 416 PHE A N 1
ATOM 3304 C CA . PHE A 1 416 ? -11.900 -4.408 7.821 1.00 55.25 416 PHE A CA 1
ATOM 3305 C C . PHE A 1 416 ? -12.938 -5.374 7.264 1.00 55.25 416 PHE A C 1
ATOM 3307 O O . PHE A 1 416 ? -14.093 -4.982 7.049 1.00 55.25 416 PHE A O 1
ATOM 3314 N N . THR A 1 417 ? -12.551 -6.629 7.062 1.00 65.69 417 THR A N 1
ATOM 3315 C CA . THR A 1 417 ? -13.513 -7.667 6.701 1.00 65.69 417 THR A CA 1
ATOM 3316 C C . THR A 1 417 ? -14.583 -7.704 7.784 1.00 65.69 417 THR A C 1
ATOM 3318 O O . THR A 1 417 ? -14.294 -7.914 8.966 1.00 65.69 417 THR A O 1
ATOM 3321 N N . THR A 1 418 ? -15.816 -7.410 7.380 1.00 78.12 418 THR A N 1
ATOM 3322 C CA . THR A 1 418 ? -16.967 -7.468 8.271 1.00 78.12 418 THR A CA 1
ATOM 3323 C C . THR A 1 418 ? -17.335 -8.926 8.453 1.00 78.12 418 THR A C 1
ATOM 3325 O O . THR A 1 418 ? -17.649 -9.609 7.482 1.00 78.12 418 THR A O 1
ATOM 3328 N N . LEU A 1 419 ? -17.263 -9.406 9.689 1.00 84.00 419 LEU A N 1
ATOM 3329 C CA . LEU A 1 419 ? -17.523 -10.796 10.030 1.00 84.00 419 LEU A CA 1
ATOM 3330 C C . LEU A 1 419 ? -18.529 -10.878 11.172 1.00 84.00 419 LEU A C 1
ATOM 3332 O O . LEU A 1 419 ? -18.584 -10.013 12.050 1.00 84.00 419 LEU A O 1
ATOM 3336 N N . THR A 1 420 ? -19.294 -11.966 11.180 1.00 88.75 420 THR A N 1
ATOM 3337 C CA . THR A 1 420 ? -20.017 -12.385 12.380 1.00 88.75 420 THR A CA 1
ATOM 3338 C C . THR A 1 420 ? -19.017 -12.814 13.451 1.00 88.75 420 THR A C 1
ATOM 3340 O O . THR A 1 420 ? -17.881 -13.204 13.150 1.00 88.75 420 THR A O 1
ATOM 3343 N N . ILE A 1 421 ? -19.421 -12.769 14.717 1.00 92.69 421 ILE A N 1
ATOM 3344 C CA . ILE A 1 421 ? -18.556 -13.157 15.837 1.00 92.69 421 ILE A CA 1
ATOM 3345 C C . ILE A 1 421 ? -18.055 -14.600 15.683 1.00 92.69 421 ILE A C 1
ATOM 3347 O O . ILE A 1 421 ? -16.882 -14.884 15.945 1.00 92.69 421 ILE A O 1
ATOM 3351 N N . HIS A 1 422 ? -18.911 -15.513 15.226 1.00 90.81 422 HIS A N 1
ATOM 3352 C CA . HIS A 1 422 ? -18.526 -16.897 14.975 1.00 90.81 422 HIS A CA 1
ATOM 3353 C C . HIS A 1 422 ? -1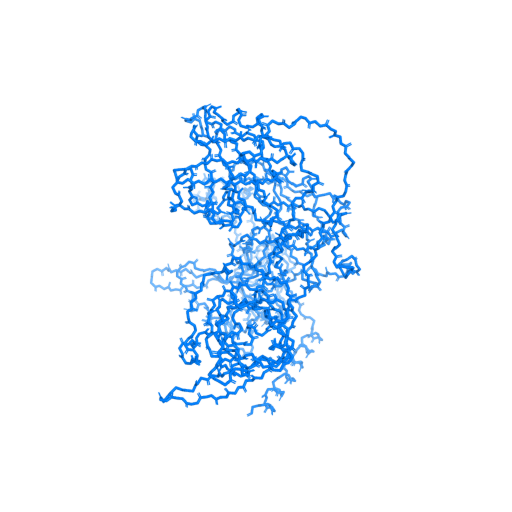7.476 -17.007 13.864 1.00 90.81 422 HIS A C 1
ATOM 3355 O O . HIS A 1 422 ? -16.458 -17.676 14.047 1.00 90.81 422 HIS A O 1
ATOM 3361 N N . ALA A 1 423 ? -17.680 -16.311 12.741 1.00 86.94 423 ALA A N 1
ATOM 3362 C CA . ALA A 1 423 ? -16.728 -16.308 11.632 1.00 86.94 423 ALA A CA 1
ATOM 3363 C C . ALA A 1 423 ? -15.378 -15.701 12.043 1.00 86.94 423 ALA A C 1
ATOM 3365 O O . ALA A 1 423 ? -14.330 -16.251 11.706 1.00 86.94 423 ALA A O 1
ATOM 3366 N N . ALA A 1 424 ? -15.391 -14.631 12.843 1.00 89.25 424 ALA A N 1
ATOM 3367 C CA . ALA A 1 424 ? -14.179 -14.042 13.404 1.00 89.25 424 ALA A CA 1
ATOM 3368 C C . ALA A 1 424 ? -13.414 -15.058 14.271 1.00 89.25 424 ALA A C 1
ATOM 3370 O O . ALA A 1 424 ? -12.213 -15.254 14.082 1.00 89.25 424 ALA A O 1
ATOM 3371 N N . LYS A 1 425 ? -14.097 -15.772 15.178 1.00 89.75 425 LYS A N 1
ATOM 3372 C CA . LYS A 1 425 ? -13.466 -16.840 15.976 1.00 89.75 425 LYS A CA 1
ATOM 3373 C C . LYS A 1 425 ? -12.881 -17.945 15.095 1.00 89.75 425 LYS A C 1
ATOM 3375 O O . LYS A 1 425 ? -11.736 -18.342 15.309 1.00 89.75 425 LYS A O 1
ATOM 3380 N N . ALA A 1 426 ? -13.626 -18.409 14.092 1.00 87.75 426 ALA A N 1
ATOM 3381 C CA . ALA A 1 426 ? -13.168 -19.443 13.166 1.00 87.75 426 ALA A CA 1
ATOM 3382 C C . ALA A 1 426 ? -11.927 -19.007 12.367 1.00 87.75 426 ALA A C 1
ATOM 3384 O O . ALA A 1 426 ? -11.012 -19.807 12.173 1.00 87.75 426 ALA A O 1
ATOM 3385 N N . LEU A 1 427 ? -11.855 -17.733 11.967 1.00 84.06 427 LEU A N 1
ATOM 3386 C CA . LEU A 1 427 ? -10.681 -17.161 11.309 1.00 84.06 427 LEU A CA 1
ATOM 3387 C C . LEU A 1 427 ? -9.447 -17.261 12.214 1.00 84.06 427 LEU A C 1
ATOM 3389 O O . LEU A 1 427 ? -8.404 -17.737 11.774 1.00 84.06 427 LEU A O 1
ATOM 3393 N N . THR A 1 428 ? -9.576 -16.939 13.504 1.00 82.19 428 THR A N 1
ATOM 3394 C CA . THR A 1 428 ? -8.435 -17.004 14.438 1.00 82.19 428 THR A CA 1
ATOM 3395 C C . THR A 1 428 ? -7.902 -18.413 14.693 1.00 82.19 428 THR A C 1
ATOM 3397 O O . THR A 1 428 ? -6.734 -18.566 15.045 1.00 82.19 428 THR A O 1
ATOM 3400 N N . LEU A 1 429 ? -8.705 -19.457 14.454 1.00 79.25 429 LEU A N 1
ATOM 3401 C CA . LEU A 1 429 ? -8.232 -20.846 14.507 1.00 79.25 429 LEU A CA 1
ATOM 3402 C C . LEU A 1 429 ? -7.269 -21.177 13.359 1.00 79.25 429 LEU A C 1
ATOM 3404 O O . LEU A 1 429 ? -6.418 -22.053 13.516 1.00 79.25 429 LEU A O 1
ATOM 3408 N N . ARG A 1 430 ? -7.389 -20.468 12.229 1.00 74.19 430 ARG A N 1
ATOM 3409 C CA . ARG A 1 430 ? -6.508 -20.606 11.061 1.00 74.19 430 ARG A CA 1
ATOM 3410 C C . ARG A 1 430 ? -5.206 -19.817 11.205 1.00 74.19 430 ARG A C 1
ATOM 3412 O O . ARG A 1 430 ? -4.304 -20.020 10.401 1.00 74.19 430 ARG A O 1
ATOM 3419 N N . MET A 1 431 ? -5.104 -18.950 12.214 1.00 69.62 431 MET A N 1
ATOM 3420 C CA . MET A 1 431 ? -3.908 -18.146 12.446 1.00 69.62 431 MET A CA 1
ATOM 3421 C C . MET A 1 431 ? -2.767 -18.992 13.027 1.00 69.62 431 MET A C 1
ATOM 3423 O O . MET A 1 431 ? -2.943 -19.778 13.975 1.00 69.62 431 MET A O 1
ATOM 3427 N N . ASN A 1 432 ? -1.570 -18.795 12.482 1.00 63.66 432 ASN A N 1
ATOM 3428 C CA . ASN A 1 432 ? -0.333 -19.385 12.982 1.00 63.66 432 ASN A CA 1
ATOM 3429 C C . ASN A 1 432 ? 0.251 -18.560 14.144 1.00 63.66 432 ASN A C 1
ATOM 3431 O O . ASN A 1 432 ? -0.229 -17.483 14.508 1.00 63.66 432 ASN A O 1
ATOM 3435 N N . ASN A 1 433 ? 1.298 -19.083 14.788 1.00 58.44 433 ASN A N 1
ATOM 3436 C CA . ASN A 1 433 ? 1.878 -18.455 15.976 1.00 58.44 433 ASN A CA 1
ATOM 3437 C C . ASN A 1 433 ? 2.442 -17.052 15.660 1.00 58.44 433 ASN A C 1
ATOM 3439 O O . ASN A 1 433 ? 3.377 -16.938 14.872 1.00 58.44 433 ASN A O 1
ATOM 3443 N N . LYS A 1 434 ? 1.946 -16.027 16.382 1.00 58.84 434 LYS A N 1
ATOM 3444 C CA . LYS A 1 434 ? 2.280 -14.581 16.300 1.00 58.84 434 LYS A CA 1
ATOM 3445 C C . LYS A 1 434 ? 1.582 -13.756 15.204 1.00 58.84 434 LYS A C 1
ATOM 3447 O O . LYS A 1 434 ? 1.968 -12.605 15.007 1.00 58.84 434 LYS A O 1
ATOM 3452 N N . GLU A 1 435 ? 0.558 -14.278 14.537 1.00 69.56 435 GLU A N 1
ATOM 3453 C CA . GLU A 1 435 ? -0.229 -13.486 13.579 1.00 69.56 435 GLU A CA 1
ATOM 3454 C C . GLU A 1 435 ? -1.221 -12.537 14.291 1.00 69.56 435 GLU A C 1
ATOM 3456 O O . GLU A 1 435 ? -1.751 -12.844 15.368 1.00 69.56 435 GLU A O 1
ATOM 3461 N N . GLU A 1 436 ? -1.457 -11.366 13.690 1.00 82.81 436 GLU A N 1
ATOM 3462 C CA . GLU A 1 436 ? -2.476 -10.393 14.104 1.00 82.81 436 GLU A CA 1
ATOM 3463 C C . GLU A 1 436 ? -3.486 -10.204 12.967 1.00 82.81 436 GLU A C 1
ATOM 3465 O O . GLU A 1 436 ? -3.074 -10.001 11.829 1.00 82.81 436 GLU A O 1
ATOM 3470 N N . GLU A 1 437 ? -4.783 -10.228 13.281 1.00 83.38 437 GLU A N 1
ATOM 3471 C CA . GLU A 1 437 ? -5.864 -10.016 12.310 1.00 83.38 437 GLU A CA 1
ATOM 3472 C C . GLU A 1 437 ? -6.694 -8.799 12.712 1.00 83.38 437 GLU A C 1
ATOM 3474 O O . GLU A 1 437 ? -6.925 -8.547 13.900 1.00 83.38 437 GLU A O 1
ATOM 3479 N N . TYR A 1 438 ? -7.189 -8.069 11.718 1.00 85.81 438 TYR A N 1
ATOM 3480 C CA . TYR A 1 438 ? -8.058 -6.915 11.888 1.00 85.81 438 TYR A CA 1
ATOM 3481 C C . TYR A 1 438 ? -9.437 -7.209 11.287 1.00 85.81 438 TYR A C 1
ATOM 3483 O O . TYR A 1 438 ? -9.578 -7.346 10.076 1.00 85.81 438 TYR A O 1
ATOM 3491 N N . VAL A 1 439 ? -10.468 -7.287 12.133 1.00 88.31 439 VAL A N 1
ATOM 3492 C CA . VAL A 1 439 ? -11.849 -7.600 11.718 1.00 88.31 439 VAL A CA 1
ATOM 3493 C C . VAL A 1 439 ? -12.845 -6.582 12.262 1.00 88.31 439 VAL A C 1
ATOM 3495 O O . VAL A 1 439 ? -12.647 -6.034 13.350 1.00 88.31 439 VAL A O 1
ATOM 3498 N N . THR A 1 440 ? -13.910 -6.312 11.509 1.00 88.88 440 THR A N 1
ATOM 3499 C CA . THR A 1 440 ? -15.044 -5.541 12.026 1.00 88.88 440 THR A CA 1
ATOM 3500 C C . THR A 1 440 ? -16.120 -6.515 12.451 1.00 88.88 440 THR A C 1
ATOM 3502 O O . THR A 1 440 ? -16.550 -7.347 11.655 1.00 88.88 440 THR A O 1
ATOM 3505 N N . ILE A 1 441 ? -16.576 -6.384 13.692 1.00 91.44 441 ILE A N 1
ATOM 3506 C CA . ILE A 1 441 ? -17.703 -7.150 14.219 1.00 91.44 441 ILE A CA 1
ATOM 3507 C C . ILE A 1 441 ? -18.843 -6.208 14.587 1.00 91.44 441 ILE A C 1
ATOM 3509 O O . ILE A 1 441 ? -18.633 -5.120 15.125 1.00 91.44 441 ILE A O 1
ATOM 3513 N N . PHE A 1 442 ? -20.059 -6.645 14.294 1.00 90.00 442 PHE A N 1
ATOM 3514 C CA . PHE A 1 442 ? -21.286 -5.933 14.618 1.00 90.00 442 PHE A CA 1
ATOM 3515 C C . PHE A 1 442 ? -21.958 -6.644 15.781 1.00 90.00 442 PHE A C 1
ATOM 3517 O O . PHE A 1 442 ? -22.211 -7.842 15.702 1.00 90.00 442 PHE A O 1
ATOM 3524 N N . GLY A 1 443 ? -22.263 -5.932 16.861 1.00 91.69 443 GLY A N 1
ATOM 3525 C CA . GLY A 1 443 ? -22.839 -6.580 18.033 1.00 91.69 443 GLY A CA 1
ATOM 3526 C C . GLY A 1 443 ? -23.356 -5.615 19.082 1.00 91.69 443 GLY A C 1
ATOM 3527 O O . GLY A 1 443 ? -23.232 -4.396 18.956 1.00 91.69 443 GLY A O 1
ATOM 3528 N N . ARG A 1 444 ? -23.970 -6.182 20.117 1.00 93.88 444 ARG A N 1
ATOM 3529 C CA . ARG A 1 444 ? -24.437 -5.454 21.299 1.00 93.88 444 ARG A CA 1
ATOM 3530 C C . ARG A 1 444 ? -23.550 -5.764 22.484 1.00 93.88 444 ARG A C 1
ATOM 3532 O O . ARG A 1 444 ? -23.095 -6.894 22.620 1.00 93.88 444 ARG A O 1
ATOM 3539 N N . ILE A 1 445 ? -23.338 -4.778 23.346 1.00 94.75 445 ILE A N 1
ATOM 3540 C CA . ILE A 1 445 ? -22.640 -4.999 24.612 1.00 94.75 445 ILE A CA 1
ATOM 3541 C C . ILE A 1 445 ? -23.633 -5.621 25.599 1.00 94.75 445 ILE A C 1
ATOM 3543 O O . ILE A 1 445 ? -24.679 -5.024 25.873 1.00 94.75 445 ILE A O 1
ATOM 3547 N N . SER A 1 446 ? -23.330 -6.820 26.106 1.00 92.94 446 SER A N 1
ATOM 3548 C CA . SER A 1 446 ? -24.143 -7.492 27.131 1.00 92.94 446 SER A CA 1
ATOM 3549 C C . SER A 1 446 ? -23.740 -7.054 28.533 1.00 92.94 446 SER A C 1
ATOM 3551 O O . SER A 1 446 ? -24.588 -6.634 29.315 1.00 92.94 446 SER A O 1
ATOM 3553 N N . THR A 1 447 ? -22.452 -7.160 28.860 1.00 92.69 447 THR A N 1
ATOM 3554 C CA . THR A 1 447 ? -21.943 -6.948 30.217 1.00 92.69 447 THR A CA 1
ATOM 3555 C C . THR A 1 447 ? -20.468 -6.551 30.226 1.00 92.69 447 THR A C 1
ATOM 3557 O O . THR A 1 447 ? -19.750 -6.720 29.239 1.00 92.69 447 THR A O 1
ATOM 3560 N N . PHE A 1 448 ? -20.008 -6.047 31.368 1.00 93.88 448 PHE A N 1
ATOM 3561 C CA . PHE A 1 448 ? -18.628 -5.649 31.628 1.00 93.88 448 PHE A CA 1
ATOM 3562 C C . PHE A 1 448 ? -18.062 -6.432 32.818 1.00 93.88 448 PHE A C 1
ATOM 3564 O O . PHE A 1 448 ? -18.771 -6.757 33.769 1.00 93.88 448 PHE A O 1
ATOM 3571 N N . ASN A 1 449 ? -16.754 -6.688 32.807 1.00 92.12 449 ASN A N 1
ATOM 3572 C CA . ASN A 1 449 ? -16.046 -7.164 33.993 1.00 92.12 449 ASN A CA 1
ATOM 3573 C C . ASN A 1 449 ? -15.954 -6.054 35.047 1.00 92.12 449 ASN A C 1
ATOM 3575 O O . ASN A 1 449 ? -15.681 -4.905 34.710 1.00 92.12 449 ASN A O 1
ATOM 3579 N N . ARG A 1 450 ? -16.068 -6.418 36.334 1.00 86.75 450 ARG A N 1
ATOM 3580 C CA . ARG A 1 450 ? -16.005 -5.469 37.468 1.00 86.75 450 ARG A CA 1
ATOM 3581 C C . ARG A 1 450 ? -14.700 -4.660 37.518 1.00 86.75 450 ARG A C 1
ATOM 3583 O O . ARG A 1 450 ? -14.701 -3.501 37.913 1.00 86.75 450 ARG A O 1
ATOM 3590 N N . ASN A 1 451 ? -13.586 -5.258 37.092 1.00 89.19 451 ASN A N 1
ATOM 3591 C CA . ASN A 1 451 ? -12.276 -4.606 37.076 1.00 89.19 451 ASN A CA 1
ATOM 3592 C C . ASN A 1 451 ? -12.106 -3.760 35.805 1.00 89.19 451 ASN A C 1
ATOM 3594 O O . ASN A 1 451 ? -11.608 -4.255 34.795 1.00 89.19 451 ASN A O 1
ATOM 3598 N N . LEU A 1 452 ? -12.519 -2.494 35.870 1.00 92.56 452 LEU A N 1
ATOM 3599 C CA . LEU A 1 452 ? -12.452 -1.551 34.746 1.00 92.56 452 LEU A CA 1
ATOM 3600 C C . LEU A 1 452 ? -11.100 -0.835 34.631 1.00 92.56 452 LEU A C 1
ATOM 3602 O O . LEU A 1 452 ? -10.650 -0.512 33.531 1.00 92.56 452 LEU A O 1
ATOM 3606 N N . ILE A 1 453 ? -10.450 -0.583 35.766 1.00 94.50 453 ILE A N 1
ATOM 3607 C CA . ILE A 1 453 ? -9.253 0.254 35.875 1.00 94.50 453 ILE A CA 1
ATOM 3608 C C . ILE A 1 453 ? -8.138 -0.446 36.653 1.00 94.50 453 ILE A C 1
ATOM 3610 O O . ILE A 1 453 ? -8.360 -1.436 37.353 1.00 94.50 453 ILE A O 1
ATOM 3614 N N . TYR A 1 454 ? -6.924 0.088 36.550 1.00 94.62 454 TYR A N 1
ATOM 3615 C CA . TYR A 1 454 ? -5.796 -0.305 37.387 1.00 94.62 454 TYR A CA 1
ATOM 3616 C C . TYR A 1 454 ? -4.902 0.887 37.738 1.00 94.62 454 TYR A C 1
ATOM 3618 O O . TYR A 1 454 ? -4.833 1.876 37.010 1.00 94.62 454 TYR A O 1
ATOM 3626 N N . GLU A 1 455 ? -4.172 0.753 38.843 1.00 95.06 455 GLU A N 1
ATOM 3627 C CA . GLU A 1 455 ? -3.166 1.715 39.297 1.00 95.06 455 GLU A CA 1
ATOM 3628 C C . GLU A 1 455 ? -1.863 1.519 38.510 1.00 95.06 455 GLU A C 1
ATOM 3630 O O . GLU A 1 455 ? -1.202 0.472 38.583 1.00 95.06 455 GLU A O 1
ATOM 3635 N N . GLY A 1 456 ? -1.502 2.512 37.700 1.00 95.31 456 GLY A N 1
ATOM 3636 C CA . GLY A 1 456 ? -0.316 2.494 36.854 1.00 95.31 456 GLY A CA 1
ATOM 3637 C C . GLY A 1 456 ? 0.675 3.605 37.179 1.00 95.31 456 GLY A C 1
ATOM 3638 O O . GLY A 1 456 ? 0.386 4.560 37.899 1.00 95.31 456 GLY A O 1
ATOM 3639 N N . CYS A 1 457 ? 1.879 3.458 36.629 1.00 94.19 457 CYS A N 1
ATOM 3640 C CA . CYS A 1 457 ? 2.964 4.416 36.802 1.00 94.19 457 CYS A CA 1
ATOM 3641 C C . CYS A 1 457 ? 2.578 5.817 36.278 1.00 94.19 457 CYS A C 1
ATOM 3643 O O . CYS A 1 457 ? 2.080 5.911 35.159 1.00 94.19 457 CYS A O 1
ATOM 3645 N N . PRO A 1 458 ? 2.842 6.904 37.029 1.00 93.19 458 PRO A N 1
ATOM 3646 C CA . PRO A 1 458 ? 2.498 8.264 36.603 1.00 93.19 458 PRO A CA 1
ATOM 3647 C C . PRO A 1 458 ? 3.502 8.873 35.606 1.00 93.19 458 PRO A C 1
ATOM 3649 O O . PRO A 1 458 ? 3.258 9.950 35.070 1.00 93.19 458 PRO A O 1
ATOM 3652 N N . GLN A 1 459 ? 4.639 8.211 35.355 1.00 90.44 459 GLN A N 1
ATOM 3653 C CA . GLN A 1 459 ? 5.683 8.721 34.463 1.00 90.44 459 GLN A CA 1
ATOM 3654 C C . GLN A 1 459 ? 5.200 8.863 33.018 1.00 90.44 459 GLN A C 1
ATOM 3656 O O . GLN A 1 459 ? 4.471 8.012 32.496 1.00 90.44 459 GLN A O 1
ATOM 3661 N N . LEU A 1 460 ? 5.690 9.904 32.338 1.00 84.75 460 LEU A N 1
ATOM 3662 C CA . LEU A 1 460 ? 5.376 10.162 30.936 1.00 84.75 460 LEU A CA 1
ATOM 3663 C C . LEU A 1 460 ? 5.723 8.927 30.082 1.00 84.75 460 LEU A C 1
ATOM 3665 O O . LEU A 1 460 ? 6.834 8.403 30.138 1.00 84.75 460 LEU A O 1
ATOM 3669 N N . ASN A 1 461 ? 4.761 8.445 29.291 1.00 84.69 461 ASN A N 1
ATOM 3670 C CA . ASN A 1 461 ? 4.878 7.252 28.433 1.00 84.69 461 ASN A CA 1
ATOM 3671 C C . ASN A 1 461 ? 5.061 5.896 29.161 1.00 84.69 461 ASN A C 1
ATOM 3673 O O . ASN A 1 461 ? 5.417 4.884 28.535 1.00 84.69 461 ASN A O 1
ATOM 3677 N N . CYS A 1 462 ? 4.762 5.814 30.461 1.00 88.81 462 CYS A N 1
ATOM 3678 C CA . CYS A 1 462 ? 4.688 4.548 31.188 1.00 88.81 462 CYS A CA 1
ATOM 3679 C C . CYS A 1 462 ? 3.260 4.260 31.660 1.00 88.81 462 CYS A C 1
ATOM 3681 O O . CYS A 1 462 ? 2.710 4.994 32.458 1.00 88.81 462 CYS A O 1
ATOM 3683 N N . LYS A 1 463 ? 2.677 3.145 31.205 1.00 91.12 463 LYS A N 1
ATOM 3684 C CA . LYS A 1 463 ? 1.352 2.667 31.647 1.00 91.12 463 LYS A CA 1
ATOM 3685 C C . LYS A 1 463 ? 1.433 1.346 32.412 1.00 91.12 463 LYS A C 1
ATOM 3687 O O . LYS A 1 463 ? 0.476 0.579 32.464 1.00 91.12 463 LYS A O 1
ATOM 3692 N N . LYS A 1 464 ? 2.617 0.992 32.921 1.00 93.62 464 LYS A N 1
ATOM 3693 C CA . LYS A 1 464 ? 2.823 -0.303 33.580 1.00 93.62 464 LYS A CA 1
ATOM 3694 C C . LYS A 1 464 ? 2.103 -0.297 34.930 1.00 93.62 464 LYS A C 1
ATOM 3696 O O . LYS A 1 464 ? 2.276 0.652 35.691 1.00 93.62 464 LYS A O 1
ATOM 3701 N N . LYS A 1 465 ? 1.330 -1.353 35.210 1.00 94.94 465 LYS A N 1
ATOM 3702 C CA . LYS A 1 465 ? 0.695 -1.573 36.516 1.00 94.94 465 LYS A CA 1
ATOM 3703 C C . LYS A 1 465 ? 1.756 -1.562 37.618 1.00 94.94 465 LYS A C 1
ATOM 3705 O O . LYS A 1 465 ? 2.799 -2.206 37.461 1.00 94.94 465 LYS A O 1
ATOM 3710 N N . LEU A 1 466 ? 1.494 -0.809 38.681 1.00 95.00 466 LEU A N 1
ATOM 3711 C CA . LEU A 1 466 ? 2.386 -0.717 39.831 1.00 95.00 466 LEU A CA 1
ATOM 3712 C C . LEU A 1 466 ? 2.278 -1.972 40.697 1.00 95.00 466 LEU A C 1
ATOM 3714 O O . LEU A 1 466 ? 1.257 -2.660 40.719 1.00 95.00 466 LEU A O 1
ATOM 3718 N N . ILE A 1 467 ? 3.374 -2.284 41.379 1.00 95.12 467 ILE A N 1
ATOM 3719 C CA . ILE A 1 467 ? 3.475 -3.391 42.327 1.00 95.12 467 ILE A CA 1
ATOM 3720 C C . ILE A 1 467 ? 3.814 -2.783 43.682 1.00 95.12 467 ILE A C 1
ATOM 3722 O O . ILE A 1 467 ? 4.645 -1.884 43.747 1.00 95.12 467 ILE A O 1
ATOM 3726 N N . ILE A 1 468 ? 3.213 -3.276 44.758 1.00 92.69 468 ILE A N 1
ATOM 3727 C CA . ILE A 1 468 ? 3.565 -2.841 46.110 1.00 92.69 468 ILE A CA 1
ATOM 3728 C C . ILE A 1 468 ? 4.787 -3.648 46.570 1.00 92.69 468 ILE A C 1
ATOM 3730 O O . ILE A 1 468 ? 4.738 -4.878 46.623 1.00 92.69 468 ILE A O 1
ATOM 3734 N N . LYS A 1 469 ? 5.891 -2.963 46.884 1.00 92.00 469 LYS A N 1
ATOM 3735 C CA . LYS A 1 469 ? 7.098 -3.535 47.501 1.00 92.00 469 LYS A CA 1
ATOM 3736 C C . LYS A 1 469 ? 7.460 -2.714 48.733 1.00 92.00 469 LYS A C 1
ATOM 3738 O O . LYS A 1 469 ? 7.660 -1.510 48.620 1.00 92.00 469 LYS A O 1
ATOM 3743 N N . ASN A 1 470 ? 7.576 -3.364 49.892 1.00 89.62 470 ASN A N 1
ATOM 3744 C CA . ASN A 1 470 ? 7.902 -2.712 51.169 1.00 89.62 470 ASN A CA 1
ATOM 3745 C C . ASN A 1 470 ? 7.002 -1.491 51.454 1.00 89.62 470 ASN A C 1
ATOM 3747 O O . ASN A 1 470 ? 7.500 -0.414 51.762 1.00 89.62 470 ASN A O 1
ATOM 3751 N N . ASN A 1 471 ? 5.685 -1.646 51.277 1.00 90.56 471 ASN A N 1
ATOM 3752 C CA . ASN A 1 471 ? 4.667 -0.589 51.393 1.00 90.56 471 ASN A CA 1
ATOM 3753 C C . ASN A 1 471 ? 4.797 0.609 50.432 1.00 90.56 471 ASN A C 1
ATOM 3755 O O . ASN A 1 471 ? 3.987 1.525 50.513 1.00 90.56 471 ASN A O 1
ATOM 3759 N N . ASN A 1 472 ? 5.731 0.582 49.480 1.00 92.50 472 ASN A N 1
ATOM 3760 C CA . ASN A 1 472 ? 5.881 1.619 48.462 1.00 92.50 472 ASN A CA 1
ATOM 3761 C C . ASN A 1 472 ? 5.477 1.094 47.082 1.00 92.50 472 ASN A C 1
ATOM 3763 O O . ASN A 1 472 ? 5.643 -0.091 46.767 1.00 92.50 472 ASN A O 1
ATOM 3767 N N . TYR A 1 473 ? 4.974 1.982 46.224 1.00 94.50 473 TYR A N 1
ATOM 3768 C CA . TYR A 1 473 ? 4.752 1.646 44.823 1.00 94.50 473 TYR A CA 1
ATOM 3769 C C . TYR A 1 473 ? 6.085 1.409 44.121 1.00 94.50 473 TYR A C 1
ATOM 3771 O O . TYR A 1 473 ? 7.032 2.166 44.292 1.00 94.50 473 TYR A O 1
ATOM 3779 N N . PHE A 1 474 ? 6.147 0.380 43.283 1.00 95.50 474 PHE A N 1
ATOM 3780 C CA . PHE A 1 474 ? 7.298 0.051 42.457 1.00 95.50 474 PHE A CA 1
ATOM 3781 C C . PHE A 1 474 ? 6.859 -0.174 41.011 1.00 95.50 474 PHE A C 1
ATOM 3783 O O . PHE A 1 474 ? 5.978 -0.991 40.718 1.00 95.50 474 PHE A O 1
ATOM 3790 N N . CYS A 1 475 ? 7.503 0.532 40.084 1.00 95.31 475 CYS A N 1
ATOM 3791 C CA . CYS A 1 475 ? 7.293 0.351 38.655 1.00 95.31 475 CYS A CA 1
ATOM 3792 C C . CYS A 1 475 ? 8.406 -0.527 38.063 1.00 95.31 475 CYS A C 1
ATOM 3794 O O . CYS A 1 475 ? 9.530 -0.048 37.924 1.00 95.31 475 CYS A O 1
ATOM 3796 N N . PRO A 1 476 ? 8.125 -1.762 37.605 1.00 93.06 476 PRO A N 1
ATOM 3797 C CA . PRO A 1 476 ? 9.161 -2.640 37.056 1.00 93.06 476 PRO A CA 1
ATOM 3798 C C . PRO A 1 476 ? 9.678 -2.186 35.683 1.00 93.06 476 PRO A C 1
ATOM 3800 O O . PRO A 1 476 ? 10.760 -2.585 35.277 1.00 93.06 476 PRO A O 1
ATOM 3803 N N . LYS A 1 477 ? 8.909 -1.368 34.947 1.00 92.12 477 LYS A N 1
ATOM 3804 C CA . LYS A 1 477 ? 9.315 -0.863 33.624 1.00 92.12 477 LYS A CA 1
ATOM 3805 C C . LYS A 1 477 ? 10.286 0.315 33.736 1.00 92.12 477 LYS A C 1
ATOM 3807 O O . LYS A 1 477 ? 11.242 0.381 32.979 1.00 92.12 477 LYS A O 1
ATOM 3812 N N . CYS A 1 478 ? 10.008 1.246 34.645 1.00 90.94 478 CYS A N 1
ATOM 3813 C CA . CYS A 1 478 ? 10.846 2.424 34.878 1.00 90.94 478 CYS A CA 1
ATOM 3814 C C . CYS A 1 478 ? 11.914 2.180 35.953 1.00 90.94 478 CYS A C 1
ATOM 3816 O O . CYS A 1 478 ? 12.797 3.010 36.113 1.00 90.94 478 CYS A O 1
ATOM 3818 N N . ASN A 1 479 ? 11.814 1.063 36.680 1.00 93.50 479 ASN A N 1
ATOM 3819 C CA . ASN A 1 479 ? 12.662 0.704 37.812 1.00 93.50 479 ASN A CA 1
ATOM 3820 C C . ASN A 1 479 ? 12.752 1.813 38.880 1.00 93.50 479 ASN A C 1
ATOM 3822 O O . ASN A 1 479 ? 13.831 2.137 39.364 1.00 93.50 479 ASN A O 1
ATOM 3826 N N . ILE A 1 480 ? 11.608 2.413 39.222 1.00 92.38 480 ILE A N 1
ATOM 3827 C CA . ILE A 1 480 ? 11.502 3.528 40.178 1.00 92.38 480 ILE A CA 1
ATOM 3828 C C . ILE A 1 480 ? 10.417 3.251 41.223 1.00 92.38 480 ILE A C 1
ATOM 3830 O O . ILE A 1 480 ? 9.525 2.425 40.992 1.00 92.38 480 ILE A O 1
ATOM 3834 N N . TYR A 1 481 ? 10.461 4.010 42.317 1.00 94.88 481 TYR A N 1
ATOM 3835 C CA . TYR A 1 481 ? 9.435 4.045 43.356 1.00 94.88 481 TYR A CA 1
ATOM 3836 C C . TYR A 1 481 ? 8.668 5.372 43.288 1.00 94.88 481 TYR A C 1
ATOM 3838 O O . TYR A 1 481 ? 9.127 6.357 43.861 1.00 94.88 481 TYR A O 1
ATOM 3846 N N . PRO A 1 482 ? 7.569 5.462 42.515 1.00 92.44 482 PRO A N 1
ATOM 3847 C CA . PRO A 1 482 ? 6.806 6.700 42.427 1.00 92.44 482 PRO A CA 1
ATOM 3848 C C . PRO A 1 482 ? 6.033 6.964 43.727 1.00 92.44 482 PRO A C 1
ATOM 3850 O O . PRO A 1 482 ? 5.525 6.035 44.349 1.00 92.44 482 PRO A O 1
ATOM 3853 N N . GLU A 1 483 ? 5.903 8.238 44.098 1.00 92.12 483 GLU A N 1
ATOM 3854 C CA . GLU A 1 483 ? 5.145 8.668 45.286 1.00 92.12 483 GLU A CA 1
ATOM 3855 C C . GLU A 1 483 ? 3.629 8.479 45.124 1.00 92.12 483 GLU A C 1
ATOM 3857 O O . GLU A 1 483 ? 2.906 8.312 46.102 1.00 92.12 483 GLU A O 1
ATOM 3862 N N . SER A 1 484 ? 3.140 8.482 43.882 1.00 92.56 484 SER A N 1
ATOM 3863 C CA . SER A 1 484 ? 1.722 8.356 43.546 1.00 92.56 484 SER A CA 1
ATOM 3864 C C . SER A 1 484 ? 1.493 7.440 42.342 1.00 92.56 484 SER A C 1
ATOM 3866 O O . SER A 1 484 ? 2.429 6.954 41.695 1.00 92.56 484 SER A O 1
ATOM 3868 N N . PHE A 1 485 ? 0.222 7.200 42.030 1.00 93.81 485 PHE A N 1
ATOM 3869 C CA . PHE A 1 485 ? -0.214 6.431 40.872 1.00 93.81 485 PHE A CA 1
ATOM 3870 C C . PHE A 1 485 ? -1.196 7.236 40.018 1.00 93.81 485 PHE A C 1
ATOM 3872 O O . PHE A 1 485 ? -1.732 8.259 40.442 1.00 93.81 485 PHE A O 1
ATOM 3879 N N . LYS A 1 486 ? -1.454 6.742 38.806 1.00 94.56 486 LYS A N 1
ATOM 3880 C CA . LYS A 1 486 ? -2.542 7.213 37.945 1.00 94.56 486 LYS A CA 1
ATOM 3881 C C . LYS A 1 486 ? -3.446 6.039 37.572 1.00 94.56 486 LYS A C 1
ATOM 3883 O O . LYS A 1 486 ? -2.944 4.940 37.331 1.00 94.56 486 LYS A O 1
ATOM 3888 N N . TYR A 1 487 ? -4.758 6.263 37.510 1.00 95.38 487 TYR A N 1
ATOM 3889 C CA . TYR A 1 487 ? -5.693 5.270 36.987 1.00 95.38 487 TYR A CA 1
ATOM 3890 C C . TYR A 1 487 ? -5.603 5.170 35.461 1.00 95.38 487 TYR A C 1
ATOM 3892 O O . TYR A 1 487 ? -5.561 6.180 34.757 1.00 95.38 487 TYR A O 1
ATOM 3900 N N . PHE A 1 488 ? -5.580 3.937 34.964 1.00 95.38 488 PHE A N 1
ATOM 3901 C CA . PHE A 1 488 ? -5.628 3.599 33.542 1.00 95.38 488 PHE A CA 1
ATOM 3902 C C . PHE A 1 488 ? -6.738 2.584 33.293 1.00 95.38 488 PHE A C 1
ATOM 3904 O O . PHE A 1 488 ? -6.997 1.729 34.145 1.00 95.38 488 PHE A O 1
ATOM 3911 N N . TYR A 1 489 ? -7.363 2.644 32.119 1.00 95.50 489 TYR A N 1
ATOM 3912 C CA . TYR A 1 489 ? -8.415 1.699 31.757 1.00 95.50 489 TYR A CA 1
ATOM 3913 C C . TYR A 1 489 ? -7.845 0.391 31.210 1.00 95.50 489 TYR A C 1
ATOM 3915 O O . TYR A 1 489 ? -6.994 0.369 30.315 1.00 95.50 489 TYR A O 1
ATOM 3923 N N . LEU A 1 490 ? -8.409 -0.708 31.700 1.00 94.50 490 LEU A N 1
ATOM 3924 C CA . LEU A 1 490 ? -8.305 -2.045 31.130 1.00 94.50 490 LEU A CA 1
ATOM 3925 C C . LEU A 1 490 ? -9.702 -2.662 31.167 1.00 94.50 490 LEU A C 1
ATOM 3927 O O . LEU A 1 490 ? -9.999 -3.538 31.977 1.00 94.50 490 LEU A O 1
ATOM 3931 N N . VAL A 1 491 ? -10.578 -2.162 30.304 1.00 94.94 491 VAL A N 1
ATOM 3932 C CA . VAL A 1 491 ? -11.979 -2.573 30.296 1.00 94.94 491 VAL A CA 1
ATOM 3933 C C . VAL A 1 491 ? -12.111 -3.859 29.500 1.00 94.94 491 VAL A C 1
ATOM 3935 O O . VAL A 1 491 ? -11.627 -3.949 28.374 1.00 94.94 491 VAL A O 1
ATOM 3938 N N . SER A 1 492 ? -12.770 -4.854 30.085 1.00 95.69 492 SER A N 1
ATOM 3939 C CA . SER A 1 492 ? -13.106 -6.115 29.428 1.00 95.69 492 SER A CA 1
ATOM 3940 C C . SER A 1 492 ? -14.618 -6.264 29.421 1.00 95.69 492 SER A C 1
ATOM 3942 O O . SER A 1 492 ? -15.229 -6.218 30.486 1.00 95.69 492 SER A O 1
ATOM 3944 N N . PHE A 1 493 ? -15.212 -6.440 28.247 1.00 95.69 493 PHE A N 1
ATOM 3945 C CA . PHE A 1 493 ? -16.663 -6.499 28.079 1.00 95.69 493 PHE A CA 1
ATOM 3946 C C . PHE A 1 493 ? -17.061 -7.530 27.036 1.00 95.69 493 PHE A C 1
ATOM 3948 O O . PHE A 1 493 ? -16.289 -7.840 26.127 1.00 95.69 493 PHE A O 1
ATOM 3955 N N . GLU A 1 494 ? -18.255 -8.082 27.193 1.00 95.88 494 GLU A N 1
ATOM 3956 C CA . GLU A 1 494 ? -18.802 -9.065 26.275 1.00 95.88 494 GLU A CA 1
ATOM 3957 C C . GLU A 1 494 ? -19.674 -8.374 25.225 1.00 95.88 494 GLU A C 1
ATOM 3959 O O . GLU A 1 494 ? -20.540 -7.550 25.529 1.00 95.88 494 GLU A O 1
ATOM 3964 N N . VAL A 1 495 ? -19.417 -8.728 23.971 1.00 96.44 495 VAL A N 1
ATOM 3965 C CA . VAL A 1 495 ? -20.210 -8.338 22.811 1.00 96.44 495 VAL A CA 1
ATOM 3966 C C . VAL A 1 495 ? -20.866 -9.581 22.236 1.00 96.44 495 VAL A C 1
ATOM 3968 O O . VAL A 1 495 ? -20.218 -10.620 22.136 1.00 96.44 495 VAL A O 1
ATOM 3971 N N . TYR A 1 496 ? -22.128 -9.487 21.832 1.00 95.69 496 TYR A N 1
ATOM 3972 C CA . TYR A 1 496 ? -22.849 -10.597 21.218 1.00 95.69 496 TYR A CA 1
ATOM 3973 C C . TYR A 1 496 ? -23.585 -10.191 19.937 1.00 95.69 496 TYR A C 1
ATOM 3975 O O . TYR A 1 496 ? -24.012 -9.044 19.762 1.00 95.69 496 TYR A O 1
ATOM 3983 N N . ASP A 1 497 ? -23.729 -11.164 19.044 1.00 92.62 497 ASP A N 1
ATOM 3984 C CA . ASP A 1 497 ? -24.528 -11.113 17.826 1.00 92.62 497 ASP A CA 1
ATOM 3985 C C . ASP A 1 497 ? -25.350 -12.409 17.688 1.00 92.62 497 ASP A C 1
ATOM 3987 O O . ASP A 1 497 ? -25.426 -13.216 18.614 1.00 92.62 497 ASP A O 1
ATOM 3991 N N . HIS A 1 498 ? -26.006 -12.607 16.544 1.00 88.50 498 HIS A N 1
ATOM 3992 C CA . HIS A 1 498 ? -26.813 -13.805 16.288 1.00 88.50 498 HIS A CA 1
ATOM 3993 C C . HIS A 1 498 ? -25.976 -15.095 16.164 1.00 88.50 498 HIS A C 1
ATOM 3995 O O . HIS A 1 498 ? -26.531 -16.188 16.210 1.00 88.50 498 HIS A O 1
ATOM 4001 N N . SER A 1 499 ? -24.658 -14.982 15.985 1.00 92.44 499 SER A N 1
ATOM 4002 C CA . SER A 1 499 ? -23.734 -16.099 15.772 1.00 92.44 499 SER A CA 1
ATOM 4003 C C . SER A 1 499 ? -22.978 -16.514 17.045 1.00 92.44 499 SER A C 1
ATOM 4005 O O . SER A 1 499 ? -22.405 -17.605 17.101 1.00 92.44 499 SER A O 1
ATOM 4007 N N . GLY A 1 500 ? -22.963 -15.668 18.080 1.00 94.00 500 GLY A N 1
ATOM 4008 C CA . GLY A 1 500 ? -22.388 -15.978 19.388 1.00 94.00 500 GLY A CA 1
ATOM 4009 C C . GLY A 1 500 ? -21.981 -14.736 20.180 1.00 94.00 500 GLY A C 1
ATOM 4010 O O . GLY A 1 500 ? -22.391 -13.620 19.878 1.00 94.00 500 GLY A O 1
ATOM 4011 N N . SER A 1 501 ? -21.143 -14.930 21.202 1.00 95.75 501 SER A N 1
ATOM 4012 C CA . SER A 1 501 ? -20.580 -13.847 22.017 1.00 95.75 501 SER A CA 1
ATOM 4013 C C . SER A 1 501 ? -19.053 -13.862 22.053 1.00 95.75 501 SER A C 1
ATOM 4015 O O . SER A 1 501 ? -18.420 -14.894 21.814 1.00 95.75 501 SER A O 1
ATOM 4017 N N . LEU A 1 502 ? -18.432 -12.716 22.320 1.00 95.50 502 LEU A N 1
ATOM 4018 C CA . LEU A 1 502 ? -16.986 -12.536 22.355 1.00 95.50 502 LEU A CA 1
ATOM 4019 C C . LEU A 1 502 ? -16.592 -11.477 23.384 1.00 95.50 502 LEU A C 1
ATOM 4021 O O . LEU A 1 502 ? -17.162 -10.392 23.430 1.00 95.50 502 LEU A O 1
ATOM 4025 N N . TRP A 1 503 ? -15.562 -11.781 24.169 1.00 96.00 503 TRP A N 1
ATOM 4026 C CA . TRP A 1 503 ? -14.978 -10.835 25.111 1.00 96.00 503 TRP A CA 1
ATOM 4027 C C . TRP A 1 503 ? -13.931 -9.959 24.428 1.00 96.00 503 TRP A C 1
ATOM 4029 O O . TRP A 1 503 ? -12.934 -10.461 23.903 1.00 96.00 503 TRP A O 1
ATOM 4039 N N . LEU A 1 504 ? -14.146 -8.648 24.477 1.00 96.25 504 LEU A N 1
ATOM 4040 C CA . LEU A 1 504 ? -13.256 -7.629 23.939 1.00 96.25 504 LEU A CA 1
ATOM 4041 C C . LEU A 1 504 ? -12.566 -6.862 25.063 1.00 96.25 504 LEU A C 1
ATOM 4043 O O . LEU A 1 504 ? -13.102 -6.715 26.162 1.00 96.25 504 LEU A O 1
ATOM 4047 N N . LYS A 1 505 ? -11.377 -6.333 24.766 1.00 96.38 505 LYS A N 1
ATOM 4048 C CA . LYS A 1 505 ? -10.642 -5.417 25.640 1.00 96.38 505 LYS A CA 1
ATOM 4049 C C . LYS A 1 505 ? -10.545 -4.030 25.014 1.00 96.38 505 LYS A C 1
ATOM 4051 O O . LYS A 1 505 ? -10.160 -3.912 23.852 1.00 96.38 505 LYS A O 1
ATOM 4056 N N . ALA A 1 506 ? -10.814 -2.993 25.798 1.00 95.69 506 ALA A N 1
ATOM 4057 C CA . ALA A 1 506 ? -10.577 -1.597 25.439 1.00 95.69 506 ALA A CA 1
ATOM 4058 C C . ALA A 1 506 ? -9.617 -0.945 26.442 1.00 95.69 506 ALA A C 1
ATOM 4060 O O . ALA A 1 506 ? -9.675 -1.202 27.647 1.00 95.69 506 ALA A O 1
ATOM 4061 N N . PHE A 1 507 ? -8.723 -0.102 25.927 1.00 93.75 507 PHE A N 1
ATOM 4062 C CA . PHE A 1 507 ? -7.695 0.585 26.707 1.00 93.75 507 PHE A CA 1
ATOM 4063 C C . PHE A 1 507 ? -7.887 2.097 26.625 1.00 93.75 507 PHE A C 1
ATOM 4065 O O . PHE A 1 507 ? -8.192 2.614 25.549 1.00 93.75 507 PHE A O 1
ATOM 4072 N N . ASP A 1 508 ? -7.641 2.777 27.745 1.00 91.56 508 ASP A N 1
ATOM 4073 C CA . ASP A 1 508 ? -7.601 4.239 27.913 1.00 91.56 508 ASP A CA 1
ATOM 4074 C C . ASP A 1 508 ? -8.558 5.005 26.994 1.00 91.56 508 ASP A C 1
ATOM 4076 O O . ASP A 1 508 ? -9.760 4.904 27.181 1.00 91.56 508 ASP A O 1
ATOM 4080 N N . GLU A 1 509 ? -8.051 5.713 25.981 1.00 89.50 509 GLU A N 1
ATOM 4081 C CA . GLU A 1 509 ? -8.835 6.582 25.095 1.00 89.50 509 GLU A CA 1
ATOM 4082 C C . GLU A 1 509 ? -10.057 5.878 24.477 1.00 89.50 509 GLU A C 1
ATOM 4084 O O . GLU A 1 509 ? -11.124 6.470 24.347 1.00 89.50 509 GLU A O 1
ATOM 4089 N N . CYS A 1 510 ? -9.930 4.600 24.107 1.00 90.94 510 CYS A N 1
ATOM 4090 C CA . CYS A 1 510 ? -11.052 3.839 23.561 1.00 90.94 510 CYS A CA 1
ATOM 4091 C C . CYS A 1 510 ? -12.089 3.519 24.647 1.00 90.94 510 CYS A C 1
ATOM 4093 O O . CYS A 1 510 ? -13.286 3.659 24.412 1.00 90.94 510 CYS A O 1
ATOM 4095 N N . ALA A 1 511 ? -11.638 3.145 25.845 1.00 93.56 511 ALA A N 1
ATOM 4096 C CA . ALA A 1 511 ? -12.518 2.878 26.979 1.00 93.56 511 ALA A CA 1
ATOM 4097 C C . ALA A 1 511 ? -13.203 4.153 27.504 1.00 93.56 511 ALA A C 1
ATOM 4099 O O . ALA A 1 511 ? -14.385 4.106 27.828 1.00 93.56 511 ALA A O 1
ATOM 4100 N N . GLU A 1 512 ? -12.496 5.287 27.525 1.00 93.06 512 GLU A N 1
ATOM 4101 C CA . GLU A 1 512 ? -13.034 6.608 27.877 1.00 93.06 512 GLU A CA 1
ATOM 4102 C C . GLU A 1 512 ? -14.168 7.013 26.947 1.00 93.06 512 GLU A C 1
ATOM 4104 O O . GLU A 1 512 ? -15.219 7.443 27.415 1.00 93.06 512 GLU A O 1
ATOM 4109 N N . LYS A 1 513 ? -13.986 6.815 25.636 1.00 91.44 513 LYS A N 1
ATOM 4110 C CA . LYS A 1 513 ? -15.045 7.066 24.655 1.00 91.44 513 LYS A CA 1
ATOM 4111 C C . LYS A 1 513 ? -16.249 6.153 24.896 1.00 91.44 513 LYS A C 1
ATOM 4113 O O . LYS A 1 513 ? -17.368 6.652 24.947 1.00 91.44 513 LYS A O 1
ATOM 4118 N N . ILE A 1 514 ? -16.023 4.848 25.097 1.00 92.19 514 ILE A N 1
ATOM 4119 C CA . ILE A 1 514 ? -17.106 3.876 25.328 1.00 92.19 514 ILE A CA 1
ATOM 4120 C C . ILE A 1 514 ? -17.892 4.215 26.600 1.00 92.19 514 ILE A C 1
ATOM 4122 O O . ILE A 1 514 ? -19.112 4.232 26.564 1.00 92.19 514 ILE A O 1
ATOM 4126 N N . LEU A 1 515 ? -17.223 4.482 27.723 1.00 92.44 515 LEU A N 1
ATOM 4127 C CA . LEU A 1 515 ? -17.894 4.701 29.012 1.00 92.44 515 LEU A CA 1
ATOM 4128 C C . LEU A 1 515 ? -18.324 6.158 29.248 1.00 92.44 515 LEU A C 1
ATOM 4130 O O . LEU A 1 515 ? -19.068 6.425 30.189 1.00 92.44 515 LEU A O 1
ATOM 4134 N N . GLY A 1 516 ? -17.840 7.111 28.447 1.00 91.25 516 GLY A N 1
ATOM 4135 C CA . GLY A 1 516 ? -18.133 8.540 28.609 1.00 91.25 516 GLY A CA 1
ATOM 4136 C C . GLY A 1 516 ? -17.578 9.155 29.902 1.00 91.25 516 GLY A C 1
ATOM 4137 O O . GLY A 1 516 ? -18.078 10.186 30.349 1.00 91.25 516 GLY A O 1
ATOM 4138 N N . LYS A 1 517 ? -16.585 8.511 30.530 1.00 92.94 517 LYS A N 1
ATOM 4139 C CA . LYS A 1 517 ? -15.944 8.930 31.789 1.00 92.94 517 LYS A CA 1
ATOM 4140 C C . LYS A 1 517 ? -14.446 8.672 31.733 1.00 92.94 517 LYS A C 1
ATOM 4142 O O . LYS A 1 517 ? -14.011 7.649 31.202 1.00 92.94 517 LYS A O 1
ATOM 4147 N N . THR A 1 518 ? -13.656 9.551 32.332 1.00 94.69 518 THR A N 1
ATOM 4148 C CA . THR A 1 518 ? -12.205 9.383 32.487 1.00 94.69 518 THR A CA 1
ATOM 4149 C C . THR A 1 518 ? -11.869 8.258 33.467 1.00 94.69 518 THR A C 1
ATOM 4151 O O . THR A 1 518 ? -12.657 7.929 34.359 1.00 94.69 518 THR A O 1
ATOM 4154 N N . ALA A 1 519 ? -10.675 7.669 33.338 1.00 94.69 519 ALA A N 1
ATOM 4155 C CA . ALA A 1 519 ? -10.242 6.598 34.246 1.00 94.69 519 ALA A CA 1
ATOM 4156 C C . ALA A 1 519 ? -10.191 7.058 35.715 1.00 94.69 519 ALA A C 1
ATOM 4158 O O . ALA A 1 519 ? -10.460 6.268 36.620 1.00 94.69 519 ALA A O 1
ATOM 4159 N N . SER A 1 520 ? -9.871 8.335 35.946 1.00 94.00 520 SER A N 1
ATOM 4160 C CA . SER A 1 520 ? -9.852 8.938 37.280 1.00 94.00 520 SER A CA 1
ATOM 4161 C C . SER A 1 520 ? -11.251 9.047 37.884 1.00 94.00 520 SER A C 1
ATOM 4163 O O . SER A 1 520 ? -11.438 8.633 39.022 1.00 94.00 520 SER A O 1
ATOM 4165 N N . GLU A 1 521 ? -12.244 9.519 37.120 1.00 93.81 521 GLU A N 1
ATOM 4166 C CA . GLU A 1 521 ? -13.634 9.620 37.597 1.00 93.81 521 GLU A CA 1
ATOM 4167 C C . GLU A 1 521 ? -14.200 8.251 37.984 1.00 93.81 521 GLU A C 1
ATOM 4169 O O . GLU A 1 521 ? -14.863 8.120 39.011 1.00 93.81 521 GLU A O 1
ATOM 4174 N N . VAL A 1 522 ? -13.911 7.214 37.189 1.00 92.75 522 VAL A N 1
ATOM 4175 C CA . VAL A 1 522 ? -14.299 5.841 37.538 1.00 92.75 522 VAL A CA 1
ATOM 4176 C C . VAL A 1 522 ? -13.553 5.360 38.780 1.00 92.75 522 VAL A C 1
ATOM 4178 O O . VAL A 1 522 ? -14.168 4.739 39.641 1.00 92.75 522 VAL A O 1
ATOM 4181 N N . GLY A 1 523 ? -12.271 5.696 38.937 1.00 92.38 523 GLY A N 1
ATOM 4182 C CA . GLY A 1 523 ? -11.527 5.412 40.167 1.00 92.38 523 GLY A CA 1
ATOM 4183 C C . GLY A 1 523 ? -12.153 6.033 41.410 1.00 92.38 523 GLY A C 1
ATOM 4184 O O . GLY A 1 523 ? -12.317 5.348 42.418 1.00 92.38 523 GLY A O 1
ATOM 4185 N N . ASP A 1 524 ? -12.588 7.287 41.323 1.00 91.62 524 ASP A N 1
ATOM 4186 C CA . ASP A 1 524 ? -13.246 7.977 42.433 1.00 91.62 524 ASP A CA 1
ATOM 4187 C C . ASP A 1 524 ? -14.598 7.347 42.794 1.00 91.62 524 ASP A C 1
ATOM 4189 O O . ASP A 1 524 ? -14.926 7.247 43.977 1.00 91.62 524 ASP A O 1
ATOM 4193 N N . ILE A 1 525 ? -15.372 6.889 41.802 1.00 90.19 525 ILE A N 1
ATOM 4194 C CA . ILE A 1 525 ? -16.636 6.166 42.028 1.00 90.19 525 ILE A CA 1
ATOM 4195 C C . ILE A 1 525 ? -16.369 4.853 42.775 1.00 90.19 525 ILE A C 1
ATOM 4197 O O . ILE A 1 525 ? -16.986 4.605 43.809 1.00 90.19 525 ILE A O 1
ATOM 4201 N N . ILE A 1 526 ? -15.405 4.059 42.298 1.00 89.56 526 ILE A N 1
ATOM 4202 C CA . ILE A 1 526 ? -15.049 2.757 42.887 1.00 89.56 526 ILE A CA 1
ATOM 4203 C C . ILE A 1 526 ? -14.490 2.915 44.311 1.00 89.56 526 ILE A C 1
ATOM 4205 O O . ILE A 1 526 ? -14.729 2.074 45.177 1.00 89.56 526 ILE A O 1
ATOM 4209 N N . ASN A 1 527 ? -13.749 3.994 44.576 1.00 88.12 527 ASN A N 1
ATOM 4210 C CA . ASN A 1 527 ? -13.201 4.270 45.905 1.00 88.12 527 ASN A CA 1
ATOM 4211 C C . ASN A 1 527 ? -14.269 4.736 46.903 1.00 88.12 527 ASN A C 1
ATOM 4213 O O . ASN A 1 527 ? -14.164 4.421 48.090 1.00 88.12 527 ASN A O 1
ATOM 4217 N N . LYS A 1 528 ? -15.275 5.491 46.441 1.00 90.00 528 LYS A N 1
ATOM 4218 C CA . LYS A 1 528 ? -16.394 5.957 47.276 1.00 90.00 528 LYS A CA 1
ATOM 4219 C C . LYS A 1 528 ? -17.357 4.829 47.624 1.00 90.00 528 LYS A C 1
ATOM 4221 O O . LYS A 1 528 ? -17.827 4.778 48.756 1.00 90.00 528 LYS A O 1
ATOM 4226 N N . ASP A 1 529 ? -17.621 3.941 46.671 1.00 87.50 529 ASP A N 1
ATOM 4227 C CA . ASP A 1 529 ? -18.489 2.786 46.856 1.00 87.50 529 ASP A CA 1
ATOM 4228 C C . ASP A 1 529 ? -17.801 1.513 46.352 1.00 87.50 529 ASP A C 1
ATOM 4230 O O . ASP A 1 529 ? -17.716 1.245 45.152 1.00 87.50 529 ASP A O 1
ATOM 4234 N N . LYS A 1 530 ? -17.316 0.695 47.292 1.00 78.38 530 LYS A N 1
ATOM 4235 C CA . LYS A 1 530 ? -16.665 -0.579 46.958 1.00 78.38 530 LYS A CA 1
ATOM 4236 C C . LYS A 1 530 ? -17.635 -1.577 46.323 1.00 78.38 530 LYS A C 1
ATOM 4238 O O . LYS A 1 530 ? -17.180 -2.452 45.580 1.00 78.38 530 LYS A O 1
ATOM 4243 N N . ASP A 1 531 ? -18.935 -1.429 46.568 1.00 82.81 531 ASP A N 1
ATOM 4244 C CA . ASP A 1 531 ? -20.004 -2.262 46.017 1.00 82.81 531 ASP A CA 1
ATOM 4245 C C . ASP A 1 531 ? -20.766 -1.581 44.876 1.00 82.81 531 ASP A C 1
ATOM 4247 O O . ASP A 1 531 ? -21.872 -2.003 44.535 1.00 82.81 531 ASP A O 1
ATOM 4251 N N . PHE A 1 532 ? -20.123 -0.604 44.218 1.00 85.00 532 PHE A N 1
ATOM 4252 C CA . PHE A 1 532 ? -20.673 0.064 43.043 1.00 85.00 532 PHE A CA 1
ATOM 4253 C C . PHE A 1 532 ? -21.216 -0.943 42.021 1.00 85.00 532 PHE A C 1
ATOM 4255 O O . PHE A 1 532 ? -20.597 -1.973 41.708 1.00 85.00 532 PHE A O 1
ATOM 4262 N N . ASN A 1 533 ? -22.366 -0.609 41.442 1.00 85.75 533 ASN A N 1
ATOM 4263 C CA . ASN A 1 533 ? -22.925 -1.392 40.363 1.00 85.75 533 ASN A CA 1
ATOM 4264 C C . ASN A 1 533 ? -22.328 -0.932 39.030 1.00 85.75 533 ASN A C 1
ATOM 4266 O O . ASN A 1 533 ? -22.398 0.237 38.656 1.00 85.75 533 ASN A O 1
ATOM 4270 N N . ILE A 1 534 ? -21.767 -1.868 38.265 1.00 85.81 534 ILE A N 1
ATOM 4271 C CA . ILE A 1 534 ? -21.200 -1.569 36.947 1.00 85.81 534 ILE A CA 1
ATOM 4272 C C . ILE A 1 534 ? -22.234 -0.990 35.973 1.00 85.81 534 ILE A C 1
ATOM 4274 O O . ILE A 1 534 ? -21.879 -0.209 35.089 1.00 85.81 534 ILE A O 1
ATOM 4278 N N . TYR A 1 535 ? -23.514 -1.325 36.165 1.00 85.19 535 TYR A N 1
ATOM 4279 C CA . TYR A 1 535 ? -24.613 -0.753 35.394 1.00 85.19 535 TYR A CA 1
ATOM 4280 C C . TYR A 1 535 ? -24.718 0.766 35.567 1.00 85.19 535 TYR A C 1
ATOM 4282 O O . TYR A 1 535 ? -25.043 1.443 34.598 1.00 85.19 535 TYR A O 1
ATOM 4290 N N . ASP A 1 536 ? -24.358 1.336 36.719 1.00 85.44 536 ASP A N 1
ATOM 4291 C CA . ASP A 1 536 ? -24.423 2.792 36.925 1.00 85.44 536 ASP A CA 1
ATOM 4292 C C . ASP A 1 536 ? -23.408 3.547 36.057 1.00 85.44 536 ASP A C 1
ATOM 4294 O O . ASP A 1 536 ? -23.621 4.704 35.691 1.00 85.44 536 ASP A O 1
ATOM 4298 N N . ILE A 1 537 ? -22.317 2.870 35.686 1.00 87.62 537 ILE A N 1
ATOM 4299 C CA . ILE A 1 537 ? -21.264 3.400 34.815 1.00 87.62 537 ILE A CA 1
ATOM 4300 C C . ILE A 1 537 ? -21.588 3.123 33.341 1.00 87.62 537 ILE A C 1
ATOM 4302 O O . ILE A 1 537 ? -21.328 3.970 32.492 1.00 87.62 537 ILE A O 1
ATOM 4306 N N . ALA A 1 538 ? -22.146 1.950 33.029 1.00 89.25 538 ALA A N 1
ATOM 4307 C CA . ALA A 1 538 ? -22.260 1.446 31.658 1.00 89.25 538 ALA A CA 1
ATOM 4308 C C . ALA A 1 538 ? -23.693 1.398 31.087 1.00 89.25 538 ALA A C 1
ATOM 4310 O O . ALA A 1 538 ? -23.883 0.934 29.960 1.00 89.25 538 ALA A O 1
ATOM 4311 N N . LYS A 1 539 ? -24.712 1.871 31.819 1.00 88.31 539 LYS A N 1
ATOM 4312 C CA . LYS A 1 539 ? -26.128 1.805 31.396 1.00 88.31 539 LYS A CA 1
ATOM 4313 C C . LYS A 1 539 ? -26.386 2.360 29.995 1.00 88.31 539 LYS A C 1
ATOM 4315 O O . LYS A 1 539 ? -27.181 1.789 29.259 1.00 88.31 539 LYS A O 1
ATOM 4320 N N . ASP A 1 540 ? -25.693 3.433 29.618 1.00 87.12 540 ASP A N 1
ATOM 4321 C CA . ASP A 1 540 ? -25.968 4.168 28.382 1.00 87.12 540 ASP A CA 1
ATOM 4322 C C . ASP A 1 540 ? -25.372 3.485 27.144 1.00 87.12 540 ASP A C 1
ATOM 4324 O O . ASP A 1 540 ? -25.660 3.907 26.020 1.00 87.12 540 ASP A O 1
ATOM 4328 N N . VAL A 1 541 ? -24.562 2.435 27.341 1.00 90.62 541 VAL A N 1
ATOM 4329 C CA . VAL A 1 541 ? -23.932 1.652 26.268 1.00 90.62 541 VAL A CA 1
ATOM 4330 C C . VAL A 1 541 ? -24.362 0.192 26.213 1.00 90.62 541 VAL A C 1
ATOM 4332 O O . VAL A 1 541 ? -24.242 -0.454 25.173 1.00 90.62 541 VAL A O 1
ATOM 4335 N N . ILE A 1 542 ? -24.892 -0.350 27.305 1.00 89.88 542 ILE A N 1
ATOM 4336 C CA . ILE A 1 542 ? -25.430 -1.713 27.324 1.00 89.88 542 ILE A CA 1
ATOM 4337 C C . ILE A 1 542 ? -26.671 -1.797 26.409 1.00 89.88 542 ILE A C 1
ATOM 4339 O O . ILE A 1 542 ? -27.436 -0.846 26.279 1.00 89.88 542 ILE A O 1
ATOM 4343 N N . GLN A 1 543 ? -26.854 -2.936 25.730 1.00 80.75 543 GLN A N 1
ATOM 4344 C CA . GLN A 1 543 ? -27.947 -3.231 24.776 1.00 80.75 543 GLN A CA 1
ATOM 4345 C C . GLN A 1 543 ? -28.024 -2.379 23.496 1.00 80.75 543 GLN A C 1
ATOM 4347 O O . GLN A 1 543 ? -28.809 -2.699 22.596 1.00 80.75 543 GLN A O 1
ATOM 4352 N N . LYS A 1 544 ? -27.185 -1.355 23.340 1.00 87.69 544 LYS A N 1
ATOM 4353 C CA . LYS A 1 544 ? -27.030 -0.649 22.065 1.00 87.69 544 LYS A CA 1
ATOM 4354 C C . LYS A 1 544 ? -26.155 -1.438 21.098 1.00 87.69 544 LYS A C 1
ATOM 4356 O O . LYS A 1 544 ? -25.361 -2.289 21.502 1.00 87.69 544 LYS A O 1
ATOM 4361 N N . ARG A 1 545 ? -26.337 -1.181 19.802 1.00 88.25 545 ARG A N 1
ATOM 4362 C CA . ARG A 1 545 ? -25.644 -1.889 18.723 1.00 88.25 545 ARG A CA 1
ATOM 4363 C C . ARG A 1 545 ? -24.499 -1.044 18.183 1.00 88.25 545 ARG A C 1
ATOM 4365 O O . ARG A 1 545 ? -24.656 0.144 17.907 1.00 88.25 545 ARG A O 1
ATOM 4372 N N . TYR A 1 546 ? -23.356 -1.687 18.014 1.00 92.00 546 TYR A N 1
ATOM 4373 C CA . TYR A 1 546 ? -22.113 -1.038 17.640 1.00 92.00 546 TYR A CA 1
ATOM 4374 C C . TYR A 1 546 ? -21.403 -1.817 16.540 1.00 92.00 546 TYR A C 1
ATOM 4376 O O . TYR A 1 546 ? -21.531 -3.038 16.425 1.00 92.00 546 TYR A O 1
ATOM 4384 N N . SER A 1 547 ? -20.614 -1.083 15.766 1.00 90.75 547 SER A N 1
ATOM 4385 C CA . SER A 1 547 ? -19.564 -1.620 14.914 1.00 90.75 547 SER A CA 1
ATOM 4386 C C . SER A 1 547 ? -18.252 -1.500 15.679 1.00 90.75 547 SER A C 1
ATOM 4388 O O . SER A 1 547 ? -17.865 -0.395 16.060 1.00 90.75 547 SER A O 1
ATOM 4390 N N . PHE A 1 548 ? -17.582 -2.621 15.930 1.00 93.06 548 PHE A N 1
ATOM 4391 C CA . PHE A 1 548 ? -16.281 -2.659 16.588 1.00 93.06 548 PHE A CA 1
ATOM 4392 C C . PHE A 1 548 ? -15.214 -3.061 15.587 1.00 93.06 548 PHE A C 1
ATOM 4394 O O . PHE A 1 548 ? -15.304 -4.122 14.974 1.00 93.06 548 PHE A O 1
ATOM 4401 N N . GLN A 1 549 ? -14.165 -2.255 15.482 1.00 91.06 549 GLN A N 1
ATOM 4402 C CA . GLN A 1 549 ? -12.959 -2.623 14.753 1.00 91.06 549 GLN A CA 1
ATOM 4403 C C . GLN A 1 549 ? -11.980 -3.233 15.737 1.00 91.06 549 GLN A C 1
ATOM 4405 O O . GLN A 1 549 ? -11.485 -2.570 16.654 1.00 91.06 549 GLN A O 1
ATOM 4410 N N . VAL A 1 550 ? -11.735 -4.524 15.565 1.00 92.06 550 VAL A N 1
ATOM 4411 C CA . VAL A 1 550 ? -11.072 -5.356 16.558 1.00 92.06 550 VAL A CA 1
ATOM 4412 C C . VAL A 1 550 ? -9.792 -5.924 15.978 1.00 92.06 550 VAL A C 1
ATOM 4414 O O . VAL A 1 550 ? -9.762 -6.431 14.860 1.00 92.06 550 VAL A O 1
ATOM 4417 N N . LYS A 1 551 ? -8.729 -5.847 16.774 1.00 91.56 551 LYS A N 1
ATOM 4418 C CA . LYS A 1 551 ? -7.476 -6.546 16.530 1.00 91.56 551 LYS A CA 1
ATOM 4419 C C . LYS A 1 551 ? -7.465 -7.854 17.315 1.00 91.56 551 LYS A C 1
ATOM 4421 O O . LYS A 1 551 ? -7.485 -7.818 18.548 1.00 91.56 551 LYS A O 1
ATOM 4426 N N . ALA A 1 552 ? -7.400 -8.983 16.624 1.00 90.56 552 ALA A N 1
ATOM 4427 C CA . ALA A 1 552 ? -7.163 -10.292 17.213 1.00 90.56 552 ALA A CA 1
ATOM 4428 C C . ALA A 1 552 ? -5.657 -10.578 17.237 1.00 90.56 552 ALA A C 1
ATOM 4430 O O . ALA A 1 552 ? -4.979 -10.428 16.226 1.00 90.56 552 ALA A O 1
ATOM 4431 N N . SER A 1 553 ? -5.121 -10.975 18.389 1.00 88.19 553 SER A N 1
ATOM 4432 C CA . SER A 1 553 ? -3.716 -11.367 18.540 1.00 88.19 553 SER A CA 1
ATOM 4433 C C . SER A 1 553 ? -3.638 -12.714 19.245 1.00 88.19 553 SER A C 1
ATOM 4435 O O . SER A 1 553 ? -4.094 -12.843 20.386 1.00 88.19 553 SER A O 1
ATOM 4437 N N . THR A 1 554 ? -3.075 -13.714 18.568 1.00 84.31 554 THR A N 1
ATOM 4438 C CA . THR A 1 554 ? -2.961 -15.080 19.094 1.00 84.31 554 THR A CA 1
ATOM 4439 C C . THR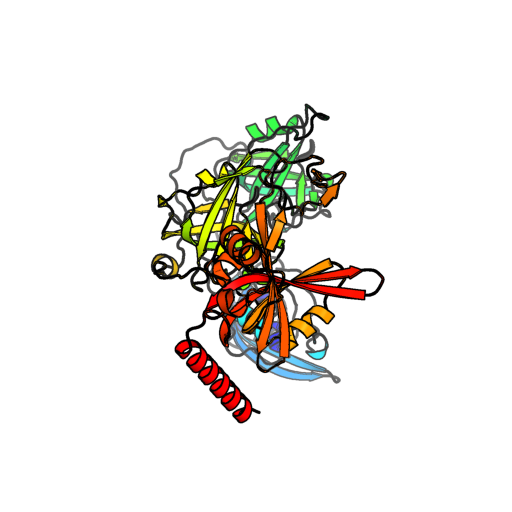 A 1 554 ? -1.573 -15.311 19.683 1.00 84.31 554 THR A C 1
ATOM 4441 O O . THR A 1 554 ? -0.550 -15.154 19.013 1.00 84.31 554 THR A O 1
ATOM 4444 N N . GLN A 1 555 ? -1.532 -15.711 20.954 1.00 78.44 555 GLN A N 1
ATOM 4445 C CA . GLN A 1 555 ? -0.308 -16.078 21.662 1.00 78.44 555 GLN A CA 1
ATOM 4446 C C . GLN A 1 555 ? -0.409 -17.521 22.153 1.00 78.44 555 GLN A C 1
ATOM 4448 O O . GLN A 1 555 ? -1.458 -17.957 22.626 1.00 78.44 555 GLN A O 1
ATOM 4453 N N . VAL A 1 556 ? 0.694 -18.262 22.055 1.00 76.56 556 VAL A N 1
ATOM 4454 C CA . VAL A 1 556 ? 0.800 -19.608 22.627 1.00 76.56 556 VAL A CA 1
ATOM 4455 C C . VAL A 1 556 ? 1.513 -19.504 23.959 1.00 76.56 556 VAL A C 1
ATOM 4457 O O . VAL A 1 556 ? 2.672 -19.092 24.014 1.00 76.56 556 VAL A O 1
ATOM 4460 N N . TYR A 1 557 ? 0.821 -19.873 25.031 1.00 68.75 557 TYR A N 1
ATOM 4461 C CA . TYR A 1 557 ? 1.398 -19.942 26.366 1.00 68.75 557 TYR A CA 1
ATOM 4462 C C . TYR A 1 557 ? 1.172 -21.338 26.937 1.00 68.75 557 TYR A C 1
ATOM 4464 O O . TYR A 1 557 ? 0.029 -21.775 27.061 1.00 68.75 557 TYR A O 1
ATOM 4472 N N . LYS A 1 558 ? 2.265 -22.036 27.280 1.00 69.69 558 LYS A N 1
ATOM 4473 C CA . LYS A 1 558 ? 2.240 -23.401 27.841 1.00 69.69 558 LYS A CA 1
ATOM 4474 C C . LYS A 1 558 ? 1.297 -24.338 27.065 1.00 69.69 558 LYS A C 1
ATOM 4476 O O . LYS A 1 558 ? 0.359 -24.872 27.638 1.00 69.69 558 LYS A O 1
ATOM 4481 N N . GLU A 1 559 ? 1.501 -24.443 25.749 1.00 71.94 559 GLU A N 1
ATOM 4482 C CA . GLU A 1 559 ? 0.727 -25.302 24.824 1.00 71.94 559 GLU A CA 1
ATOM 4483 C C . GLU A 1 559 ? -0.755 -24.925 24.624 1.00 71.94 559 GLU A C 1
ATOM 4485 O O . GLU A 1 559 ? -1.418 -25.479 23.751 1.00 71.94 559 GLU A O 1
ATOM 4490 N N . SER A 1 560 ? -1.268 -23.913 25.330 1.00 73.50 560 SER A N 1
ATOM 4491 C CA . SER A 1 560 ? -2.599 -23.350 25.088 1.00 73.50 560 SER A CA 1
ATOM 4492 C C . SER A 1 560 ? -2.529 -22.136 24.151 1.00 73.50 560 SER A C 1
ATOM 4494 O O . SER A 1 560 ? -1.766 -21.191 24.384 1.00 73.50 560 SER A O 1
ATOM 4496 N N . LYS A 1 561 ? -3.317 -22.155 23.065 1.00 75.75 561 LYS A N 1
ATOM 4497 C CA . LYS A 1 561 ? -3.535 -20.982 22.203 1.00 75.75 561 LYS A CA 1
ATOM 4498 C C . LYS A 1 561 ? -4.548 -20.061 22.883 1.00 75.75 561 LYS A C 1
ATOM 4500 O O . LYS A 1 561 ? -5.678 -20.468 23.137 1.00 75.75 561 LYS A O 1
ATOM 4505 N N . SER A 1 562 ? -4.154 -18.821 23.156 1.00 83.31 562 SER A N 1
ATOM 4506 C CA . SER A 1 562 ? -5.050 -17.784 23.667 1.00 83.31 562 SER A CA 1
ATOM 4507 C C . SER A 1 562 ? -5.083 -16.605 22.706 1.00 83.31 562 SER A C 1
ATOM 4509 O O . SER A 1 562 ? -4.044 -16.027 22.378 1.00 83.31 562 SER A O 1
ATOM 4511 N N . THR A 1 563 ? -6.282 -16.234 22.265 1.00 88.12 563 THR A N 1
ATOM 4512 C CA . THR A 1 563 ? -6.494 -15.075 21.398 1.00 88.12 563 THR A CA 1
ATOM 4513 C C . THR A 1 563 ? -7.018 -13.910 22.222 1.00 88.12 563 THR A C 1
ATOM 4515 O O . THR A 1 563 ? -8.051 -14.006 22.884 1.00 88.12 563 THR A O 1
ATOM 4518 N N . THR A 1 564 ? -6.297 -12.793 22.182 1.00 90.81 564 THR A N 1
ATOM 4519 C CA . THR A 1 564 ? -6.735 -11.537 22.790 1.00 90.81 564 THR A CA 1
ATOM 4520 C C . THR A 1 564 ? -7.355 -10.643 21.727 1.00 90.81 564 THR A C 1
ATOM 4522 O O . THR A 1 564 ? -6.738 -10.382 20.698 1.00 90.81 564 THR A O 1
ATOM 4525 N N . TRP A 1 565 ? -8.550 -10.137 22.016 1.00 93.88 565 TRP A N 1
ATOM 4526 C CA . TRP A 1 565 ? -9.323 -9.272 21.132 1.00 93.88 565 TRP A CA 1
ATOM 4527 C C . TRP A 1 565 ? -9.313 -7.849 21.679 1.00 93.88 565 TRP A C 1
ATOM 4529 O O . TRP A 1 565 ? -9.773 -7.609 22.796 1.00 93.88 565 TRP A O 1
ATOM 4539 N N . ILE A 1 566 ? -8.737 -6.915 20.926 1.00 94.62 566 ILE A N 1
ATOM 4540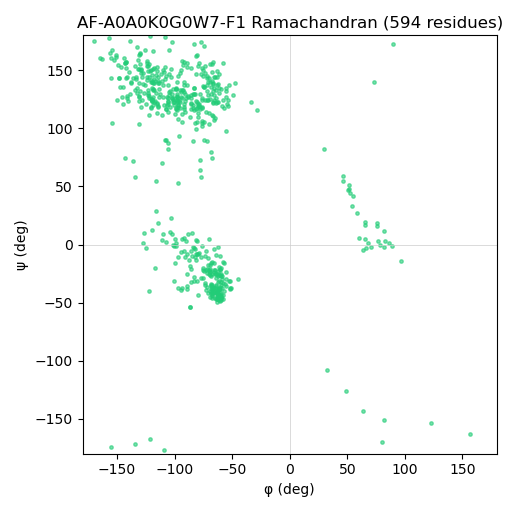 C CA . ILE A 1 566 ? -8.527 -5.531 21.361 1.00 94.62 566 ILE A CA 1
ATOM 4541 C C . ILE A 1 566 ? -9.276 -4.587 20.434 1.00 94.62 566 ILE A C 1
ATOM 4543 O O . ILE A 1 566 ? -8.965 -4.507 19.245 1.00 94.62 566 ILE A O 1
ATOM 4547 N N . VAL A 1 567 ? -10.202 -3.818 20.993 1.00 94.38 567 VAL A N 1
ATOM 4548 C CA . VAL A 1 567 ? -10.911 -2.768 20.264 1.00 94.38 567 VAL A CA 1
ATOM 4549 C C . VAL A 1 567 ? -9.919 -1.674 19.889 1.00 94.38 567 VAL A C 1
ATOM 4551 O O . VAL A 1 567 ? -9.223 -1.121 20.741 1.00 94.38 567 VAL A O 1
ATOM 4554 N N . GLN A 1 568 ? -9.814 -1.408 18.592 1.00 89.31 568 GLN A N 1
ATOM 4555 C CA . GLN A 1 568 ? -9.055 -0.281 18.057 1.00 89.31 568 GLN A CA 1
ATOM 4556 C C . GLN A 1 568 ? -9.936 0.958 17.953 1.00 89.31 568 GLN A C 1
ATOM 4558 O O . GLN A 1 568 ? -9.449 2.072 18.122 1.00 89.31 568 GLN A O 1
ATOM 4563 N N . ASP A 1 569 ? -11.211 0.754 17.629 1.00 87.69 569 ASP A N 1
ATOM 4564 C CA . ASP A 1 569 ? -12.191 1.807 17.415 1.00 87.69 569 ASP A CA 1
ATOM 4565 C C . ASP A 1 569 ? -13.602 1.217 17.444 1.00 87.69 569 ASP A C 1
ATOM 4567 O O . ASP A 1 569 ? -13.780 0.006 17.255 1.00 87.69 569 ASP A O 1
ATOM 4571 N N . TYR A 1 570 ? -14.597 2.064 17.670 1.00 89.56 570 TYR A N 1
ATOM 4572 C CA . TYR A 1 570 ? -15.992 1.650 17.696 1.00 89.56 570 TYR A CA 1
ATOM 4573 C C . TYR A 1 570 ? -16.904 2.777 17.215 1.00 89.56 570 TYR A C 1
ATOM 4575 O O . TYR A 1 570 ? -16.579 3.960 17.319 1.00 89.56 570 TYR A O 1
ATOM 4583 N N . LYS A 1 571 ? -18.069 2.402 16.694 1.00 89.50 571 LYS A N 1
ATOM 4584 C CA . LYS A 1 571 ? -19.090 3.343 16.243 1.00 89.50 571 LYS A CA 1
ATOM 4585 C C . LYS A 1 571 ? -20.469 2.847 16.650 1.00 89.50 571 LYS A C 1
ATOM 4587 O O . LYS A 1 571 ? -20.805 1.695 16.383 1.00 89.50 571 LYS A O 1
ATOM 4592 N N . GLU A 1 572 ? -21.262 3.714 17.276 1.00 89.69 572 GLU A N 1
ATOM 4593 C CA . GLU A 1 572 ? -22.687 3.453 17.501 1.00 89.69 572 GLU A CA 1
ATOM 4594 C C . GLU A 1 572 ? -23.416 3.437 16.159 1.00 89.69 572 GLU A C 1
ATOM 4596 O O . GLU A 1 572 ? -23.199 4.303 15.304 1.00 89.69 572 GLU A O 1
ATOM 4601 N N . ILE A 1 573 ? -24.237 2.413 15.950 1.00 86.00 573 ILE A N 1
ATOM 4602 C CA . ILE A 1 573 ? -24.976 2.241 14.705 1.00 86.00 573 ILE A CA 1
ATOM 4603 C C . ILE A 1 573 ? -26.379 2.787 14.907 1.00 86.00 573 ILE A C 1
ATOM 4605 O O . ILE A 1 573 ? -27.078 2.380 15.833 1.00 86.00 573 ILE A O 1
ATOM 4609 N N . ASP A 1 574 ? -26.794 3.676 14.005 1.00 82.12 574 ASP A N 1
ATOM 4610 C CA . ASP A 1 574 ? -28.178 4.133 13.945 1.00 82.12 574 ASP A CA 1
ATOM 4611 C C . ASP A 1 574 ? -29.090 2.935 13.612 1.00 82.12 574 ASP A C 1
ATOM 4613 O O . ASP A 1 574 ? -28.903 2.313 12.558 1.00 82.12 574 ASP A O 1
ATOM 4617 N N . PRO A 1 575 ? -30.085 2.614 14.461 1.00 79.00 575 PRO A N 1
ATOM 4618 C CA . PRO A 1 575 ? -31.035 1.536 14.206 1.00 79.00 575 PRO A CA 1
ATOM 4619 C C . PRO A 1 575 ? -31.710 1.606 12.831 1.00 79.00 575 PRO A C 1
ATOM 4621 O O . PRO A 1 575 ? -32.017 0.563 12.260 1.00 79.00 575 PRO A O 1
ATOM 4624 N N . LYS A 1 576 ? -31.921 2.808 12.272 1.00 80.12 576 LYS A N 1
ATOM 4625 C CA . LYS A 1 576 ? -32.507 2.978 10.931 1.00 80.12 576 LYS A CA 1
ATOM 4626 C C . LYS A 1 576 ? -31.576 2.475 9.835 1.00 80.12 576 LYS A C 1
ATOM 4628 O O . LYS A 1 576 ? -32.017 1.791 8.919 1.00 80.12 576 LYS A O 1
ATOM 4633 N N . ILE A 1 577 ? -30.291 2.804 9.948 1.00 73.88 577 ILE A N 1
ATOM 4634 C CA . ILE A 1 577 ? -29.266 2.375 8.992 1.00 73.88 577 ILE A CA 1
ATOM 4635 C C . ILE A 1 577 ? -29.045 0.863 9.115 1.00 73.88 577 ILE A C 1
ATOM 4637 O O . ILE A 1 577 ? -28.914 0.179 8.106 1.00 73.88 577 ILE A O 1
ATOM 4641 N N . ASP A 1 578 ? -29.039 0.328 10.340 1.00 73.56 578 ASP A N 1
ATOM 4642 C CA . ASP A 1 578 ? -28.921 -1.118 10.581 1.00 73.56 578 ASP A CA 1
ATOM 4643 C C . ASP A 1 578 ? -30.096 -1.896 9.973 1.00 73.56 578 ASP A C 1
ATOM 4645 O O . ASP A 1 578 ? -29.881 -2.902 9.302 1.00 73.56 578 ASP A O 1
ATOM 4649 N N . ALA A 1 579 ? -31.327 -1.404 10.149 1.00 79.50 579 ALA A N 1
ATOM 4650 C CA . ALA A 1 579 ? -32.519 -2.016 9.569 1.00 79.50 579 ALA A CA 1
ATOM 4651 C C . ALA A 1 579 ? -32.476 -2.026 8.034 1.00 79.50 579 ALA A C 1
ATOM 4653 O O . ALA A 1 579 ? -32.781 -3.049 7.424 1.00 79.50 579 ALA A O 1
ATOM 4654 N N . GLU A 1 580 ? -32.046 -0.925 7.415 1.00 74.38 580 GLU A N 1
ATOM 4655 C CA . GLU A 1 580 ? -31.915 -0.843 5.958 1.00 74.38 580 GLU A CA 1
ATOM 4656 C C . GLU A 1 580 ? -30.830 -1.788 5.425 1.00 74.38 580 GLU A C 1
ATOM 4658 O O . GLU A 1 580 ? -31.049 -2.496 4.445 1.00 74.38 580 GLU A O 1
ATOM 4663 N N . ASN A 1 581 ? -29.689 -1.889 6.112 1.00 68.44 581 ASN A N 1
ATOM 4664 C CA . ASN A 1 581 ? -28.639 -2.839 5.738 1.00 68.44 581 ASN A CA 1
ATOM 4665 C C . ASN A 1 581 ? -29.117 -4.294 5.843 1.00 68.44 581 ASN A C 1
ATOM 4667 O O . ASN A 1 581 ? -28.820 -5.103 4.967 1.00 68.44 581 ASN A O 1
ATOM 4671 N N . LEU A 1 582 ? -29.874 -4.634 6.892 1.00 75.81 582 LEU A N 1
ATOM 4672 C CA . LEU A 1 582 ? -30.463 -5.968 7.043 1.00 75.81 582 LEU A CA 1
ATOM 4673 C C . LEU A 1 582 ? -31.497 -6.264 5.949 1.00 75.81 582 LEU A C 1
ATOM 4675 O O . LEU A 1 582 ? -31.547 -7.391 5.462 1.00 75.81 582 LEU A O 1
ATOM 4679 N N . ARG A 1 583 ? -32.283 -5.259 5.538 1.00 77.50 583 ARG A N 1
ATOM 4680 C CA . ARG A 1 583 ? -33.231 -5.365 4.420 1.00 77.50 583 ARG A CA 1
ATOM 4681 C C . ARG A 1 583 ? -32.507 -5.697 3.116 1.00 77.50 583 ARG A C 1
ATOM 4683 O O . ARG A 1 583 ? -32.885 -6.655 2.455 1.00 77.50 583 ARG A O 1
ATOM 4690 N N . LEU A 1 584 ? -31.434 -4.968 2.797 1.00 70.75 584 LEU A N 1
ATOM 4691 C CA . LEU A 1 584 ? -30.617 -5.219 1.602 1.00 70.75 584 LEU A CA 1
ATOM 4692 C C . LEU A 1 584 ? -29.985 -6.618 1.619 1.00 70.75 584 LEU A C 1
ATOM 4694 O O . LEU A 1 584 ? -30.050 -7.331 0.623 1.00 70.75 584 LEU A O 1
ATOM 4698 N N . MET A 1 585 ? -29.444 -7.056 2.765 1.00 69.81 585 MET A N 1
ATOM 4699 C CA . MET A 1 585 ? -28.909 -8.420 2.894 1.00 69.81 585 MET A CA 1
ATOM 4700 C C . MET A 1 585 ? -29.985 -9.488 2.664 1.00 69.81 585 MET A C 1
ATOM 4702 O O . MET A 1 585 ? -29.688 -10.534 2.094 1.00 69.81 585 MET A O 1
ATOM 4706 N N . TYR A 1 586 ? -31.222 -9.245 3.106 1.00 77.06 586 TYR A N 1
ATOM 4707 C CA . TYR A 1 586 ? -32.333 -10.167 2.878 1.00 77.06 586 TYR A CA 1
ATOM 4708 C C . TYR A 1 586 ? -32.713 -10.248 1.393 1.00 77.06 586 TYR A C 1
ATOM 4710 O O . TYR A 1 586 ? -32.857 -11.347 0.865 1.00 77.06 586 TYR A O 1
ATOM 4718 N N . GLU A 1 587 ? -32.788 -9.107 0.701 1.00 75.75 587 GLU A N 1
ATOM 4719 C CA . GLU A 1 587 ? -33.059 -9.056 -0.745 1.00 75.75 587 GLU A CA 1
ATOM 4720 C C . GLU A 1 587 ? -31.983 -9.772 -1.570 1.00 75.75 587 GLU A C 1
ATOM 4722 O O . GLU A 1 587 ? -32.293 -10.442 -2.556 1.00 75.75 587 GLU A O 1
ATOM 4727 N N . ASP A 1 588 ? -30.715 -9.659 -1.173 1.00 69.00 588 ASP A N 1
ATOM 4728 C CA . ASP A 1 588 ? -29.618 -10.354 -1.851 1.00 69.00 588 ASP A CA 1
ATOM 4729 C C . ASP A 1 588 ? -29.688 -11.875 -1.646 1.00 69.00 588 ASP A C 1
ATOM 4731 O O . ASP A 1 588 ? -29.412 -12.637 -2.575 1.00 69.00 588 ASP A O 1
ATOM 4735 N N . VAL A 1 589 ? -30.118 -12.335 -0.464 1.00 74.56 589 VAL A N 1
ATOM 4736 C CA . VAL A 1 589 ? -30.380 -13.762 -0.214 1.00 74.56 589 VAL A CA 1
ATOM 4737 C C . VAL A 1 589 ? -31.567 -14.255 -1.041 1.00 74.56 589 VAL A C 1
ATOM 4739 O O . VAL A 1 589 ? -31.485 -15.341 -1.612 1.00 74.56 589 VAL A O 1
ATOM 4742 N N . GLU A 1 590 ? -32.646 -13.476 -1.156 1.00 70.69 590 GLU A N 1
ATOM 4743 C CA . GLU A 1 590 ? -33.783 -13.839 -2.014 1.00 70.69 590 GLU A CA 1
ATOM 4744 C C . GLU A 1 590 ? -33.368 -13.972 -3.482 1.00 70.69 590 GLU A C 1
ATOM 4746 O O . GLU A 1 590 ? -33.716 -14.963 -4.120 1.00 70.69 590 GLU A O 1
ATOM 4751 N N . LYS A 1 591 ? -32.566 -13.039 -4.010 1.00 69.94 591 LYS A N 1
ATOM 4752 C CA . LYS A 1 591 ? -32.031 -13.144 -5.379 1.00 69.94 591 LYS A CA 1
ATOM 4753 C C . LYS A 1 591 ? -31.175 -14.393 -5.562 1.00 69.94 591 LYS A C 1
ATOM 4755 O O . LYS A 1 591 ? -31.355 -15.108 -6.541 1.00 69.94 591 LYS A O 1
ATOM 4760 N N . PHE A 1 592 ? -30.301 -14.691 -4.600 1.00 66.69 592 PHE A N 1
ATOM 4761 C CA . PHE A 1 592 ? -29.466 -15.892 -4.645 1.00 66.69 592 PHE A CA 1
ATOM 4762 C C . PHE A 1 592 ? -30.301 -17.182 -4.649 1.00 66.69 592 PHE A C 1
ATOM 4764 O O . PHE A 1 592 ? -29.972 -18.123 -5.362 1.00 66.69 592 PHE A O 1
ATOM 4771 N N . LEU A 1 593 ? -31.397 -17.226 -3.887 1.00 66.44 593 LEU A N 1
ATOM 4772 C CA . LEU A 1 593 ? -32.308 -18.376 -3.851 1.00 66.44 593 LEU A CA 1
ATOM 4773 C C . LEU A 1 593 ? -33.165 -18.523 -5.115 1.00 66.44 593 LEU A C 1
ATOM 4775 O O . LEU A 1 593 ? -33.674 -19.608 -5.364 1.00 66.44 593 LEU A O 1
ATOM 4779 N N . VAL A 1 594 ? -33.360 -17.450 -5.885 1.00 66.62 594 VAL A N 1
ATOM 4780 C CA . VAL A 1 594 ? -34.070 -17.491 -7.175 1.00 66.62 594 VAL A CA 1
ATOM 4781 C C . VAL A 1 594 ? -33.140 -17.929 -8.314 1.00 66.62 594 VAL A C 1
ATOM 4783 O O . VAL A 1 594 ? -33.605 -18.503 -9.297 1.00 66.62 594 VAL A O 1
ATOM 4786 N N . GLU A 1 595 ? -31.839 -17.660 -8.195 1.00 55.59 595 GLU A N 1
ATOM 4787 C CA . GLU A 1 595 ? -30.818 -18.048 -9.179 1.00 55.59 595 GLU A CA 1
ATOM 4788 C C . GLU A 1 595 ? -30.244 -19.464 -8.962 1.00 55.59 595 GLU A C 1
ATOM 4790 O O . GLU A 1 595 ? -29.659 -20.022 -9.894 1.00 55.59 595 GLU A O 1
ATOM 4795 N N . ALA A 1 596 ? -30.403 -20.036 -7.763 1.00 48.41 596 ALA A N 1
ATOM 4796 C CA . ALA A 1 596 ? -30.000 -21.401 -7.398 1.00 48.41 596 ALA A CA 1
ATOM 4797 C C . ALA A 1 596 ? -31.126 -22.419 -7.624 1.00 48.41 596 ALA A C 1
ATOM 4799 O O . ALA A 1 596 ? -30.804 -23.550 -8.066 1.00 48.41 596 ALA A O 1
#

pLDDT: mean 79.8, std 15.48, range [23.89, 96.44]

Organism: Strongyloides venezuelensis (NCBI:txid75913)

Foldseek 3Di:
DDDPDPDDDQWLPPVLLCLLVVNCPPFFTKKKFPAWDADPVNQKIFTFIGSQAEIDRLEIEHAPRVVVCVVLVLHPATWIKTQDDWDWDFDDDDPDTAIRIYGHDIDTPGSHDPRHHDYDYDPRHNVVPPPDDPVVSVVVSVPPDPDFWFWDADDDDDDDFPDDPVLPPQADDPLPDDLVFQKHKHKFAFAFWDDWDADPDPPPRFKIKTKTWGAHLNQAIAIEMEIGPCRVVVNVVHDHQFMKMKIAGSVQKDADDQVPDLGPHRIHGYDDPRMDIHTRGHDSTHHTHDADADAPVCLVVVAFFFHKHKWAWQAKDPWDWDQDPVGIKTKIWTWIHFLVLATAIEIEMHPVVVVDDPVRHLFIWMKGRWHFHADLNGTHTYQDPSIDIGGCPRTPDPPSRSPDDNNPSDDPPDPFAEDEPQVVVVVVVVDDAWDKGKHKYKFFWADKDPCFKAWWDPDDPGGAGWDQDPNFTAGPVVRDTDPGTDIWTFIWTWTHDPNGIDIETETAPQSCVQQVHHRVVVVVVCVVPVPDDVCVRRVVRGPFMKIFTWMWTWHQDPNDIDIHIYTPHMDGDDPVVVVVVVVVVVVVVVVVVVVD

Mean predicted aligned error: 19.89 Å